Protein AF-0000000066029793 (afdb_homodimer)

pLDDT: mean 90.6, std 8.73, range [50.56, 98.69]

Secondary structure (DSSP, 8-state):
--EEEEEEEEE-SSEEEEEEE-TTS-EEEEEEEE---HHHH-HHHHHHHHHHHHHHHHHHHHHHHTTSTTPPEEEEEEEEEETT--SHHHHHHHHHHHHHHH-TT-EEEEEEHHHHHHHHHHTS---EEEEEESSSEEEEEE-TTS-EEEEE---GGG--TTSHHHHHHHHHHHHHHHHTTSS---THHHHHHHHTT-SSTTHHHHHHT-GGG--HHHHHTTHHHHHHHHHTT-HHHHHHHHHHHHHHHHHHHHHHHHHTGGGSS-EEEEEESTTTSSSSHHHHHHHHHHHHH-TTEEEEE-SS-HHHHHHHHHHHHH-/--EEEEEEEEE-SSEEEEEEE-TTS-EEEEEEEE---HHHH-HHHHHHHHHHHHHHHHHHHHHHHTTSTTPPEEEEEEEEEETT--SHHHHHHHHHHHHHHH-TT-EEEEEEHHHHHHHHHHTS---EEEEEESSSEEEEEE-TTS-EEEEE---GGG--TTSHHHHHHHHHHHHHHHHTTSS---THHHHHHHHTT-SSTTHHHHHHT-GGG--HHHHHTTHHHHHHHHHTT-HHHHHHHHHHHHHHHHHHHHHHHHHTGGGSS-EEEEEESTTTSSSSHHHHHHHHHHHHH-TTEEEEE-SS-HHHHHHHHHHHHH-

Structure (mmCIF, N/CA/C/O backbone):
data_AF-0000000066029793-model_v1
#
loop_
_entity.id
_entity.type
_entity.pdbx_description
1 polymer 'N-acetyl-D-glucosamine kinase'
#
loop_
_atom_site.group_PDB
_atom_site.id
_atom_site.type_symbol
_atom_site.label_atom_id
_atom_site.label_alt_id
_atom_site.label_comp_id
_atom_site.label_asym_id
_atom_site.label_entity_id
_atom_site.label_seq_id
_atom_site.pdbx_PDB_ins_code
_atom_site.Cartn_x
_atom_site.Cartn_y
_atom_site.Cartn_z
_atom_site.occupancy
_atom_site.B_iso_or_equiv
_atom_site.auth_seq_id
_atom_site.auth_comp_id
_atom_site.auth_asym_id
_atom_site.auth_atom_id
_atom_site.pdbx_PDB_model_num
ATOM 1 N N . MET A 1 1 ? 3.449 -41.219 -41.938 1 55.28 1 MET A N 1
ATOM 2 C CA . MET A 1 1 ? 3.15 -41.312 -40.531 1 55.28 1 MET A CA 1
ATOM 3 C C . MET A 1 1 ? 3.189 -39.969 -39.844 1 55.28 1 MET A C 1
ATOM 5 O O . MET A 1 1 ? 4.027 -39.125 -40.188 1 55.28 1 MET A O 1
ATOM 9 N N . SER A 1 2 ? 2.145 -39.438 -39.219 1 67.5 2 SER A N 1
ATOM 10 C CA . SER A 1 2 ? 2.014 -38.094 -38.656 1 67.5 2 SER A CA 1
ATOM 11 C C . SER A 1 2 ? 2.75 -37.969 -37.344 1 67.5 2 SER A C 1
ATOM 13 O O . SER A 1 2 ? 2.783 -38.938 -36.562 1 67.5 2 SER A O 1
ATOM 15 N N . LYS A 1 3 ? 3.627 -37.125 -37.344 1 85.12 3 LYS A N 1
ATOM 16 C CA . LYS A 1 3 ? 4.273 -36.812 -36.062 1 85.12 3 LYS A CA 1
ATOM 17 C C . LYS A 1 3 ? 3.361 -36 -35.156 1 85.12 3 LYS A C 1
ATOM 19 O O . LYS A 1 3 ? 2.953 -34.906 -35.531 1 85.12 3 LYS A O 1
ATOM 24 N N . GLU A 1 4 ? 2.998 -36.594 -34.094 1 92.12 4 GLU A N 1
ATOM 25 C CA . GLU A 1 4 ? 2.131 -35.938 -33.156 1 92.12 4 GLU A CA 1
ATOM 26 C C . GLU A 1 4 ? 2.943 -35.094 -32.156 1 92.12 4 GLU A C 1
ATOM 28 O O . GLU A 1 4 ? 3.945 -35.562 -31.625 1 92.12 4 GLU A O 1
ATOM 33 N N . ILE A 1 5 ? 2.531 -33.812 -32.031 1 95.06 5 ILE A N 1
ATOM 34 C CA . ILE A 1 5 ? 3.256 -32.938 -31.125 1 95.06 5 ILE A CA 1
ATOM 35 C C . ILE A 1 5 ? 2.291 -32.375 -30.094 1 95.06 5 ILE A C 1
ATOM 37 O O . ILE A 1 5 ? 1.076 -32.375 -30.297 1 95.06 5 ILE A O 1
ATOM 41 N N . PHE A 1 6 ? 2.811 -31.984 -29 1 96.25 6 PHE A N 1
ATOM 42 C CA . PHE A 1 6 ? 2.105 -31.312 -27.906 1 96.25 6 PHE A CA 1
ATOM 43 C C . PHE A 1 6 ? 2.701 -29.922 -27.641 1 96.25 6 PHE A C 1
ATOM 45 O O . PHE A 1 6 ? 3.924 -29.766 -27.625 1 96.25 6 PHE A O 1
ATOM 52 N N . ILE A 1 7 ? 1.815 -28.969 -27.484 1 96.81 7 ILE A N 1
ATOM 53 C CA . ILE A 1 7 ? 2.289 -27.594 -27.422 1 96.81 7 ILE A CA 1
ATOM 54 C C . ILE A 1 7 ? 1.966 -27 -26.047 1 96.81 7 ILE A C 1
ATOM 56 O O . ILE A 1 7 ? 0.854 -27.172 -25.547 1 96.81 7 ILE A O 1
ATOM 60 N N . GLY A 1 8 ? 2.984 -26.438 -25.422 1 96 8 GLY A N 1
ATOM 61 C CA . GLY A 1 8 ? 2.826 -25.672 -24.188 1 96 8 GLY A CA 1
ATOM 62 C C . GLY A 1 8 ? 3.152 -24.203 -24.359 1 96 8 GLY A C 1
ATOM 63 O O . GLY A 1 8 ? 4.129 -23.844 -25.016 1 96 8 GLY A O 1
ATOM 64 N N . ILE A 1 9 ? 2.289 -23.375 -23.828 1 94.88 9 ILE A N 1
ATOM 65 C CA . ILE A 1 9 ? 2.486 -21.938 -23.906 1 94.88 9 ILE A CA 1
ATOM 66 C C . ILE A 1 9 ? 2.521 -21.328 -22.516 1 94.88 9 ILE A C 1
ATOM 68 O O . ILE A 1 9 ? 1.651 -21.609 -21.688 1 94.88 9 ILE A O 1
ATOM 72 N N . ASP A 1 10 ? 3.555 -20.625 -22.172 1 91 10 ASP A N 1
ATOM 73 C CA . ASP A 1 10 ? 3.645 -19.766 -21 1 91 10 ASP A CA 1
ATOM 74 C C . ASP A 1 10 ? 3.488 -18.297 -21.375 1 91 10 ASP A C 1
ATOM 76 O O . ASP A 1 10 ? 4.445 -17.656 -21.812 1 91 10 ASP A O 1
ATOM 80 N N . GLY A 1 11 ? 2.271 -17.844 -21.188 1 87.81 11 GLY A N 1
ATOM 81 C CA . GLY A 1 11 ? 1.966 -16.469 -21.516 1 87.81 11 GLY A CA 1
ATOM 82 C C . GLY A 1 11 ? 2.135 -15.523 -20.344 1 87.81 11 GLY A C 1
ATOM 83 O O . GLY A 1 11 ? 1.249 -15.414 -19.484 1 87.81 11 GLY A O 1
ATOM 84 N N . GLY A 1 12 ? 3.182 -14.805 -20.297 1 76.44 12 GLY A N 1
ATOM 85 C CA . GLY A 1 12 ? 3.488 -13.898 -19.203 1 76.44 12 GLY A CA 1
ATOM 86 C C . GLY A 1 12 ? 3.154 -12.453 -19.516 1 76.44 12 GLY A C 1
ATOM 87 O O . GLY A 1 12 ? 2.561 -12.156 -20.562 1 76.44 12 GLY A O 1
ATOM 88 N N . GLY A 1 13 ? 3.387 -11.586 -18.609 1 71.06 13 GLY A N 1
ATOM 89 C CA . GLY A 1 13 ? 3.17 -10.156 -18.766 1 71.06 13 GLY A CA 1
ATOM 90 C C . GLY A 1 13 ? 4.211 -9.484 -19.656 1 71.06 13 GLY A C 1
ATOM 91 O O . GLY A 1 13 ? 3.973 -8.406 -20.188 1 71.06 13 GLY A O 1
ATOM 92 N N . THR A 1 14 ? 5.316 -10.078 -19.781 1 69.44 14 THR A N 1
ATOM 93 C CA . THR A 1 14 ? 6.395 -9.477 -20.547 1 69.44 14 THR A CA 1
ATOM 94 C C . THR A 1 14 ? 6.629 -10.258 -21.844 1 69.44 14 THR A C 1
ATOM 96 O O . THR A 1 14 ? 6.793 -9.664 -22.906 1 69.44 14 THR A O 1
ATOM 99 N N . LYS A 1 15 ? 6.656 -11.539 -21.781 1 81.44 15 LYS A N 1
ATOM 100 C CA . LYS A 1 15 ? 6.895 -12.391 -22.953 1 81.44 15 LYS A CA 1
ATOM 101 C C . LYS A 1 15 ? 6.043 -13.656 -22.891 1 81.44 15 LYS A C 1
ATOM 103 O O . LYS A 1 15 ? 5.457 -13.969 -21.844 1 81.44 15 LYS A O 1
ATOM 108 N N . THR A 1 16 ? 5.988 -14.289 -24.062 1 90.69 16 THR A N 1
ATOM 109 C CA . THR A 1 16 ? 5.277 -15.555 -24.219 1 90.69 16 THR A CA 1
ATOM 110 C C . THR A 1 16 ? 6.203 -16.625 -24.766 1 90.69 16 THR A C 1
ATOM 112 O O . THR A 1 16 ? 6.852 -16.438 -25.797 1 90.69 16 THR A O 1
ATOM 115 N N . SER A 1 17 ? 6.336 -17.656 -24.031 1 92.88 17 SER A N 1
ATOM 116 C CA . SER A 1 17 ? 7.152 -18.781 -24.484 1 92.88 17 SER A CA 1
ATOM 117 C C . SER A 1 17 ? 6.277 -19.938 -24.953 1 92.88 17 SER A C 1
ATOM 119 O O . SER A 1 17 ? 5.324 -20.328 -24.281 1 92.88 17 SER A O 1
ATOM 121 N N . THR A 1 18 ? 6.566 -20.438 -26.156 1 96.12 18 THR A N 1
ATOM 122 C CA . THR A 1 18 ? 5.859 -21.578 -26.734 1 96.12 18 THR A CA 1
ATOM 123 C C . THR A 1 18 ? 6.816 -22.734 -27 1 96.12 18 THR A C 1
ATOM 125 O O . THR A 1 18 ? 7.883 -22.531 -27.594 1 96.12 18 THR A O 1
ATOM 128 N N . VAL A 1 19 ? 6.406 -23.906 -26.578 1 96.44 19 VAL A N 1
ATOM 129 C CA . VAL A 1 19 ? 7.258 -25.078 -26.766 1 96.44 19 VAL A CA 1
ATOM 130 C C . VAL A 1 19 ? 6.438 -26.219 -27.359 1 96.44 19 VAL A C 1
ATOM 132 O O . VAL A 1 19 ? 5.273 -26.406 -27 1 96.44 19 VAL A O 1
ATOM 135 N N . ALA A 1 20 ? 7.023 -26.969 -28.281 1 96.75 20 ALA A N 1
ATOM 136 C CA . ALA A 1 20 ? 6.457 -28.203 -28.797 1 96.75 20 ALA A CA 1
ATOM 137 C C . ALA A 1 20 ? 7.285 -29.406 -28.359 1 96.75 20 ALA A C 1
ATOM 139 O O . ALA A 1 20 ? 8.516 -29.375 -28.406 1 96.75 20 ALA A O 1
ATOM 140 N N . VAL A 1 21 ? 6.578 -30.406 -27.891 1 95.56 21 VAL A N 1
ATOM 141 C CA . VAL A 1 21 ? 7.266 -31.641 -27.5 1 95.56 21 VAL A CA 1
ATOM 142 C C . VAL A 1 21 ? 6.672 -32.812 -28.234 1 95.56 21 VAL A C 1
ATOM 144 O O . VAL A 1 21 ? 5.551 -32.75 -28.75 1 95.56 21 VAL A O 1
ATOM 147 N N . ASP A 1 22 ? 7.445 -33.906 -28.297 1 94.56 22 ASP A N 1
ATOM 148 C CA . ASP A 1 22 ? 6.938 -35.125 -28.906 1 94.56 22 ASP A CA 1
ATOM 149 C C . ASP A 1 22 ? 6.273 -36.031 -27.875 1 94.56 22 ASP A C 1
ATOM 151 O O . ASP A 1 22 ? 6.035 -35.594 -26.734 1 94.56 22 ASP A O 1
ATOM 155 N N . SER A 1 23 ? 5.902 -37.219 -28.281 1 93.12 23 SER A N 1
ATOM 156 C CA . SER A 1 23 ? 5.156 -38.156 -27.438 1 93.12 23 SER A CA 1
ATOM 157 C C . SER A 1 23 ? 6.004 -38.656 -26.281 1 93.12 23 SER A C 1
ATOM 159 O O . SER A 1 23 ? 5.48 -39.25 -25.328 1 93.12 23 SER A O 1
ATOM 161 N N . ASN A 1 24 ? 7.328 -38.438 -26.344 1 92.44 24 ASN A N 1
ATOM 162 C CA . ASN A 1 24 ? 8.227 -38.812 -25.25 1 92.44 24 ASN A CA 1
ATOM 163 C C . ASN A 1 24 ? 8.547 -37.656 -24.344 1 92.44 24 ASN A C 1
ATOM 165 O O . ASN A 1 24 ? 9.312 -37.781 -23.391 1 92.44 24 ASN A O 1
ATOM 169 N N . GLY A 1 25 ? 8 -36.531 -24.656 1 91.81 25 GLY A N 1
ATOM 170 C CA . GLY A 1 25 ? 8.234 -35.344 -23.844 1 91.81 25 GLY A CA 1
ATOM 171 C C . GLY A 1 25 ? 9.5 -34.594 -24.234 1 91.81 25 GLY A C 1
ATOM 172 O O . GLY A 1 25 ? 9.945 -33.719 -23.5 1 91.81 25 GLY A O 1
ATOM 173 N N . GLN A 1 26 ? 10.086 -34.938 -25.328 1 92.69 26 GLN A N 1
ATOM 174 C CA . GLN A 1 26 ? 11.297 -34.25 -25.797 1 92.69 26 GLN A CA 1
ATOM 175 C C . GLN A 1 26 ? 10.953 -33 -26.562 1 92.69 26 GLN A C 1
ATOM 177 O O . GLN A 1 26 ? 10.078 -33 -27.438 1 92.69 26 GLN A O 1
ATOM 182 N N . GLU A 1 27 ? 11.688 -31.922 -26.219 1 94.88 27 GLU A N 1
ATOM 183 C CA . GLU A 1 27 ? 11.453 -30.656 -26.906 1 94.88 27 GLU A CA 1
ATOM 184 C C . GLU A 1 27 ? 11.836 -30.734 -28.375 1 94.88 27 GLU A C 1
ATOM 186 O O . GLU A 1 27 ? 12.914 -31.234 -28.719 1 94.88 27 GLU A O 1
ATOM 191 N N . LEU A 1 28 ? 11 -30.266 -29.219 1 95 28 LEU A N 1
ATOM 192 C CA . LEU A 1 28 ? 11.227 -30.266 -30.656 1 95 28 LEU A CA 1
ATOM 193 C C . LEU A 1 28 ? 11.477 -28.844 -31.172 1 95 28 LEU A C 1
ATOM 195 O O . LEU A 1 28 ? 12.242 -28.641 -32.125 1 95 28 LEU A O 1
ATOM 199 N N . ALA A 1 29 ? 10.797 -27.922 -30.562 1 95.69 29 ALA A N 1
ATOM 200 C CA . ALA A 1 29 ? 10.883 -26.531 -30.984 1 95.69 29 ALA A CA 1
ATOM 201 C C . ALA A 1 29 ? 10.422 -25.594 -29.891 1 95.69 29 ALA A C 1
ATOM 203 O O . ALA A 1 29 ? 9.648 -25.969 -29.016 1 95.69 29 ALA A O 1
ATOM 204 N N . ARG A 1 30 ? 10.93 -24.359 -29.922 1 96.12 30 ARG A N 1
ATOM 205 C CA . ARG A 1 30 ? 10.562 -23.297 -28.969 1 96.12 30 ARG A CA 1
ATOM 206 C C . ARG A 1 30 ? 10.523 -21.938 -29.656 1 96.12 30 ARG A C 1
ATOM 208 O O . ARG A 1 30 ? 11.203 -21.734 -30.656 1 96.12 30 ARG A O 1
ATOM 215 N N . HIS A 1 31 ? 9.711 -21.125 -29.125 1 95.88 31 HIS A N 1
ATOM 216 C CA . HIS A 1 31 ? 9.609 -19.766 -29.625 1 95.88 31 HIS A CA 1
ATOM 217 C C . HIS A 1 31 ? 9.258 -18.781 -28.516 1 95.88 31 HIS A C 1
ATOM 219 O O . HIS A 1 31 ? 8.578 -19.156 -27.547 1 95.88 31 HIS A O 1
ATOM 225 N N . THR A 1 32 ? 9.844 -17.594 -28.594 1 94.19 32 THR A N 1
ATOM 226 C CA . THR A 1 32 ? 9.477 -16.516 -27.688 1 94.19 32 THR A CA 1
ATOM 227 C C . THR A 1 32 ? 8.805 -15.375 -28.453 1 94.19 32 THR A C 1
ATOM 229 O O . THR A 1 32 ? 9.367 -14.852 -29.406 1 94.19 32 THR A O 1
ATOM 232 N N . SER A 1 33 ? 7.594 -15.109 -28.094 1 93.38 33 SER A N 1
ATOM 233 C CA . SER A 1 33 ? 6.844 -13.977 -28.641 1 93.38 33 SER A CA 1
ATOM 234 C C . SER A 1 33 ? 6.629 -12.906 -27.578 1 93.38 33 SER A C 1
ATOM 236 O O . SER A 1 33 ? 7.016 -13.086 -26.422 1 93.38 33 SER A O 1
ATOM 238 N N . PRO A 1 34 ? 6.082 -11.734 -27.984 1 87.69 34 PRO A N 1
ATOM 239 C CA . PRO A 1 34 ? 5.828 -10.664 -27.016 1 87.69 34 PRO A CA 1
ATOM 240 C C . PRO A 1 34 ? 4.734 -11.023 -26.016 1 87.69 34 PRO A C 1
ATOM 242 O O . PRO A 1 34 ? 4.203 -12.141 -26.047 1 87.69 34 PRO A O 1
ATOM 245 N N . CYS A 1 35 ? 4.383 -10.094 -25.156 1 85.56 35 CYS A N 1
ATOM 246 C CA . CYS A 1 35 ? 3.41 -10.242 -24.078 1 85.56 35 CYS A CA 1
ATOM 247 C C . CYS A 1 35 ? 2.074 -10.75 -24.625 1 85.56 35 CYS A C 1
ATOM 249 O O . CYS A 1 35 ? 1.62 -10.312 -25.672 1 85.56 35 CYS A O 1
ATOM 251 N N . SER A 1 36 ? 1.496 -11.75 -23.922 1 84.94 36 SER A N 1
ATOM 252 C CA . SER A 1 36 ? 0.201 -12.289 -24.328 1 84.94 36 SER A CA 1
ATOM 253 C C . SER A 1 36 ? -0.851 -12.07 -23.25 1 84.94 36 SER A C 1
ATOM 255 O O . SER A 1 36 ? -1.91 -12.703 -23.266 1 84.94 36 SER A O 1
ATOM 257 N N . ASN A 1 37 ? -0.504 -11.32 -22.25 1 81 37 ASN A N 1
ATOM 258 C CA . ASN A 1 37 ? -1.523 -10.891 -21.297 1 81 37 ASN A CA 1
ATOM 259 C C . ASN A 1 37 ? -2.426 -9.812 -21.891 1 81 37 ASN A C 1
ATOM 261 O O . ASN A 1 37 ? -2.016 -8.656 -22.031 1 81 37 ASN A O 1
ATOM 265 N N . TYR A 1 38 ? -3.623 -10.172 -22.172 1 81 38 TYR A N 1
ATOM 266 C CA . TYR A 1 38 ? -4.473 -9.273 -22.938 1 81 38 TYR A CA 1
ATOM 267 C C . TYR A 1 38 ? -4.938 -8.102 -22.094 1 81 38 TYR A C 1
ATOM 269 O O . TYR A 1 38 ? -5.395 -7.082 -22.625 1 81 38 TYR A O 1
ATOM 277 N N . HIS A 1 39 ? -4.809 -8.211 -20.766 1 73.38 39 HIS A N 1
ATOM 278 C CA . HIS A 1 39 ? -5.102 -7.078 -19.906 1 73.38 39 HIS A CA 1
ATOM 279 C C . HIS A 1 39 ? -4.047 -5.988 -20.062 1 73.38 39 HIS A C 1
ATOM 281 O O . HIS A 1 39 ? -4.324 -4.809 -19.812 1 73.38 39 HIS A O 1
ATOM 287 N N . SER A 1 40 ? -2.932 -6.398 -20.453 1 72.94 40 SER A N 1
ATOM 288 C CA . SER A 1 40 ? -1.804 -5.48 -20.562 1 72.94 40 SER A CA 1
ATOM 289 C C . SER A 1 40 ? -1.681 -4.922 -21.984 1 72.94 40 SER A C 1
ATOM 291 O O . SER A 1 40 ? -1.392 -3.738 -22.156 1 72.94 40 SER A O 1
ATOM 293 N N . VAL A 1 41 ? -1.901 -5.746 -23 1 79.19 41 VAL A N 1
ATOM 294 C CA . VAL A 1 41 ? -1.527 -5.332 -24.359 1 79.19 41 VAL A CA 1
ATOM 295 C C . VAL A 1 41 ? -2.76 -5.328 -25.25 1 79.19 41 VAL A C 1
ATOM 297 O O . VAL A 1 41 ? -2.688 -4.918 -26.422 1 79.19 41 VAL A O 1
ATOM 300 N N . GLY A 1 42 ? -3.877 -5.766 -24.812 1 85.38 42 GLY A N 1
ATOM 301 C CA . GLY A 1 42 ? -5.078 -5.891 -25.625 1 85.38 42 GLY A CA 1
ATOM 302 C C . GLY A 1 42 ? -5.242 -7.266 -26.234 1 85.38 42 GLY A C 1
ATOM 303 O O . GLY A 1 42 ? -4.277 -8.023 -26.344 1 85.38 42 GLY A O 1
ATOM 304 N N . GLU A 1 43 ? -6.43 -7.559 -26.688 1 90.06 43 GLU A N 1
ATOM 305 C CA . GLU A 1 43 ? -6.777 -8.891 -27.172 1 90.06 43 GLU A CA 1
ATOM 306 C C . GLU A 1 43 ? -6.039 -9.211 -28.469 1 90.06 43 GLU A C 1
ATOM 308 O O . GLU A 1 43 ? -5.5 -10.305 -28.625 1 90.06 43 GLU A O 1
ATOM 313 N N . ASP A 1 44 ? -5.973 -8.227 -29.328 1 92.25 44 ASP A N 1
ATOM 314 C CA . ASP A 1 44 ? -5.402 -8.469 -30.641 1 92.25 44 ASP A CA 1
ATOM 315 C C . ASP A 1 44 ? -3.92 -8.82 -30.547 1 92.25 44 ASP A C 1
ATOM 317 O O . ASP A 1 44 ? -3.467 -9.805 -31.141 1 92.25 44 ASP A O 1
ATOM 321 N N . LEU A 1 45 ? -3.254 -8.062 -29.781 1 91.75 45 LEU A N 1
ATOM 322 C CA . LEU A 1 45 ? -1.819 -8.281 -29.641 1 91.75 45 LEU A CA 1
ATOM 323 C C . LEU A 1 45 ? -1.54 -9.578 -28.875 1 91.75 45 LEU A C 1
ATOM 325 O O . LEU A 1 45 ? -0.601 -10.305 -29.203 1 91.75 45 LEU A O 1
ATOM 329 N N . ALA A 1 46 ? -2.305 -9.789 -27.922 1 92.44 46 ALA A N 1
ATOM 330 C CA . ALA A 1 46 ? -2.156 -11.031 -27.172 1 92.44 46 ALA A CA 1
ATOM 331 C C . ALA A 1 46 ? -2.41 -12.25 -28.047 1 92.44 46 ALA A C 1
ATOM 333 O O . ALA A 1 46 ? -1.632 -13.203 -28.031 1 92.44 46 ALA A O 1
ATOM 334 N N . LYS A 1 47 ? -3.438 -12.188 -28.812 1 93.75 47 LYS A N 1
ATOM 335 C CA . LYS A 1 47 ? -3.77 -13.266 -29.75 1 93.75 47 LYS A CA 1
ATOM 336 C C . LYS A 1 47 ? -2.652 -13.477 -30.766 1 93.75 47 LYS A C 1
ATOM 338 O O . LYS A 1 47 ? -2.281 -14.617 -31.047 1 93.75 47 LYS A O 1
ATOM 343 N N . ALA A 1 48 ? -2.191 -12.406 -31.25 1 94.44 48 ALA A N 1
ATOM 344 C CA . ALA A 1 48 ? -1.124 -12.477 -32.25 1 94.44 48 ALA A CA 1
ATOM 345 C C . ALA A 1 48 ? 0.115 -13.156 -31.656 1 94.44 48 ALA A C 1
ATOM 347 O O . ALA A 1 48 ? 0.776 -13.938 -32.344 1 94.44 48 ALA A O 1
ATOM 348 N N . ALA A 1 49 ? 0.395 -12.844 -30.484 1 94.38 49 ALA A N 1
ATOM 349 C CA . ALA A 1 49 ? 1.562 -13.43 -29.844 1 94.38 49 ALA A CA 1
ATOM 350 C C . ALA A 1 49 ? 1.413 -14.938 -29.688 1 94.38 49 ALA A C 1
ATOM 352 O O . ALA A 1 49 ? 2.357 -15.688 -29.953 1 94.38 49 ALA A O 1
ATOM 353 N N . ILE A 1 50 ? 0.265 -15.344 -29.312 1 94.69 50 ILE A N 1
ATOM 354 C CA . ILE A 1 50 ? -0.023 -16.766 -29.125 1 94.69 50 ILE A CA 1
ATOM 355 C C . ILE A 1 50 ? 0.034 -17.469 -30.484 1 94.69 50 ILE A C 1
ATOM 357 O O . ILE A 1 50 ? 0.673 -18.516 -30.609 1 94.69 50 ILE A O 1
ATOM 361 N N . ASN A 1 51 ? -0.568 -16.859 -31.469 1 95.44 51 ASN A N 1
ATOM 362 C CA . ASN A 1 51 ? -0.599 -17.438 -32.812 1 95.44 51 ASN A CA 1
ATOM 363 C C . ASN A 1 51 ? 0.805 -17.578 -33.406 1 95.44 51 ASN A C 1
ATOM 365 O O . ASN A 1 51 ? 1.129 -18.594 -34 1 95.44 51 ASN A O 1
ATOM 369 N N . GLU A 1 52 ? 1.493 -16.531 -33.156 1 95.94 52 GLU A N 1
ATOM 370 C CA . GLU A 1 52 ? 2.865 -16.531 -33.656 1 95.94 52 GLU A CA 1
ATOM 371 C C . GLU A 1 52 ? 3.654 -17.703 -33.094 1 95.94 52 GLU A C 1
ATOM 373 O O . GLU A 1 52 ? 4.348 -18.406 -33.812 1 95.94 52 GLU A O 1
ATOM 378 N N . GLY A 1 53 ? 3.547 -17.875 -31.844 1 96.5 53 GLY A N 1
ATOM 379 C CA . GLY A 1 53 ? 4.254 -18.969 -31.188 1 96.5 53 GLY A CA 1
ATOM 380 C C . GLY A 1 53 ? 3.836 -20.344 -31.688 1 96.5 53 GLY A C 1
ATOM 381 O O . GLY A 1 53 ? 4.684 -21.172 -32.031 1 96.5 53 GLY A O 1
ATOM 382 N N . ILE A 1 54 ? 2.561 -20.562 -31.828 1 96.06 54 ILE A N 1
ATOM 383 C CA . ILE A 1 54 ? 2.02 -21.844 -32.25 1 96.06 54 ILE A CA 1
ATOM 384 C C . ILE A 1 54 ? 2.453 -22.141 -33.688 1 96.06 54 ILE A C 1
ATOM 386 O O . ILE A 1 54 ? 2.961 -23.219 -33.969 1 96.06 54 ILE A O 1
ATOM 390 N N . LYS A 1 55 ? 2.293 -21.172 -34.531 1 95.81 55 LYS A N 1
ATOM 391 C CA . LYS A 1 55 ? 2.652 -21.344 -35.938 1 95.81 55 LYS A CA 1
ATOM 392 C C . LYS A 1 55 ? 4.141 -21.625 -36.094 1 95.81 55 LYS A C 1
ATOM 394 O O . LYS A 1 55 ? 4.535 -22.469 -36.906 1 95.81 55 LYS A O 1
ATOM 399 N N . TYR A 1 56 ? 4.855 -20.922 -35.312 1 96.38 56 TYR A N 1
ATOM 400 C CA . TYR A 1 56 ? 6.301 -21.078 -35.406 1 96.38 56 TYR A CA 1
ATOM 401 C C . TYR A 1 56 ? 6.723 -22.5 -35.031 1 96.38 56 TYR A C 1
ATOM 403 O O . TYR A 1 56 ? 7.48 -23.141 -35.781 1 96.38 56 TYR A O 1
ATOM 411 N N . VAL A 1 57 ? 6.262 -22.984 -33.938 1 96.25 57 VAL A N 1
ATOM 412 C CA . VAL A 1 57 ? 6.742 -24.266 -33.469 1 96.25 57 VAL A CA 1
ATOM 413 C C . VAL A 1 57 ? 6.25 -25.375 -34.375 1 96.25 57 VAL A C 1
ATOM 415 O O . VAL A 1 57 ? 6.949 -26.359 -34.625 1 96.25 57 VAL A O 1
ATOM 418 N N . ILE A 1 58 ? 5.086 -25.25 -34.938 1 93.81 58 ILE A N 1
ATOM 419 C CA . ILE A 1 58 ? 4.566 -26.234 -35.875 1 93.81 58 ILE A CA 1
ATOM 420 C C . ILE A 1 58 ? 5.434 -26.234 -37.125 1 93.81 58 ILE A C 1
ATOM 422 O O . ILE A 1 58 ? 5.832 -27.297 -37.625 1 93.81 58 ILE A O 1
ATOM 426 N N . ARG A 1 59 ? 5.691 -25.031 -37.625 1 93.5 59 ARG A N 1
ATOM 427 C CA . ARG A 1 59 ? 6.516 -24.891 -38.812 1 93.5 59 ARG A CA 1
ATOM 428 C C . ARG A 1 59 ? 7.902 -25.5 -38.594 1 93.5 59 ARG A C 1
ATOM 430 O O . ARG A 1 59 ? 8.422 -26.203 -39.438 1 93.5 59 ARG A O 1
ATOM 437 N N . LYS A 1 60 ? 8.469 -25.219 -37.5 1 94.06 60 LYS A N 1
ATOM 438 C CA . LYS A 1 60 ? 9.812 -25.703 -37.188 1 94.06 60 LYS A CA 1
ATOM 439 C C . LYS A 1 60 ? 9.852 -27.234 -37.156 1 94.06 60 LYS A C 1
ATOM 441 O O . LYS A 1 60 ? 10.812 -27.844 -37.625 1 94.06 60 LYS A O 1
ATOM 446 N N . VAL A 1 61 ? 8.891 -27.797 -36.531 1 93.31 61 VAL A N 1
ATOM 447 C CA . VAL A 1 61 ? 8.828 -29.25 -36.438 1 93.31 61 VAL A CA 1
ATOM 448 C C . VAL A 1 61 ? 8.641 -29.844 -37.844 1 93.31 61 VAL A C 1
ATOM 450 O O . VAL A 1 61 ? 9.25 -30.859 -38.188 1 93.31 61 VAL A O 1
ATOM 453 N N . LYS A 1 62 ? 7.805 -29.188 -38.656 1 89.94 62 LYS A N 1
ATOM 454 C CA . LYS A 1 62 ? 7.59 -29.641 -40.031 1 89.94 62 LYS A CA 1
ATOM 455 C C . LYS A 1 62 ? 8.891 -29.625 -40.812 1 89.94 62 LYS A C 1
ATOM 457 O O . LYS A 1 62 ? 9.148 -30.516 -41.625 1 89.94 62 LYS A O 1
ATOM 462 N N . GLU A 1 63 ? 9.656 -28.594 -40.625 1 88.62 63 GLU A N 1
ATOM 463 C CA . GLU A 1 63 ? 10.922 -28.422 -41.312 1 88.62 63 GLU A CA 1
ATOM 464 C C . GLU A 1 63 ? 11.898 -29.547 -40.938 1 88.62 63 GLU A C 1
ATOM 466 O O . GLU A 1 63 ? 12.734 -29.938 -41.781 1 88.62 63 GLU A O 1
ATOM 471 N N . THR A 1 64 ? 11.828 -29.938 -39.812 1 82.69 64 THR A N 1
ATOM 472 C CA . THR A 1 64 ? 12.773 -30.938 -39.344 1 82.69 64 THR A CA 1
ATOM 473 C C . THR A 1 64 ? 12.383 -32.344 -39.812 1 82.69 64 THR A C 1
ATOM 475 O O . THR A 1 64 ? 13.234 -33.219 -39.938 1 82.69 64 THR A O 1
ATOM 478 N N . ILE A 1 65 ? 11.102 -32.562 -40.062 1 76.81 65 ILE A N 1
ATOM 479 C CA . ILE A 1 65 ? 10.625 -33.875 -40.469 1 76.81 65 ILE A CA 1
ATOM 480 C C . ILE A 1 65 ? 10.656 -34 -41.969 1 76.81 65 ILE A C 1
ATOM 482 O O . ILE A 1 65 ? 10.508 -35.094 -42.531 1 76.81 65 ILE A O 1
ATOM 486 N N . THR A 1 66 ? 10.445 -32.875 -42.75 1 64.56 66 THR A N 1
ATOM 487 C CA . THR A 1 66 ? 10.305 -32.906 -44.188 1 64.56 66 THR A CA 1
ATOM 488 C C . THR A 1 66 ? 11.43 -33.719 -44.844 1 64.56 66 THR A C 1
ATOM 490 O O . THR A 1 66 ? 11.398 -33.969 -46.031 1 64.56 66 THR A O 1
ATOM 493 N N . ASP A 1 67 ? 12.656 -33.844 -44.25 1 53.81 67 ASP A N 1
ATOM 494 C CA . ASP A 1 67 ? 13.43 -34.719 -45.125 1 53.81 67 ASP A CA 1
ATOM 495 C C . ASP A 1 67 ? 12.633 -35.969 -45.5 1 53.81 67 ASP A C 1
ATOM 497 O O . ASP A 1 67 ? 13.031 -36.719 -46.406 1 53.81 67 ASP A O 1
ATOM 501 N N . ASP A 1 68 ? 11.789 -36.5 -44.625 1 50.59 68 ASP A N 1
ATOM 502 C CA . ASP A 1 68 ? 11.023 -37.688 -45 1 50.59 68 ASP A CA 1
ATOM 503 C C . ASP A 1 68 ? 9.641 -37.312 -45.531 1 50.59 68 ASP A C 1
ATOM 505 O O . ASP A 1 68 ? 8.961 -36.469 -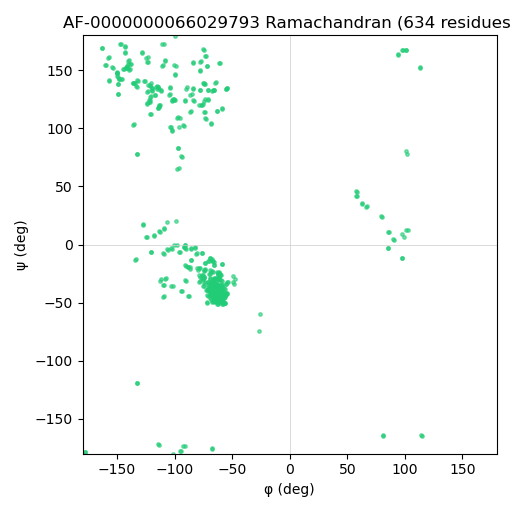44.969 1 50.59 68 ASP A O 1
ATOM 509 N N . ASP A 1 69 ? 9.305 -37.438 -46.875 1 51.19 69 ASP A N 1
ATOM 510 C CA . ASP A 1 69 ? 8.289 -36.969 -47.812 1 51.19 69 ASP A CA 1
ATOM 511 C C . ASP A 1 69 ? 6.977 -36.656 -47.094 1 51.19 69 ASP A C 1
ATOM 513 O O . ASP A 1 69 ? 6.312 -35.656 -47.406 1 51.19 69 ASP A O 1
ATOM 517 N N . ASN A 1 70 ? 6.113 -37.719 -46.625 1 53.06 70 ASN A N 1
ATOM 518 C CA . ASN A 1 70 ? 4.668 -37.812 -46.438 1 53.06 70 ASN A CA 1
ATOM 519 C C . ASN A 1 70 ? 4.273 -37.594 -45 1 53.06 70 ASN A C 1
ATOM 521 O O . ASN A 1 70 ? 3.205 -38.031 -44.562 1 53.06 70 ASN A O 1
ATOM 525 N N . LYS A 1 71 ? 5.164 -36.938 -44.156 1 64.5 71 LYS A N 1
ATOM 526 C CA . LYS A 1 71 ? 4.703 -36.906 -42.781 1 64.5 71 LYS A CA 1
ATOM 527 C C . LYS A 1 71 ? 4.066 -35.562 -42.438 1 64.5 71 LYS A C 1
ATOM 529 O O . LYS A 1 71 ? 4.582 -34.5 -42.812 1 64.5 71 LYS A O 1
ATOM 534 N N . GLU A 1 72 ? 2.832 -35.531 -41.969 1 81.12 72 GLU A N 1
ATOM 535 C CA . GLU A 1 72 ? 2.068 -34.406 -41.469 1 81.12 72 GLU A CA 1
ATOM 536 C C . GLU A 1 72 ? 2.258 -34.219 -39.969 1 81.12 72 GLU A C 1
ATOM 538 O O . GLU A 1 72 ? 2.521 -35.188 -39.25 1 81.12 72 GLU A O 1
ATOM 543 N N . VAL A 1 73 ? 2.477 -33.031 -39.531 1 89.06 73 VAL A N 1
ATOM 544 C CA . VAL A 1 73 ? 2.512 -32.719 -38.125 1 89.06 73 VAL A CA 1
ATOM 545 C C . VAL A 1 73 ? 1.093 -32.5 -37.594 1 89.06 73 VAL A C 1
ATOM 547 O O . VAL A 1 73 ? 0.313 -31.766 -38.188 1 89.06 73 VAL A O 1
ATOM 550 N N . THR A 1 74 ? 0.786 -33.25 -36.625 1 90.94 74 THR A N 1
ATOM 551 C CA . THR A 1 74 ? -0.513 -33.094 -35.969 1 90.94 74 THR A CA 1
ATOM 552 C C . THR A 1 74 ? -0.346 -32.625 -34.531 1 90.94 74 THR A C 1
ATOM 554 O O . THR A 1 74 ? 0.499 -33.156 -33.812 1 90.94 74 THR A O 1
ATOM 557 N N . VAL A 1 75 ? -1.134 -31.688 -34.156 1 93.81 75 VAL A N 1
ATOM 558 C CA . VAL A 1 75 ? -1.133 -31.234 -32.781 1 93.81 75 VAL A CA 1
ATOM 559 C C . VAL A 1 75 ? -2.086 -32.094 -31.938 1 93.81 75 VAL A C 1
ATOM 561 O O . VAL A 1 75 ? -3.297 -32.094 -32.188 1 93.81 75 VAL A O 1
ATOM 564 N N . GLY A 1 76 ? -1.562 -32.844 -31.016 1 93.62 76 GLY A N 1
ATOM 565 C CA . GLY A 1 76 ? -2.383 -33.688 -30.172 1 93.62 76 GLY A CA 1
ATOM 566 C C . GLY A 1 76 ? -3.191 -32.906 -29.156 1 93.62 76 GLY A C 1
ATOM 567 O O . GLY A 1 76 ? -4.387 -33.156 -28.969 1 93.62 76 GLY A O 1
ATOM 568 N N . SER A 1 77 ? -2.506 -32.031 -28.453 1 95.12 77 SER A N 1
ATOM 569 C CA . SER A 1 77 ? -3.145 -31.172 -27.484 1 95.12 77 SER A CA 1
ATOM 570 C C . SER A 1 77 ? -2.299 -29.922 -27.219 1 95.12 77 SER A C 1
ATOM 572 O O . SER A 1 77 ? -1.116 -29.891 -27.562 1 95.12 77 SER A O 1
ATOM 574 N N . ILE A 1 78 ? -2.924 -28.938 -26.703 1 95.5 78 ILE A N 1
ATOM 575 C CA . ILE A 1 78 ? -2.24 -27.703 -26.359 1 95.5 78 ILE A CA 1
ATOM 576 C C . ILE A 1 78 ? -2.631 -27.266 -24.953 1 95.5 78 ILE A C 1
ATOM 578 O O . ILE A 1 78 ? -3.787 -27.406 -24.547 1 95.5 78 ILE A O 1
ATOM 582 N N . CYS A 1 79 ? -1.637 -26.859 -24.203 1 94.19 79 CYS A N 1
ATOM 583 C CA . CYS A 1 79 ? -1.866 -26.312 -22.875 1 94.19 79 CYS A CA 1
ATOM 584 C C . CYS A 1 79 ? -1.329 -24.891 -22.781 1 94.19 79 CYS A C 1
ATOM 586 O O . CYS A 1 79 ? -0.177 -24.625 -23.125 1 94.19 79 CYS A O 1
ATOM 588 N N . LEU A 1 80 ? -2.195 -24 -22.328 1 93 80 LEU A N 1
ATOM 589 C CA . LEU A 1 80 ? -1.804 -22.609 -22.172 1 93 80 LEU A CA 1
ATOM 590 C C . LEU A 1 80 ? -1.817 -22.203 -20.703 1 93 80 LEU A C 1
ATOM 592 O O . LEU A 1 80 ? -2.832 -22.359 -20.016 1 93 80 LEU A O 1
ATOM 596 N N . GLY A 1 81 ? -0.65 -21.828 -20.156 1 89.62 81 GLY A N 1
ATOM 597 C CA . GLY A 1 81 ? -0.552 -21.141 -18.891 1 89.62 81 GLY A CA 1
ATOM 598 C C . GLY A 1 81 ? -0.41 -19.641 -19.031 1 89.62 81 GLY A C 1
ATOM 599 O O . GLY A 1 81 ? 0.652 -19.141 -19.422 1 89.62 81 GLY A O 1
ATOM 600 N N . MET A 1 82 ? -1.445 -18.953 -18.688 1 86.12 82 MET A N 1
ATOM 601 C CA . MET A 1 82 ? -1.462 -17.531 -19.031 1 86.12 82 MET A CA 1
ATOM 602 C C . MET A 1 82 ? -1.663 -16.672 -17.781 1 86.12 82 MET A C 1
ATOM 604 O O . MET A 1 82 ? -2.553 -16.938 -16.984 1 86.12 82 MET A O 1
ATOM 608 N N . SER A 1 83 ? -0.804 -15.68 -17.703 1 77.19 83 SER A N 1
ATOM 609 C CA . SER A 1 83 ? -1.05 -14.672 -16.672 1 77.19 83 SER A CA 1
ATOM 610 C C . SER A 1 83 ? -2.352 -13.922 -16.938 1 77.19 83 SER A C 1
ATOM 612 O O . SER A 1 83 ? -2.682 -13.617 -18.078 1 77.19 83 SER A O 1
ATOM 614 N N . GLY A 1 84 ? -3.062 -13.672 -15.914 1 72.19 84 GLY A N 1
ATOM 615 C CA . GLY A 1 84 ? -4.273 -12.875 -16.047 1 72.19 84 GLY A CA 1
ATOM 616 C C . GLY A 1 84 ? -5.488 -13.695 -16.438 1 72.19 84 GLY A C 1
ATOM 617 O O . GLY A 1 84 ? -6.578 -13.148 -16.625 1 72.19 84 GLY A O 1
ATOM 618 N N . VAL A 1 85 ? -5.305 -14.984 -16.672 1 77.38 85 VAL A N 1
ATOM 619 C CA . VAL A 1 85 ? -6.414 -15.867 -17.031 1 77.38 85 VAL A CA 1
ATOM 620 C C . VAL A 1 85 ? -6.906 -16.594 -15.781 1 77.38 85 VAL A C 1
ATOM 622 O O . VAL A 1 85 ? -6.43 -17.688 -15.461 1 77.38 85 VAL A O 1
ATOM 625 N N . ASP A 1 86 ? -7.754 -15.906 -15.047 1 69.69 86 ASP A N 1
ATOM 626 C CA . ASP A 1 86 ? -8.242 -16.438 -13.773 1 69.69 86 ASP A CA 1
ATOM 627 C C . ASP A 1 86 ? -9.734 -16.766 -13.852 1 69.69 86 ASP A C 1
ATOM 629 O O . ASP A 1 86 ? -10.203 -17.719 -13.227 1 69.69 86 ASP A O 1
ATOM 633 N N . ARG A 1 87 ? -10.469 -15.969 -14.695 1 72.19 87 ARG A N 1
ATOM 634 C CA . ARG A 1 87 ? -11.922 -16.094 -14.789 1 72.19 87 ARG A CA 1
ATOM 635 C C . ARG A 1 87 ? -12.32 -16.938 -16 1 72.19 87 ARG A C 1
ATOM 637 O O . ARG A 1 87 ? -11.562 -17.047 -16.969 1 72.19 87 ARG A O 1
ATOM 644 N N . GLU A 1 88 ? -13.438 -17.531 -15.883 1 76.44 88 GLU A N 1
ATOM 645 C CA . GLU A 1 88 ? -13.945 -18.359 -16.969 1 76.44 88 GLU A CA 1
ATOM 646 C C . GLU A 1 88 ? -14.047 -17.547 -18.266 1 76.44 88 GLU A C 1
ATOM 648 O O . GLU A 1 88 ? -13.766 -18.062 -19.359 1 76.44 88 GLU A O 1
ATOM 653 N N . LYS A 1 89 ? -14.422 -16.328 -18.062 1 79.44 89 LYS A N 1
ATOM 654 C CA . LYS A 1 89 ? -14.539 -15.477 -19.25 1 79.44 89 LYS A CA 1
ATOM 655 C C . LYS A 1 89 ? -13.195 -15.336 -19.953 1 79.44 89 LYS A C 1
ATOM 657 O O . LYS A 1 89 ? -13.141 -15.281 -21.188 1 79.44 89 LYS A O 1
ATOM 662 N N . ASP A 1 90 ? -12.133 -15.281 -19.234 1 83.5 90 ASP A N 1
ATOM 663 C CA . ASP A 1 90 ? -10.789 -15.195 -19.812 1 83.5 90 ASP A CA 1
ATOM 664 C C . ASP A 1 90 ? -10.422 -16.469 -20.562 1 83.5 90 ASP A C 1
ATOM 666 O O . ASP A 1 90 ? -9.867 -16.406 -21.656 1 83.5 90 ASP A O 1
ATOM 670 N N . LYS A 1 91 ? -10.82 -17.594 -20 1 86.5 91 LYS A N 1
ATOM 671 C CA . LYS A 1 91 ? -10.516 -18.875 -20.609 1 86.5 91 LYS A CA 1
ATOM 672 C C . LYS A 1 91 ? -11.25 -19.047 -21.938 1 86.5 91 LYS A C 1
ATOM 674 O O . LYS A 1 91 ? -10.672 -19.531 -22.906 1 86.5 91 LYS A O 1
ATOM 679 N N . LEU A 1 92 ? -12.484 -18.547 -21.938 1 87.31 92 LEU A N 1
ATOM 680 C CA . LEU A 1 92 ? -13.289 -18.672 -23.141 1 87.31 92 LEU A CA 1
ATOM 681 C C . LEU A 1 92 ? -12.695 -17.812 -24.266 1 87.31 92 LEU A C 1
ATOM 683 O O . LEU A 1 92 ? -12.695 -18.234 -25.422 1 87.31 92 LEU A O 1
ATOM 687 N N . LEU A 1 93 ? -12.227 -16.734 -23.891 1 90.12 93 LEU A N 1
ATOM 688 C CA . LEU A 1 93 ? -11.625 -15.836 -24.875 1 90.12 93 LEU A CA 1
ATOM 689 C C . LEU A 1 93 ? -10.367 -16.469 -25.469 1 90.12 93 LEU A C 1
ATOM 691 O O . LEU A 1 93 ? -10.227 -16.516 -26.688 1 90.12 93 LEU A O 1
ATOM 695 N N . VAL A 1 94 ? -9.516 -16.953 -24.656 1 90.38 94 VAL A N 1
ATOM 696 C CA . VAL A 1 94 ? -8.273 -17.547 -25.125 1 90.38 94 VAL A CA 1
ATOM 697 C C . VAL A 1 94 ? -8.578 -18.812 -25.938 1 90.38 94 VAL A C 1
ATOM 699 O O . VAL A 1 94 ? -7.918 -19.078 -26.953 1 90.38 94 VAL A O 1
ATOM 702 N N . LYS A 1 95 ? -9.547 -19.516 -25.469 1 90 95 LYS A N 1
ATOM 703 C CA . LYS A 1 95 ? -9.984 -20.703 -26.203 1 90 95 LYS A CA 1
ATOM 704 C C . LYS A 1 95 ? -10.391 -20.344 -27.625 1 90 95 LYS A C 1
ATOM 706 O O . LYS A 1 95 ? -10.078 -21.078 -28.562 1 90 95 LYS A O 1
ATOM 711 N N . SER A 1 96 ? -11.117 -19.266 -27.75 1 92.25 96 SER A N 1
ATOM 712 C CA . SER A 1 96 ? -11.562 -18.859 -29.062 1 92.25 96 SER A CA 1
ATOM 713 C C . SER A 1 96 ? -10.375 -18.562 -29.984 1 92.25 96 SER A C 1
ATOM 715 O O . SER A 1 96 ? -10.438 -18.844 -31.188 1 92.25 96 SER A O 1
ATOM 717 N N . TRP A 1 97 ? -9.305 -18.016 -29.438 1 92.62 97 TRP A N 1
ATOM 718 C CA . TRP A 1 97 ? -8.102 -17.734 -30.203 1 92.62 97 TRP A CA 1
ATOM 719 C C . TRP A 1 97 ? -7.48 -19.031 -30.75 1 92.62 97 TRP A C 1
ATOM 721 O O . TRP A 1 97 ? -7.133 -19.109 -31.922 1 92.62 97 TRP A O 1
ATOM 731 N N . VAL A 1 98 ? -7.375 -20 -29.875 1 91.81 98 VAL A N 1
ATOM 732 C CA . VAL A 1 98 ? -6.711 -21.25 -30.203 1 91.81 98 VAL A CA 1
ATOM 733 C C . VAL A 1 98 ? -7.566 -22.047 -31.188 1 91.81 98 VAL A C 1
ATOM 735 O O . VAL A 1 98 ? -7.043 -22.656 -32.125 1 91.81 98 VAL A O 1
ATOM 738 N N . THR A 1 99 ? -8.891 -22 -30.953 1 92.06 99 THR A N 1
ATOM 739 C CA . THR A 1 99 ? -9.82 -22.734 -31.812 1 92.06 99 THR A CA 1
ATOM 740 C C . THR A 1 99 ? -9.797 -22.172 -33.25 1 92.06 99 THR A C 1
ATOM 742 O O . THR A 1 99 ? -9.914 -22.922 -34.219 1 92.06 99 THR A O 1
ATOM 745 N N . GLU A 1 100 ? -9.742 -20.922 -33.281 1 92.19 100 GLU A N 1
ATOM 746 C CA . GLU A 1 100 ? -9.648 -20.266 -34.594 1 92.19 100 GLU A CA 1
ATOM 747 C C . GLU A 1 100 ? -8.414 -20.719 -35.344 1 92.19 100 GLU A C 1
ATOM 749 O O . GLU A 1 100 ? -8.445 -20.859 -36.562 1 92.19 100 GLU A O 1
ATOM 754 N N . LEU A 1 101 ? -7.395 -20.953 -34.656 1 89.12 101 LEU A N 1
ATOM 755 C CA . LEU A 1 101 ? -6.113 -21.266 -35.281 1 89.12 101 LEU A CA 1
ATOM 756 C C . LEU A 1 101 ? -5.988 -22.766 -35.562 1 89.12 101 LEU A C 1
ATOM 758 O O . LEU A 1 101 ? -5.508 -23.188 -36.625 1 89.12 101 LEU A O 1
ATOM 762 N N . LEU A 1 102 ? -6.383 -23.625 -34.594 1 90.88 102 LEU A N 1
ATOM 763 C CA . LEU A 1 102 ? -6.078 -25.047 -34.656 1 90.88 102 LEU A CA 1
ATOM 764 C C . LEU A 1 102 ? -7.336 -25.859 -34.906 1 90.88 102 LEU A C 1
ATOM 766 O O . LEU A 1 102 ? -7.262 -27.062 -35.156 1 90.88 102 LEU A O 1
ATOM 770 N N . GLY A 1 103 ? -8.445 -25.188 -34.875 1 90.38 103 GLY A N 1
ATOM 771 C CA . GLY A 1 103 ? -9.688 -25.891 -35.156 1 90.38 103 GLY A CA 1
ATOM 772 C C . GLY A 1 103 ? -10.461 -26.234 -33.875 1 90.38 103 GLY A C 1
ATOM 773 O O . GLY A 1 103 ? -9.914 -26.219 -32.781 1 90.38 103 GLY A O 1
ATOM 774 N N . GLU A 1 104 ? -11.719 -26.641 -34 1 88.38 104 GLU A N 1
ATOM 775 C CA . GLU A 1 104 ? -12.641 -26.875 -32.875 1 88.38 104 GLU A CA 1
ATOM 776 C C . GLU A 1 104 ? -12.352 -28.219 -32.219 1 88.38 104 GLU A C 1
ATOM 778 O O . GLU A 1 104 ? -12.703 -28.422 -31.047 1 88.38 104 GLU A O 1
ATOM 783 N N . SER A 1 105 ? -11.711 -29.062 -32.906 1 88.5 105 SER A N 1
ATOM 784 C CA . SER A 1 105 ? -11.547 -30.422 -32.406 1 88.5 105 SER A CA 1
ATOM 785 C C . SER A 1 105 ? -10.281 -30.562 -31.562 1 88.5 105 SER A C 1
ATOM 787 O O . SER A 1 105 ? -10.055 -31.609 -30.953 1 88.5 105 SER A O 1
ATOM 789 N N . ILE A 1 106 ? -9.508 -29.547 -31.469 1 89.25 106 ILE A N 1
ATOM 790 C CA . ILE A 1 106 ? -8.242 -29.641 -30.75 1 89.25 106 ILE A CA 1
ATOM 791 C C . ILE A 1 106 ? -8.5 -29.75 -29.25 1 89.25 106 ILE A C 1
ATOM 793 O O . ILE A 1 106 ? -9.398 -29.094 -28.719 1 89.25 106 ILE A O 1
ATOM 797 N N . ASN A 1 107 ? -7.789 -30.734 -28.656 1 91.5 107 ASN A N 1
ATOM 798 C CA . ASN A 1 107 ? -7.805 -30.812 -27.203 1 91.5 107 ASN A CA 1
ATOM 799 C C . ASN A 1 107 ? -6.965 -29.703 -26.578 1 91.5 107 ASN A C 1
ATOM 801 O O . ASN A 1 107 ? -5.816 -29.5 -26.969 1 91.5 107 ASN A O 1
ATOM 805 N N . TYR A 1 108 ? -7.523 -28.969 -25.75 1 90.88 108 TYR A N 1
ATOM 806 C CA . TYR A 1 108 ? -6.762 -27.875 -25.172 1 90.88 108 TYR A CA 1
ATOM 807 C C . TYR A 1 108 ? -7.098 -27.703 -23.688 1 90.88 108 TYR A C 1
ATOM 809 O O . TYR A 1 108 ? -8.148 -28.172 -23.234 1 90.88 108 TYR A O 1
ATOM 817 N N . SER A 1 109 ? -6.191 -27.172 -22.938 1 90.38 109 SER A N 1
ATOM 818 C CA . SER A 1 109 ? -6.387 -26.75 -21.547 1 90.38 109 SER A CA 1
ATOM 819 C C . SER A 1 109 ? -5.793 -25.359 -21.312 1 90.38 109 SER A C 1
ATOM 821 O O . SER A 1 109 ? -4.758 -25.016 -21.891 1 90.38 109 SER A O 1
ATOM 823 N N . ILE A 1 110 ? -6.523 -24.594 -20.578 1 89.75 110 ILE A N 1
ATOM 824 C CA . ILE A 1 110 ? -6.094 -23.25 -20.234 1 89.75 110 ILE A CA 1
ATOM 825 C C . ILE A 1 110 ? -6.027 -23.094 -18.719 1 89.75 110 ILE A C 1
ATOM 827 O O . ILE A 1 110 ? -7.004 -23.375 -18.016 1 89.75 110 ILE A O 1
ATOM 831 N N . HIS A 1 111 ? -4.848 -22.734 -18.328 1 85.25 111 HIS A N 1
ATOM 832 C CA . HIS A 1 111 ? -4.609 -22.578 -16.891 1 85.25 111 HIS A CA 1
ATOM 833 C C . HIS A 1 111 ? -3.984 -21.219 -16.594 1 85.25 111 HIS A C 1
ATOM 835 O O . HIS A 1 111 ? -3.557 -20.516 -17.5 1 85.25 111 HIS A O 1
ATOM 841 N N . ASN A 1 112 ? -4.008 -20.859 -15.336 1 81.25 112 ASN A N 1
ATOM 842 C CA . ASN A 1 112 ? -3.209 -19.719 -14.906 1 81.25 112 ASN A CA 1
ATOM 843 C C . ASN A 1 112 ? -1.722 -20.062 -14.867 1 81.25 112 ASN A C 1
ATOM 845 O O . ASN A 1 112 ? -1.348 -21.234 -14.867 1 81.25 112 ASN A O 1
ATOM 849 N N . ASP A 1 113 ? -0.949 -19.047 -14.844 1 78.56 113 ASP A N 1
ATOM 850 C CA . ASP A 1 113 ? 0.5 -19.203 -14.898 1 78.56 113 ASP A CA 1
ATOM 851 C C . ASP A 1 113 ? 1.008 -20.016 -13.711 1 78.56 113 ASP A C 1
ATOM 853 O O . ASP A 1 113 ? 1.996 -20.75 -13.828 1 78.56 113 ASP A O 1
ATOM 857 N N . ALA A 1 114 ? 0.276 -20.016 -12.633 1 80.62 114 ALA A N 1
ATOM 858 C CA . ALA A 1 114 ? 0.711 -20.75 -11.445 1 80.62 114 ALA A CA 1
ATOM 859 C C . ALA A 1 114 ? 0.606 -22.25 -11.648 1 80.62 114 ALA A C 1
ATOM 861 O O . ALA A 1 114 ? 1.471 -23 -11.203 1 80.62 114 ALA A O 1
ATOM 862 N N . ILE A 1 115 ? -0.315 -22.688 -12.398 1 82.12 115 ILE A N 1
ATOM 863 C CA . ILE A 1 115 ? -0.542 -24.109 -12.625 1 82.12 115 ILE A CA 1
ATOM 864 C C . ILE A 1 115 ? 0.567 -24.672 -13.516 1 82.12 115 ILE A C 1
ATOM 866 O O . ILE A 1 115 ? 1.106 -25.75 -13.234 1 82.12 115 ILE A O 1
ATOM 870 N N . VAL A 1 116 ? 0.935 -23.875 -14.477 1 83.19 116 VAL A N 1
ATOM 871 C CA . VAL A 1 116 ? 1.968 -24.359 -15.391 1 83.19 116 VAL A CA 1
ATOM 872 C C . VAL A 1 116 ? 3.326 -24.328 -14.688 1 83.19 116 VAL A C 1
ATOM 874 O O . VAL A 1 116 ? 4.184 -25.172 -14.945 1 83.19 116 VAL A O 1
ATOM 877 N N . ALA A 1 117 ? 3.438 -23.453 -13.773 1 81.5 117 ALA A N 1
ATOM 878 C CA . ALA A 1 117 ? 4.652 -23.438 -12.961 1 81.5 117 ALA A CA 1
ATOM 879 C C . ALA A 1 117 ? 4.77 -24.703 -12.117 1 81.5 117 ALA A C 1
ATOM 881 O O . ALA A 1 117 ? 5.84 -25.297 -12.031 1 81.5 117 ALA A O 1
ATOM 882 N N . LEU A 1 118 ? 3.74 -25.109 -11.516 1 86.88 118 LEU A N 1
ATOM 883 C CA . LEU A 1 118 ? 3.736 -26.344 -10.758 1 86.88 118 LEU A CA 1
ATOM 884 C C . LEU A 1 118 ? 4.121 -27.531 -11.641 1 86.88 118 LEU A C 1
ATOM 886 O O . LEU A 1 118 ? 4.973 -28.344 -11.266 1 86.88 118 LEU A O 1
ATOM 890 N N . SER A 1 119 ? 3.539 -27.516 -12.773 1 85.25 119 SER A N 1
ATOM 891 C CA . SER A 1 119 ? 3.801 -28.594 -13.711 1 85.25 119 SER A CA 1
ATOM 892 C C . SER A 1 119 ? 5.266 -28.625 -14.133 1 85.25 119 SER A C 1
ATOM 894 O O . SER A 1 119 ? 5.836 -29.688 -14.344 1 85.25 119 SER A O 1
ATOM 896 N N . SER A 1 120 ? 5.832 -27.422 -14.273 1 82.19 120 SER A N 1
ATOM 897 C CA . SER A 1 120 ? 7.234 -27.312 -14.664 1 82.19 120 SER A CA 1
ATOM 898 C C . SER A 1 120 ? 8.148 -27.953 -13.633 1 82.19 120 SER A C 1
ATOM 900 O O . SER A 1 120 ? 9.211 -28.484 -13.969 1 82.19 120 SER A O 1
ATOM 902 N N . GLY A 1 121 ? 7.754 -27.953 -12.438 1 79.56 121 GLY A N 1
ATOM 903 C CA . GLY A 1 121 ? 8.547 -28.547 -11.375 1 79.56 121 GLY A CA 1
ATOM 904 C C . GLY A 1 121 ? 8.258 -30.031 -11.172 1 79.56 121 GLY A C 1
ATOM 905 O O . GLY A 1 121 ? 9.078 -30.75 -10.609 1 79.56 121 GLY A O 1
ATOM 906 N N . THR A 1 122 ? 7.086 -30.484 -11.68 1 83.69 122 THR A N 1
ATOM 907 C CA . THR A 1 122 ? 6.645 -31.859 -11.422 1 83.69 122 THR A CA 1
ATOM 908 C C . THR A 1 122 ? 6.641 -32.656 -12.711 1 83.69 122 THR A C 1
ATOM 910 O O . THR A 1 122 ? 6.043 -33.75 -12.766 1 83.69 122 THR A O 1
ATOM 913 N N . GLN A 1 123 ? 7.203 -32.125 -13.703 1 80.75 123 GLN A N 1
ATOM 914 C CA . GLN A 1 123 ? 7.344 -32.781 -14.992 1 80.75 123 GLN A CA 1
ATOM 915 C C . GLN A 1 123 ? 5.98 -33.188 -15.555 1 80.75 123 GLN A C 1
ATOM 917 O O . GLN A 1 123 ? 5.773 -34.344 -15.945 1 80.75 123 GLN A O 1
ATOM 922 N N . GLY A 1 124 ? 5.031 -32.281 -15.391 1 82.56 124 GLY A N 1
ATOM 923 C CA . GLY A 1 124 ? 3.746 -32.469 -16.047 1 82.56 124 GLY A CA 1
ATOM 924 C C . GLY A 1 124 ? 2.688 -33.031 -15.133 1 82.56 124 GLY A C 1
ATOM 925 O O . GLY A 1 124 ? 1.646 -33.5 -15.602 1 82.56 124 GLY A O 1
ATOM 926 N N . LYS A 1 125 ? 2.932 -33.156 -13.953 1 83.94 125 LYS A N 1
ATOM 927 C CA . LYS A 1 125 ? 1.95 -33.656 -13 1 83.94 125 LYS A CA 1
ATOM 928 C C . LYS A 1 125 ? 1.366 -32.531 -12.164 1 83.94 125 LYS A C 1
ATOM 930 O O . LYS A 1 125 ? 2.09 -31.625 -11.742 1 83.94 125 LYS A O 1
ATOM 935 N N . LEU A 1 126 ? 0.064 -32.656 -12.062 1 88.31 126 LEU A N 1
ATOM 936 C CA . LEU A 1 126 ? -0.605 -31.672 -11.219 1 88.31 126 LEU A CA 1
ATOM 937 C C . LEU A 1 126 ? -0.776 -32.219 -9.797 1 88.31 126 LEU A C 1
ATOM 939 O O . LEU A 1 126 ? -1.85 -32.688 -9.445 1 88.31 126 LEU A O 1
ATOM 943 N N . PHE A 1 127 ? 0.295 -32.219 -9.062 1 91.62 127 PHE A N 1
ATOM 944 C CA . PHE A 1 127 ? 0.355 -32.656 -7.668 1 91.62 127 PHE A CA 1
ATOM 945 C C . PHE A 1 127 ? 1.428 -31.875 -6.91 1 91.62 127 PHE A C 1
ATOM 947 O O . PHE A 1 127 ? 2.559 -31.75 -7.379 1 91.62 127 PHE A O 1
ATOM 954 N N . GLY A 1 128 ? 0.917 -31.391 -5.812 1 95.25 128 GLY A N 1
ATOM 955 C CA . GLY A 1 128 ? 1.856 -30.641 -4.996 1 95.25 128 GLY A CA 1
ATOM 956 C C . GLY A 1 128 ? 1.508 -29.172 -4.887 1 95.25 128 GLY A C 1
ATOM 957 O O . GLY A 1 128 ? 0.344 -28.797 -5.035 1 95.25 128 GLY A O 1
ATOM 958 N N . VAL A 1 129 ? 2.504 -28.375 -4.422 1 96 129 VAL A N 1
ATOM 959 C CA . VAL A 1 129 ? 2.295 -26.938 -4.188 1 96 129 VAL A CA 1
ATOM 960 C C . VAL A 1 129 ? 3.344 -26.141 -4.953 1 96 129 VAL A C 1
ATOM 962 O O . VAL A 1 129 ? 4.484 -26.578 -5.109 1 96 129 VAL A O 1
ATOM 965 N N . VAL A 1 130 ? 2.93 -25.047 -5.5 1 93.62 130 VAL A N 1
ATOM 966 C CA . VAL A 1 130 ? 3.869 -24.094 -6.082 1 93.62 130 VAL A CA 1
ATOM 967 C C . VAL A 1 130 ? 3.729 -22.734 -5.391 1 93.62 130 VAL A C 1
ATOM 969 O O . VAL A 1 130 ? 2.623 -22.328 -5.02 1 93.62 130 VAL A O 1
ATOM 972 N N . ILE A 1 131 ? 4.824 -22.078 -5.09 1 94.25 131 ILE A N 1
ATOM 973 C CA . ILE A 1 131 ? 4.859 -20.672 -4.688 1 94.25 131 ILE A CA 1
ATOM 974 C C . ILE A 1 131 ? 5.566 -19.844 -5.762 1 94.25 131 ILE A C 1
ATOM 976 O O . ILE A 1 131 ? 6.711 -20.125 -6.121 1 94.25 131 ILE A O 1
ATOM 980 N N . ILE A 1 132 ? 4.867 -18.922 -6.289 1 88.44 132 ILE A N 1
ATOM 981 C CA . ILE A 1 132 ? 5.441 -17.969 -7.223 1 88.44 132 ILE A CA 1
ATOM 982 C C . ILE A 1 132 ? 5.695 -16.641 -6.512 1 88.44 132 ILE A C 1
ATOM 984 O O . ILE A 1 132 ? 4.781 -16.062 -5.906 1 88.44 132 ILE A O 1
ATOM 988 N N . CYS A 1 133 ? 6.906 -16.172 -6.559 1 91.38 133 CYS A N 1
ATOM 989 C CA . CYS A 1 133 ? 7.254 -14.922 -5.898 1 91.38 133 CYS A CA 1
ATOM 990 C C . CYS A 1 133 ? 8.117 -14.055 -6.805 1 91.38 133 CYS A C 1
ATOM 992 O O . CYS A 1 133 ? 9.305 -14.312 -6.977 1 91.38 133 CYS A O 1
ATOM 994 N N . GLY A 1 134 ? 7.598 -13.07 -7.391 1 87.88 134 GLY A N 1
ATOM 995 C CA . GLY A 1 134 ? 8.234 -12.023 -8.164 1 87.88 134 GLY A CA 1
ATOM 996 C C . GLY A 1 134 ? 7.75 -10.633 -7.793 1 87.88 134 GLY A C 1
ATOM 997 O O . GLY A 1 134 ? 7.781 -10.25 -6.625 1 87.88 134 GLY A O 1
ATOM 998 N N . THR A 1 135 ? 7.148 -9.953 -8.883 1 85.88 135 THR A N 1
ATOM 999 C CA . THR A 1 135 ? 6.508 -8.68 -8.547 1 85.88 135 THR A CA 1
ATOM 1000 C C . THR A 1 135 ? 5.387 -8.891 -7.539 1 85.88 135 THR A C 1
ATOM 1002 O O . THR A 1 135 ? 5.262 -8.141 -6.57 1 85.88 135 THR A O 1
ATOM 1005 N N . GLY A 1 136 ? 4.605 -9.891 -7.75 1 89.69 136 GLY A N 1
ATOM 1006 C CA . GLY A 1 136 ? 3.6 -10.367 -6.812 1 89.69 136 GLY A CA 1
ATOM 1007 C C . GLY A 1 136 ? 3.9 -11.758 -6.27 1 89.69 136 GLY A C 1
ATOM 1008 O O . GLY A 1 136 ? 5.027 -12.242 -6.391 1 89.69 136 GLY A O 1
ATOM 1009 N N . CYS A 1 137 ? 2.924 -12.305 -5.535 1 92.31 137 CYS A N 1
ATOM 1010 C CA . CYS A 1 137 ? 3.135 -13.672 -5.055 1 92.31 137 CYS A CA 1
ATOM 1011 C C . CYS A 1 137 ? 1.809 -14.406 -4.91 1 92.31 137 CYS A C 1
ATOM 1013 O O . CYS A 1 137 ? 0.774 -13.789 -4.648 1 92.31 137 CYS A O 1
ATOM 1015 N N . ILE A 1 138 ? 1.893 -15.727 -5.152 1 91.88 138 ILE A N 1
ATOM 1016 C CA . ILE A 1 138 ? 0.721 -16.594 -5.094 1 91.88 138 ILE A CA 1
ATOM 1017 C C . ILE A 1 138 ? 1.159 -18.031 -4.84 1 91.88 138 ILE A C 1
ATOM 1019 O O . ILE A 1 138 ? 2.232 -18.453 -5.281 1 91.88 138 ILE A O 1
ATOM 1023 N N . SER A 1 139 ? 0.43 -18.734 -4.059 1 95.19 139 SER A N 1
ATOM 1024 C CA . SER A 1 139 ? 0.62 -20.172 -3.893 1 95.19 139 SER A CA 1
ATOM 1025 C C . SER A 1 139 ? -0.586 -20.938 -4.406 1 95.19 139 SER A C 1
ATOM 1027 O O . SER A 1 139 ? -1.729 -20.516 -4.219 1 95.19 139 SER A O 1
ATOM 1029 N N . LEU A 1 140 ? -0.296 -21.969 -5.109 1 93.12 140 LEU A N 1
ATOM 1030 C CA . LEU A 1 140 ? -1.31 -22.859 -5.668 1 93.12 140 LEU A CA 1
ATOM 1031 C C . LEU A 1 140 ? -0.896 -24.312 -5.52 1 93.12 140 LEU A C 1
ATOM 1033 O O . LEU A 1 140 ? 0.295 -24.625 -5.43 1 93.12 140 LEU A O 1
ATOM 1037 N N . GLY A 1 141 ? -1.927 -25.203 -5.516 1 94.25 141 GLY A N 1
ATOM 1038 C CA . GLY A 1 141 ? -1.584 -26.625 -5.414 1 94.25 141 GLY A CA 1
ATOM 1039 C C . GLY A 1 141 ? -2.717 -27.531 -5.824 1 94.25 141 GLY A C 1
ATOM 1040 O O . GLY A 1 141 ? -3.814 -27.078 -6.148 1 94.25 141 GLY A O 1
ATOM 1041 N N . PHE A 1 142 ? -2.324 -28.797 -5.949 1 93.44 142 PHE A N 1
ATOM 1042 C CA . PHE A 1 142 ? -3.25 -29.875 -6.242 1 93.44 142 PHE A CA 1
ATOM 1043 C C . PHE A 1 142 ? -2.959 -31.094 -5.363 1 93.44 142 PHE A C 1
ATOM 1045 O O . PHE A 1 142 ? -1.797 -31.422 -5.121 1 93.44 142 PHE A O 1
ATOM 1052 N N . ASN A 1 143 ? -4.059 -31.703 -4.902 1 95.5 143 ASN A N 1
ATOM 1053 C CA . ASN A 1 143 ? -3.857 -33 -4.258 1 95.5 143 ASN A CA 1
ATOM 1054 C C . ASN A 1 143 ? -4.066 -34.156 -5.23 1 95.5 143 ASN A C 1
ATOM 1056 O O . ASN A 1 143 ? -4.258 -33.938 -6.43 1 95.5 143 ASN A O 1
ATOM 1060 N N . ARG A 1 144 ? -3.961 -35.312 -4.762 1 92.31 144 ARG A N 1
ATOM 1061 C CA . ARG A 1 144 ? -4.012 -36.5 -5.613 1 92.31 144 ARG A CA 1
ATOM 1062 C C . ARG A 1 144 ? -5.406 -36.688 -6.203 1 92.31 144 ARG A C 1
ATOM 1064 O O . ARG A 1 144 ? -5.559 -37.312 -7.262 1 92.31 144 ARG A O 1
ATOM 1071 N N . GLU A 1 145 ? -6.406 -36.156 -5.582 1 93.12 145 GLU A N 1
ATOM 1072 C CA . GLU A 1 145 ? -7.785 -36.312 -6.043 1 93.12 145 GLU A CA 1
ATOM 1073 C C . GLU A 1 145 ? -8.117 -35.25 -7.094 1 93.12 145 GLU A C 1
ATOM 1075 O O . GLU A 1 145 ? -9.219 -35.25 -7.645 1 93.12 145 GLU A O 1
ATOM 1080 N N . GLY A 1 146 ? -7.168 -34.375 -7.344 1 89.12 146 GLY A N 1
ATOM 1081 C CA . GLY A 1 146 ? -7.379 -33.375 -8.367 1 89.12 146 GLY A CA 1
ATOM 1082 C C . GLY A 1 146 ? -8 -32.094 -7.82 1 89.12 146 GLY A C 1
ATOM 1083 O O . GLY A 1 146 ? -8.336 -31.188 -8.586 1 89.12 146 GLY A O 1
ATOM 1084 N N . VAL A 1 147 ? -8.172 -32.062 -6.516 1 92.81 147 VAL A N 1
ATOM 1085 C CA . VAL A 1 147 ? -8.695 -30.859 -5.883 1 92.81 147 VAL A CA 1
ATOM 1086 C C . VAL A 1 147 ? -7.613 -29.781 -5.844 1 92.81 147 VAL A C 1
ATOM 1088 O O . VAL A 1 147 ? -6.449 -30.078 -5.551 1 92.81 147 VAL A O 1
ATOM 1091 N N . SER A 1 148 ? -8.008 -28.578 -6.133 1 91.94 148 SER A N 1
ATOM 1092 C CA . SER A 1 148 ? -7.039 -27.484 -6.152 1 91.94 148 SER A CA 1
ATOM 1093 C C . SER A 1 148 ? -7.273 -26.531 -4.992 1 91.94 148 SER A C 1
ATOM 1095 O O . SER A 1 148 ? -8.367 -26.484 -4.418 1 91.94 148 SER A O 1
ATOM 1097 N N . GLY A 1 149 ? -6.227 -25.844 -4.59 1 93.25 149 GLY A N 1
ATOM 1098 C CA . GLY A 1 149 ? -6.262 -24.766 -3.609 1 93.25 149 GLY A CA 1
ATOM 1099 C C . GLY A 1 149 ? -5.336 -23.625 -3.953 1 93.25 149 GLY A C 1
ATOM 1100 O O . GLY A 1 149 ? -4.332 -23.812 -4.641 1 93.25 149 GLY A O 1
ATOM 1101 N N . ARG A 1 150 ? -5.746 -22.5 -3.479 1 92.06 150 ARG A N 1
ATOM 1102 C CA . ARG A 1 150 ? -4.957 -21.312 -3.775 1 92.06 150 ARG A CA 1
ATOM 1103 C C . ARG A 1 150 ? -4.914 -20.375 -2.574 1 92.06 150 ARG A C 1
ATOM 1105 O O . ARG A 1 150 ? -5.816 -20.375 -1.735 1 92.06 150 ARG A O 1
ATOM 1112 N N . SER A 1 151 ? -3.885 -19.609 -2.461 1 95.5 151 SER A N 1
ATOM 1113 C CA . SER A 1 151 ? -3.699 -18.562 -1.469 1 95.5 151 SER A CA 1
ATOM 1114 C C . SER A 1 151 ? -2.844 -17.422 -2.02 1 95.5 151 SER A C 1
ATOM 1116 O O . SER A 1 151 ? -1.855 -17.672 -2.717 1 95.5 151 SER A O 1
ATOM 1118 N N . GLY A 1 152 ? -3.264 -16.203 -1.708 1 94.31 152 GLY A N 1
ATOM 1119 C CA . GLY A 1 152 ? -2.549 -15.047 -2.23 1 94.31 152 GLY A CA 1
ATOM 1120 C C . GLY A 1 152 ? -2.938 -14.703 -3.656 1 94.31 152 GLY A C 1
ATOM 1121 O O . GLY A 1 152 ? -4.031 -15.047 -4.109 1 94.31 152 GLY A O 1
ATOM 1122 N N . GLY A 1 153 ? -2.139 -13.867 -4.34 1 90.44 153 GLY A N 1
ATOM 1123 C CA . GLY A 1 153 ? -2.391 -13.445 -5.711 1 90.44 153 GLY A CA 1
ATOM 1124 C C . GLY A 1 153 ? -3.414 -12.328 -5.812 1 90.44 153 GLY A C 1
ATOM 1125 O O . GLY A 1 153 ? -4.109 -12.203 -6.824 1 90.44 153 GLY A O 1
ATOM 1126 N N . TRP A 1 154 ? -3.549 -11.609 -4.762 1 92.06 154 TRP A N 1
ATOM 1127 C CA . TRP A 1 154 ? -4.582 -10.578 -4.738 1 92.06 154 TRP A CA 1
ATOM 1128 C C . TRP A 1 154 ? -4.062 -9.281 -5.336 1 92.06 154 TRP A C 1
ATOM 1130 O O . TRP A 1 154 ? -4.852 -8.414 -5.727 1 92.06 154 TRP A O 1
ATOM 1140 N N . GLY A 1 155 ? -2.76 -9.141 -5.371 1 90.75 155 GLY A N 1
ATOM 1141 C CA . GLY A 1 155 ? -2.145 -7.922 -5.875 1 90.75 155 GLY A CA 1
ATOM 1142 C C . GLY A 1 155 ? -1.728 -6.969 -4.77 1 90.75 155 GLY A C 1
ATOM 1143 O O . GLY A 1 155 ? -2.15 -7.117 -3.621 1 90.75 155 GLY A O 1
ATOM 1144 N N . PRO A 1 156 ? -0.934 -5.973 -5.121 1 92 156 PRO A N 1
ATOM 1145 C CA . PRO A 1 156 ? -0.337 -5.066 -4.137 1 92 156 PRO A CA 1
ATOM 1146 C C . PRO A 1 156 ? -1.381 -4.254 -3.373 1 92 156 PRO A C 1
ATOM 1148 O O . PRO A 1 156 ? -1.22 -4.008 -2.176 1 92 156 PRO A O 1
ATOM 1151 N N . LEU A 1 157 ? -2.5 -3.873 -3.992 1 92.88 157 LEU A N 1
ATOM 1152 C CA . LEU A 1 157 ? -3.506 -3.035 -3.348 1 92.88 157 LEU A CA 1
ATOM 1153 C C . LEU A 1 157 ? -4.332 -3.846 -2.355 1 92.88 157 LEU A C 1
ATOM 1155 O O . LEU A 1 157 ? -5.09 -3.281 -1.563 1 92.88 157 LEU A O 1
ATOM 1159 N N . LEU A 1 158 ? -4.098 -5.203 -2.361 1 94.5 158 LEU A N 1
ATOM 1160 C CA . LEU A 1 158 ? -4.883 -6.078 -1.498 1 94.5 158 LEU A CA 1
ATOM 1161 C C . LEU A 1 158 ? -3.977 -6.922 -0.608 1 94.5 158 LEU A C 1
ATOM 1163 O O . LEU A 1 158 ? -4.449 -7.816 0.097 1 94.5 158 LEU A O 1
ATOM 1167 N N . GLY A 1 159 ? -2.725 -6.645 -0.656 1 90.5 159 GLY A N 1
ATOM 1168 C CA . GLY A 1 159 ? -1.812 -7.246 0.302 1 90.5 159 GLY A CA 1
ATOM 1169 C C . GLY A 1 159 ? -1.022 -8.406 -0.274 1 90.5 159 GLY A C 1
ATOM 1170 O O . GLY A 1 159 ? -1.253 -9.562 0.09 1 90.5 159 GLY A O 1
ATOM 1171 N N . ASP A 1 160 ? 0.012 -8.18 -1.046 1 92.38 160 ASP A N 1
ATOM 1172 C CA . ASP A 1 160 ? 0.956 -9.18 -1.534 1 92.38 160 ASP A CA 1
ATOM 1173 C C . ASP A 1 160 ? 2.195 -9.242 -0.646 1 92.38 160 ASP A C 1
ATOM 1175 O O . ASP A 1 160 ? 3.318 -9.078 -1.125 1 92.38 160 ASP A O 1
ATOM 1179 N N . TYR A 1 161 ? 1.908 -9.695 0.604 1 92.81 161 TYR A N 1
ATOM 1180 C CA . TYR A 1 161 ? 3.027 -9.75 1.537 1 92.81 161 TYR A CA 1
ATOM 1181 C C . TYR A 1 161 ? 4.039 -10.812 1.115 1 92.81 161 TYR A C 1
ATOM 1183 O O . TYR A 1 161 ? 3.658 -11.906 0.685 1 92.81 161 TYR A O 1
ATOM 1191 N N . GLY A 1 162 ? 5.23 -10.43 1.116 1 94.75 162 GLY A N 1
ATOM 1192 C CA . GLY A 1 162 ? 6.309 -11.328 0.738 1 94.75 162 GLY A CA 1
ATOM 1193 C C . GLY A 1 162 ? 6.746 -11.156 -0.704 1 94.75 162 GLY A C 1
ATOM 1194 O O . GLY A 1 162 ? 7.77 -11.711 -1.114 1 94.75 162 GLY A O 1
ATOM 1195 N N . SER A 1 163 ? 5.988 -10.438 -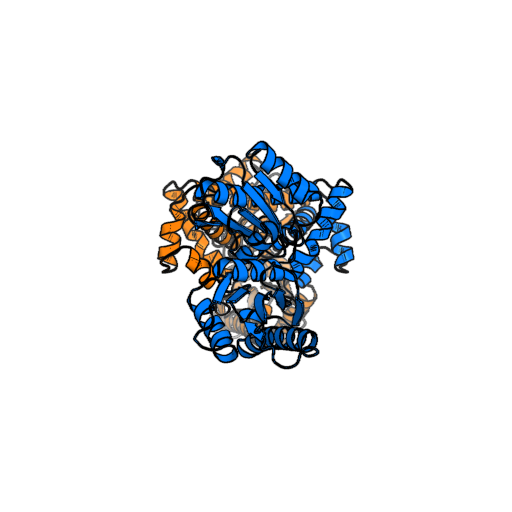1.483 1 95.31 163 SER A N 1
ATOM 1196 C CA . SER A 1 163 ? 6.297 -10.219 -2.893 1 95.31 163 SER A CA 1
ATOM 1197 C C . SER A 1 163 ? 7.441 -9.227 -3.061 1 95.31 163 SER A C 1
ATOM 1199 O O . SER A 1 163 ? 7.852 -8.57 -2.098 1 95.31 163 SER A O 1
ATOM 1201 N N . GLY A 1 164 ? 7.918 -9.203 -4.293 1 94.94 164 GLY A N 1
ATOM 1202 C CA . GLY A 1 164 ? 8.906 -8.18 -4.613 1 94.94 164 GLY A CA 1
ATOM 1203 C C . GLY A 1 164 ? 8.398 -6.77 -4.391 1 94.94 164 GLY A C 1
ATOM 1204 O O . GLY A 1 164 ? 9.141 -5.906 -3.914 1 94.94 164 GLY A O 1
ATOM 1205 N N . TYR A 1 165 ? 7.172 -6.547 -4.754 1 95.06 165 TYR A N 1
ATOM 1206 C CA . TYR A 1 165 ? 6.574 -5.242 -4.492 1 95.06 165 TYR A CA 1
ATOM 1207 C C . TYR A 1 165 ? 6.637 -4.898 -3.01 1 95.06 165 TYR A C 1
ATOM 1209 O O . TYR A 1 165 ? 7.043 -3.795 -2.641 1 95.06 165 TYR A O 1
ATOM 1217 N N . GLN A 1 166 ? 6.191 -5.84 -2.162 1 97.44 166 GLN A N 1
ATOM 1218 C CA . GLN A 1 166 ? 6.129 -5.586 -0.726 1 97.44 166 GLN A CA 1
ATOM 1219 C C . GLN A 1 166 ? 7.516 -5.309 -0.152 1 97.44 166 GLN A C 1
ATOM 1221 O O . GLN A 1 166 ? 7.676 -4.434 0.699 1 97.44 166 GLN A O 1
ATOM 1226 N N . ILE A 1 167 ? 8.453 -6.07 -0.585 1 97.75 167 ILE A N 1
ATOM 1227 C CA . ILE A 1 167 ? 9.82 -5.863 -0.115 1 97.75 167 ILE A CA 1
ATOM 1228 C C . ILE A 1 167 ? 10.289 -4.457 -0.474 1 97.75 167 ILE A C 1
ATOM 1230 O O . ILE A 1 167 ? 10.828 -3.74 0.371 1 97.75 167 ILE A O 1
ATOM 1234 N N . GLY A 1 168 ? 10.102 -4.086 -1.742 1 97.69 168 GLY A N 1
ATOM 1235 C CA . GLY A 1 168 ? 10.43 -2.732 -2.158 1 97.69 168 GLY A CA 1
ATOM 1236 C C . GLY A 1 168 ? 9.711 -1.667 -1.357 1 97.69 168 GLY A C 1
ATOM 1237 O O . GLY A 1 168 ? 10.312 -0.675 -0.945 1 97.69 168 GLY A O 1
ATOM 1238 N N . TYR A 1 169 ? 8.43 -1.88 -1.14 1 97.5 169 TYR A N 1
ATOM 1239 C CA . TYR A 1 169 ? 7.605 -0.979 -0.341 1 97.5 169 TYR A CA 1
ATOM 1240 C C . TYR A 1 169 ? 8.164 -0.831 1.067 1 97.5 169 TYR A C 1
ATOM 1242 O O . TYR A 1 169 ? 8.258 0.281 1.593 1 97.5 169 TYR A O 1
ATOM 1250 N N . ASP A 1 170 ? 8.539 -1.961 1.678 1 98.12 170 ASP A N 1
ATOM 1251 C CA . ASP A 1 170 ? 9.062 -1.952 3.039 1 98.12 170 ASP A CA 1
ATOM 1252 C C . ASP A 1 170 ? 10.398 -1.214 3.109 1 98.12 170 ASP A C 1
ATOM 1254 O O . ASP A 1 170 ? 10.688 -0.548 4.105 1 98.12 170 ASP A O 1
ATOM 1258 N N . ILE A 1 171 ? 11.203 -1.352 2.072 1 98.5 171 ILE A N 1
ATOM 1259 C CA . ILE A 1 171 ? 12.453 -0.605 2.012 1 98.5 171 ILE A CA 1
ATOM 1260 C C . ILE A 1 171 ? 12.172 0.892 2.113 1 98.5 171 ILE A C 1
ATOM 1262 O O . ILE A 1 171 ? 12.75 1.585 2.953 1 98.5 171 ILE A O 1
ATOM 1266 N N . LEU A 1 172 ? 11.266 1.363 1.308 1 98.25 172 LEU A N 1
ATOM 1267 C CA . LEU A 1 172 ? 10.922 2.779 1.286 1 98.25 172 LEU A CA 1
ATOM 1268 C C . LEU A 1 172 ? 10.398 3.232 2.645 1 98.25 172 LEU A C 1
ATOM 1270 O O . LEU A 1 172 ? 10.805 4.277 3.156 1 98.25 172 LEU A O 1
ATOM 1274 N N . ARG A 1 173 ? 9.57 2.432 3.18 1 97.38 173 ARG A N 1
ATOM 1275 C CA . ARG A 1 173 ? 8.945 2.754 4.461 1 97.38 173 ARG A CA 1
ATOM 1276 C C . ARG A 1 173 ? 9.992 2.871 5.562 1 97.38 173 ARG A C 1
ATOM 1278 O O . ARG A 1 173 ? 9.969 3.816 6.355 1 97.38 173 ARG A O 1
ATOM 1285 N N . HIS A 1 174 ? 10.859 1.921 5.629 1 98.25 174 HIS A N 1
ATOM 1286 C CA . HIS A 1 174 ? 11.859 1.933 6.695 1 98.25 174 HIS A CA 1
ATOM 1287 C C . HIS A 1 174 ? 12.836 3.088 6.523 1 98.25 174 HIS A C 1
ATOM 1289 O O . HIS A 1 174 ? 13.32 3.652 7.508 1 98.25 174 HIS A O 1
ATOM 1295 N N . VAL A 1 175 ? 13.18 3.424 5.297 1 98.38 175 VAL A N 1
ATOM 1296 C CA . VAL A 1 175 ? 14.031 4.578 5.023 1 98.38 175 VAL A CA 1
ATOM 1297 C C . VAL A 1 175 ? 13.359 5.848 5.539 1 98.38 175 VAL A C 1
ATOM 1299 O O . VAL A 1 175 ? 14 6.672 6.195 1 98.38 175 VAL A O 1
ATOM 1302 N N . LEU A 1 176 ? 12.07 5.945 5.32 1 97.81 176 LEU A N 1
ATOM 1303 C CA . LEU A 1 176 ? 11.359 7.156 5.719 1 97.81 176 LEU A CA 1
ATOM 1304 C C . LEU A 1 176 ? 11.086 7.156 7.219 1 97.81 176 LEU A C 1
ATOM 1306 O O . LEU A 1 176 ? 11.055 8.219 7.848 1 97.81 176 LEU A O 1
ATOM 1310 N N . LYS A 1 177 ? 10.891 5.961 7.781 1 97.56 177 LYS A N 1
ATOM 1311 C CA . LYS A 1 177 ? 10.805 5.871 9.234 1 97.56 177 LYS A CA 1
ATOM 1312 C C . LYS A 1 177 ? 12.086 6.379 9.891 1 97.56 177 LYS A C 1
ATOM 1314 O O . LYS A 1 177 ? 12.039 7.039 10.93 1 97.56 177 LYS A O 1
ATOM 1319 N N . ALA A 1 178 ? 13.188 6.004 9.297 1 97.56 178 ALA A N 1
ATOM 1320 C CA . ALA A 1 178 ? 14.469 6.504 9.797 1 97.56 178 ALA A CA 1
ATOM 1321 C C . ALA A 1 178 ? 14.547 8.023 9.672 1 97.56 178 ALA A C 1
ATOM 1323 O O . ALA A 1 178 ? 14.977 8.703 10.609 1 97.56 178 ALA A O 1
ATOM 1324 N N . LYS A 1 179 ? 14.141 8.547 8.547 1 96.44 179 LYS A N 1
ATOM 1325 C CA . LYS A 1 179 ? 14.125 9.984 8.312 1 96.44 179 LYS A CA 1
ATOM 1326 C C . LYS A 1 179 ? 13.281 10.703 9.359 1 96.44 179 LYS A C 1
ATOM 1328 O O . LYS A 1 179 ? 13.672 11.758 9.867 1 96.44 179 LYS A O 1
ATOM 1333 N N . ASP A 1 180 ? 12.109 10.117 9.68 1 96.38 180 ASP A N 1
ATOM 1334 C CA . ASP A 1 180 ? 11.156 10.695 10.625 1 96.38 180 ASP A CA 1
ATOM 1335 C C . ASP A 1 180 ? 11.57 10.414 12.062 1 96.38 180 ASP A C 1
ATOM 1337 O O . ASP A 1 180 ? 10.914 10.867 13 1 96.38 180 ASP A O 1
ATOM 1341 N N . GLN A 1 181 ? 12.594 9.594 12.25 1 95.56 181 GLN A N 1
ATOM 1342 C CA . GLN A 1 181 ? 13.078 9.203 13.57 1 95.56 181 GLN A CA 1
ATOM 1343 C C . GLN A 1 181 ? 12.016 8.438 14.344 1 95.56 181 GLN A C 1
ATOM 1345 O O . GLN A 1 181 ? 11.805 8.688 15.539 1 95.56 181 GLN A O 1
ATOM 1350 N N . VAL A 1 182 ? 11.25 7.66 13.625 1 95.56 182 VAL A N 1
ATOM 1351 C CA . VAL A 1 182 ? 10.273 6.777 14.25 1 95.56 182 VAL A CA 1
ATOM 1352 C C . VAL A 1 182 ? 10.758 5.332 14.18 1 95.56 182 VAL A C 1
ATOM 1354 O O . VAL A 1 182 ? 10.078 4.418 14.648 1 95.56 182 VAL A O 1
ATOM 1357 N N . GLY A 1 183 ? 11.844 5.086 13.562 1 93.94 183 GLY A N 1
ATOM 1358 C CA . GLY A 1 183 ? 12.523 3.805 13.453 1 93.94 183 GLY A CA 1
ATOM 1359 C C . GLY A 1 183 ? 14.031 3.936 13.375 1 93.94 183 GLY A C 1
ATOM 1360 O O . GLY A 1 183 ? 14.562 5.047 13.305 1 93.94 183 GLY A O 1
ATOM 1361 N N . PRO A 1 184 ? 14.719 2.863 13.422 1 96.19 184 PRO A N 1
ATOM 1362 C CA . PRO A 1 184 ? 16.188 2.9 13.438 1 96.19 184 PRO A CA 1
ATOM 1363 C C . PRO A 1 184 ? 16.766 3.307 12.086 1 96.19 184 PRO A C 1
ATOM 1365 O O . PRO A 1 184 ? 16.125 3.123 11.047 1 96.19 184 PRO A O 1
ATOM 1368 N N . LYS A 1 185 ? 17.969 3.885 12.172 1 97.19 185 LYS A N 1
ATOM 1369 C CA . LYS A 1 185 ? 18.734 4.121 10.945 1 97.19 185 LYS A CA 1
ATOM 1370 C C . LYS A 1 185 ? 19.031 2.811 10.227 1 97.19 185 LYS A C 1
ATOM 1372 O O . LYS A 1 185 ? 19.031 1.743 10.844 1 97.19 185 LYS A O 1
ATOM 1377 N N . THR A 1 186 ? 19.266 2.865 8.953 1 98.19 186 THR A N 1
ATOM 1378 C CA . THR A 1 186 ? 19.547 1.698 8.125 1 98.19 186 THR A CA 1
ATOM 1379 C C . THR A 1 186 ? 20.453 2.07 6.957 1 98.19 186 THR A C 1
ATOM 1381 O O . THR A 1 186 ? 20.375 3.188 6.438 1 98.19 186 THR A O 1
ATOM 1384 N N . SER A 1 187 ? 21.266 1.147 6.57 1 98.31 187 SER A N 1
ATOM 1385 C CA . SER A 1 187 ? 22.125 1.355 5.414 1 98.31 187 SER A CA 1
ATOM 1386 C C . SER A 1 187 ? 21.312 1.475 4.129 1 98.31 187 SER A C 1
ATOM 1388 O O . SER A 1 187 ? 21.812 1.97 3.117 1 98.31 187 SER A O 1
ATOM 1390 N N . LEU A 1 188 ? 20.094 1.097 4.164 1 98.69 188 LEU A N 1
ATOM 1391 C CA . LEU A 1 188 ? 19.219 1.147 3.006 1 98.69 188 LEU A CA 1
ATOM 1392 C C . LEU A 1 188 ? 19.016 2.584 2.531 1 98.69 188 LEU A C 1
ATOM 1394 O O . LEU A 1 188 ? 18.781 2.824 1.346 1 98.69 188 LEU A O 1
ATOM 1398 N N . THR A 1 189 ? 19.109 3.549 3.475 1 98.5 189 THR A N 1
ATOM 1399 C CA . THR A 1 189 ? 18.875 4.945 3.115 1 98.5 189 THR A CA 1
ATOM 1400 C C . THR A 1 189 ? 19.844 5.395 2.031 1 98.5 189 THR A C 1
ATOM 1402 O O . THR A 1 189 ? 19.422 5.844 0.962 1 98.5 189 THR A O 1
ATOM 1405 N N . GLN A 1 190 ? 21.062 5.172 2.234 1 98.06 190 GLN A N 1
ATOM 1406 C CA . GLN A 1 190 ? 22.094 5.637 1.313 1 98.06 190 GLN A CA 1
ATOM 1407 C C . GLN A 1 190 ? 22.031 4.887 -0.015 1 98.06 190 GLN A C 1
ATOM 1409 O O . GLN A 1 190 ? 22.062 5.504 -1.083 1 98.06 190 GLN A O 1
ATOM 1414 N N . VAL A 1 191 ? 21.906 3.574 0.028 1 98.38 191 VAL A N 1
ATOM 1415 C CA . VAL A 1 191 ? 21.969 2.779 -1.193 1 98.38 191 VAL A CA 1
ATOM 1416 C C . VAL A 1 191 ? 20.719 3.02 -2.029 1 98.38 191 VAL A C 1
ATOM 1418 O O . VAL A 1 191 ? 20.766 2.996 -3.26 1 98.38 191 VAL A O 1
ATOM 1421 N N . LEU A 1 192 ? 19.578 3.215 -1.379 1 98.56 192 LEU A N 1
ATOM 1422 C CA . LEU A 1 192 ? 18.344 3.521 -2.09 1 98.56 192 LEU A CA 1
ATOM 1423 C C . LEU A 1 192 ? 18.469 4.844 -2.84 1 98.56 192 LEU A C 1
ATOM 1425 O O . LEU A 1 192 ? 18.125 4.926 -4.02 1 98.56 192 LEU A O 1
ATOM 1429 N N . LEU A 1 193 ? 18.922 5.898 -2.1 1 98.25 193 LEU A N 1
ATOM 1430 C CA . LEU A 1 193 ? 19.062 7.215 -2.715 1 98.25 193 LEU A CA 1
ATOM 1431 C C . LEU A 1 193 ? 20.031 7.168 -3.881 1 98.25 193 LEU A C 1
ATOM 1433 O O . LEU A 1 193 ? 19.797 7.781 -4.926 1 98.25 193 LEU A O 1
ATOM 1437 N N . GLU A 1 194 ? 21.109 6.441 -3.736 1 98.06 194 GLU A N 1
ATOM 1438 C CA . GLU A 1 194 ? 22.078 6.277 -4.809 1 98.06 194 GLU A CA 1
ATOM 1439 C C . GLU A 1 194 ? 21.469 5.57 -6.012 1 98.06 194 GLU A C 1
ATOM 1441 O O . GLU A 1 194 ? 21.625 6.02 -7.148 1 98.06 194 GLU A O 1
ATOM 1446 N N . LYS A 1 195 ? 20.797 4.477 -5.766 1 97.38 195 LYS A N 1
ATOM 1447 C CA . LYS A 1 195 ? 20.172 3.699 -6.84 1 97.38 195 LYS A CA 1
ATOM 1448 C C . LYS A 1 195 ? 19.203 4.551 -7.648 1 97.38 195 LYS A C 1
ATOM 1450 O O . LYS A 1 195 ? 19.156 4.441 -8.875 1 97.38 195 LYS A O 1
ATOM 1455 N N . LEU A 1 196 ? 18.484 5.363 -6.93 1 97.25 196 LEU A N 1
ATOM 1456 C CA . LEU A 1 196 ? 17.438 6.148 -7.578 1 97.25 196 LEU A CA 1
ATOM 1457 C C . LEU A 1 196 ? 17.969 7.508 -8.023 1 97.25 196 LEU A C 1
ATOM 1459 O O . LEU A 1 196 ? 17.219 8.328 -8.555 1 97.25 196 LEU A O 1
ATOM 1463 N N . GLN A 1 197 ? 19.234 7.785 -7.734 1 97.38 197 GLN A N 1
ATOM 1464 C CA . GLN A 1 197 ? 19.875 9.047 -8.078 1 97.38 197 GLN A CA 1
ATOM 1465 C C . GLN A 1 197 ? 19.141 10.234 -7.465 1 97.38 197 GLN A C 1
ATOM 1467 O O . GLN A 1 197 ? 18.812 11.203 -8.164 1 97.38 197 GLN A O 1
ATOM 1472 N N . LEU A 1 198 ? 18.812 10.055 -6.215 1 96.81 198 LEU A N 1
ATOM 1473 C CA . LEU A 1 198 ? 18.172 11.109 -5.434 1 96.81 198 LEU A CA 1
ATOM 1474 C C . LEU A 1 198 ? 19.141 11.688 -4.402 1 96.81 198 LEU A C 1
ATOM 1476 O O . LEU A 1 198 ? 20.109 11.031 -4.02 1 96.81 198 LEU A O 1
ATOM 1480 N N . THR A 1 199 ? 18.875 12.891 -3.953 1 94.88 199 THR A N 1
ATOM 1481 C CA . THR A 1 199 ? 19.797 13.578 -3.051 1 94.88 199 THR A CA 1
ATOM 1482 C C . THR A 1 199 ? 19.297 13.5 -1.61 1 94.88 199 THR A C 1
ATOM 1484 O O . THR A 1 199 ? 20.094 13.453 -0.674 1 94.88 199 THR A O 1
ATOM 1487 N N . LYS A 1 200 ? 18 13.562 -1.433 1 95 200 LYS A N 1
ATOM 1488 C CA . LYS A 1 200 ? 17.422 13.531 -0.093 1 95 200 LYS A CA 1
ATOM 1489 C C . LYS A 1 200 ? 16.156 12.68 -0.061 1 95 200 LYS A C 1
ATOM 1491 O O . LYS A 1 200 ? 15.555 12.422 -1.103 1 95 200 LYS A O 1
ATOM 1496 N N . GLU A 1 201 ? 15.758 12.195 1.089 1 95.75 201 GLU A N 1
ATOM 1497 C CA . GLU A 1 201 ? 14.617 11.297 1.279 1 95.75 201 GLU A CA 1
ATOM 1498 C C . GLU A 1 201 ? 13.32 11.93 0.791 1 95.75 201 GLU A C 1
ATOM 1500 O O . GLU A 1 201 ? 12.445 11.242 0.271 1 95.75 201 GLU A O 1
ATOM 1505 N N . GLU A 1 202 ? 13.203 13.258 0.888 1 90.5 202 GLU A N 1
ATOM 1506 C CA . GLU A 1 202 ? 12 13.969 0.474 1 90.5 202 GLU A CA 1
ATOM 1507 C C . GLU A 1 202 ? 11.734 1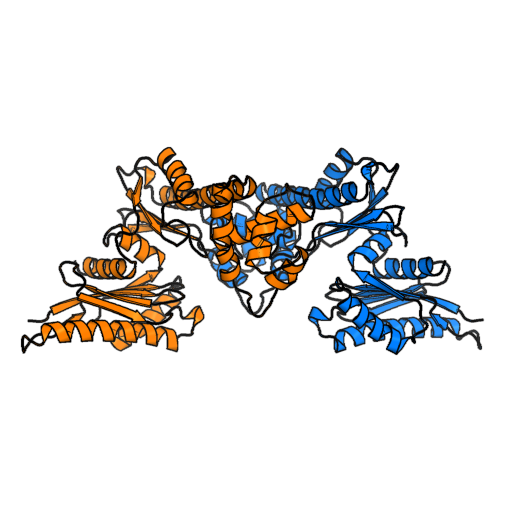3.781 -1.017 1 90.5 202 GLU A C 1
ATOM 1509 O O . GLU A 1 202 ? 10.586 13.836 -1.459 1 90.5 202 GLU A O 1
ATOM 1514 N N . ASP A 1 203 ? 12.766 13.508 -1.734 1 93 203 ASP A N 1
ATOM 1515 C CA . ASP A 1 203 ? 12.664 13.328 -3.178 1 93 203 ASP A CA 1
ATOM 1516 C C . ASP A 1 203 ? 11.922 12.031 -3.518 1 93 203 ASP A C 1
ATOM 1518 O O . ASP A 1 203 ? 11.484 11.844 -4.652 1 93 203 ASP A O 1
ATOM 1522 N N . LEU A 1 204 ? 11.742 11.148 -2.566 1 95.12 204 LEU A N 1
ATOM 1523 C CA . LEU A 1 204 ? 11.055 9.883 -2.781 1 95.12 204 LEU A CA 1
ATOM 1524 C C . LEU A 1 204 ? 9.586 10.109 -3.125 1 95.12 204 LEU A C 1
ATOM 1526 O O . LEU A 1 204 ? 8.969 9.281 -3.799 1 95.12 204 LEU A O 1
ATOM 1530 N N . ILE A 1 205 ? 8.992 11.234 -2.625 1 89.81 205 ILE A N 1
ATOM 1531 C CA . ILE A 1 205 ? 7.598 11.539 -2.914 1 89.81 205 ILE A CA 1
ATOM 1532 C C . ILE A 1 205 ? 7.406 11.695 -4.422 1 89.81 205 ILE A C 1
ATOM 1534 O O . ILE A 1 205 ? 6.52 11.07 -5.012 1 89.81 205 ILE A O 1
ATOM 1538 N N . SER A 1 206 ? 8.32 12.492 -5 1 87.56 206 SER A N 1
ATOM 1539 C CA . SER A 1 206 ? 8.219 12.719 -6.438 1 87.56 206 SER A CA 1
ATOM 1540 C C . SER A 1 206 ? 8.438 11.422 -7.211 1 87.56 206 SER A C 1
ATOM 1542 O O . SER A 1 206 ? 7.801 11.195 -8.242 1 87.56 206 SER A O 1
ATOM 1544 N N . TRP A 1 207 ? 9.336 10.633 -6.711 1 93.31 207 TRP A N 1
ATOM 1545 C CA . TRP A 1 207 ? 9.609 9.352 -7.363 1 93.31 207 TRP A CA 1
ATOM 1546 C C . TRP A 1 207 ? 8.406 8.43 -7.277 1 93.31 207 TRP A C 1
ATOM 1548 O O . TRP A 1 207 ? 7.969 7.867 -8.289 1 93.31 207 TRP A O 1
ATOM 1558 N N . ALA A 1 208 ? 7.848 8.281 -6.094 1 93.88 208 ALA A N 1
ATOM 1559 C CA . ALA A 1 208 ? 6.793 7.309 -5.84 1 93.88 208 ALA A CA 1
ATOM 1560 C C . ALA A 1 208 ? 5.504 7.688 -6.566 1 93.88 208 ALA A C 1
ATOM 1562 O O . ALA A 1 208 ? 4.777 6.816 -7.043 1 93.88 208 ALA A O 1
ATOM 1563 N N . TYR A 1 209 ? 5.266 8.93 -6.68 1 88.06 209 TYR A N 1
ATOM 1564 C CA . TYR A 1 209 ? 3.959 9.359 -7.16 1 88.06 209 TYR A CA 1
ATOM 1565 C C . TYR A 1 209 ? 4.059 9.938 -8.57 1 88.06 209 TYR A C 1
ATOM 1567 O O . TYR A 1 209 ? 3.143 10.617 -9.031 1 88.06 209 TYR A O 1
ATOM 1575 N N . ASP A 1 210 ? 5.176 9.711 -9.219 1 86.69 210 ASP A N 1
ATOM 1576 C CA . ASP A 1 210 ? 5.32 10.125 -10.617 1 86.69 210 ASP A CA 1
ATOM 1577 C C . ASP A 1 210 ? 4.328 9.391 -11.508 1 86.69 210 ASP A C 1
ATOM 1579 O O . ASP A 1 210 ? 4.418 8.172 -11.68 1 86.69 210 ASP A O 1
ATOM 1583 N N . PRO A 1 211 ? 3.389 10.062 -12.109 1 77.69 211 PRO A N 1
ATOM 1584 C CA . PRO A 1 211 ? 2.359 9.414 -12.922 1 77.69 211 PRO A CA 1
ATOM 1585 C C . PRO A 1 211 ? 2.936 8.688 -14.133 1 77.69 211 PRO A C 1
ATOM 1587 O O . PRO A 1 211 ? 2.312 7.758 -14.656 1 77.69 211 PRO A O 1
ATOM 1590 N N . LYS A 1 212 ? 4.133 9.117 -14.633 1 79.31 212 LYS A N 1
ATOM 1591 C CA . LYS A 1 212 ? 4.738 8.562 -15.844 1 79.31 212 LYS A CA 1
ATOM 1592 C C . LYS A 1 212 ? 5.312 7.172 -15.578 1 79.31 212 LYS A C 1
ATOM 1594 O O . LYS A 1 212 ? 5.488 6.379 -16.5 1 79.31 212 LYS A O 1
ATOM 1599 N N . THR A 1 213 ? 5.586 6.879 -14.336 1 77.69 213 THR A N 1
ATOM 1600 C CA . THR A 1 213 ? 6.281 5.633 -14.031 1 77.69 213 THR A CA 1
ATOM 1601 C C . THR A 1 213 ? 5.516 4.832 -12.977 1 77.69 213 THR A C 1
ATOM 1603 O O . THR A 1 213 ? 6.094 3.979 -12.305 1 77.69 213 THR A O 1
ATOM 1606 N N . GLN A 1 214 ? 4.293 5.227 -12.852 1 71.25 214 GLN A N 1
ATOM 1607 C CA . GLN A 1 214 ? 3.523 4.559 -11.812 1 71.25 214 GLN A CA 1
ATOM 1608 C C . GLN A 1 214 ? 3.266 3.098 -12.164 1 71.25 214 GLN A C 1
ATOM 1610 O O . GLN A 1 214 ? 2.576 2.805 -13.148 1 71.25 214 GLN A O 1
ATOM 1615 N N . SER A 1 215 ? 3.975 2.225 -11.531 1 81.94 215 SER A N 1
ATOM 1616 C CA . SER A 1 215 ? 3.84 0.783 -11.719 1 81.94 215 SER A CA 1
ATOM 1617 C C . SER A 1 215 ? 4.293 0.019 -10.477 1 81.94 215 SER A C 1
ATOM 1619 O O . SER A 1 215 ? 5.141 0.501 -9.719 1 81.94 215 SER A O 1
ATOM 1621 N N . TRP A 1 216 ? 3.725 -1.178 -10.289 1 86.62 216 TRP A N 1
ATOM 1622 C CA . TRP A 1 216 ? 4.145 -2.051 -9.203 1 86.62 216 TRP A CA 1
ATOM 1623 C C . TRP A 1 216 ? 5.566 -2.557 -9.422 1 86.62 216 TRP A C 1
ATOM 1625 O O . TRP A 1 216 ? 6.293 -2.826 -8.469 1 86.62 216 TRP A O 1
ATOM 1635 N N . GLN A 1 217 ? 5.953 -2.541 -10.656 1 85.56 217 GLN A N 1
ATOM 1636 C CA . GLN A 1 217 ? 7.258 -3.059 -11.047 1 85.56 217 GLN A CA 1
ATOM 1637 C C . GLN A 1 217 ? 8.383 -2.176 -10.516 1 85.56 217 GLN A C 1
ATOM 1639 O O . GLN A 1 217 ? 9.445 -2.674 -10.125 1 85.56 217 GLN A O 1
ATOM 1644 N N . LYS A 1 218 ? 8.172 -0.889 -10.508 1 92.5 218 LYS A N 1
ATOM 1645 C CA . LYS A 1 218 ? 9.242 -0.006 -10.062 1 92.5 218 LYS A CA 1
ATOM 1646 C C . LYS A 1 218 ? 9.539 -0.218 -8.578 1 92.5 218 LYS A C 1
ATOM 1648 O O . LYS A 1 218 ? 10.695 -0.116 -8.148 1 92.5 218 LYS A O 1
ATOM 1653 N N . PHE A 1 219 ? 8.516 -0.54 -7.789 1 95.12 219 PHE A N 1
ATOM 1654 C CA . PHE A 1 219 ? 8.734 -0.865 -6.383 1 95.12 219 PHE A CA 1
ATOM 1655 C C . PHE A 1 219 ? 9.461 -2.199 -6.238 1 95.12 219 PHE A C 1
ATOM 1657 O O . PHE A 1 219 ? 10.406 -2.318 -5.461 1 95.12 219 PHE A O 1
ATOM 1664 N N . ALA A 1 220 ? 9 -3.168 -7.043 1 93.5 220 ALA A N 1
ATOM 1665 C CA . ALA A 1 220 ? 9.594 -4.504 -6.992 1 93.5 220 ALA A CA 1
ATOM 1666 C C . ALA A 1 220 ? 11.07 -4.461 -7.367 1 93.5 220 ALA A C 1
ATOM 1668 O O . ALA A 1 220 ? 11.875 -5.242 -6.848 1 93.5 220 ALA A O 1
ATOM 1669 N N . GLN A 1 221 ? 11.445 -3.559 -8.18 1 93.44 221 GLN A N 1
ATOM 1670 C CA . GLN A 1 221 ? 12.82 -3.43 -8.656 1 93.44 221 GLN A CA 1
ATOM 1671 C C . GLN A 1 221 ? 13.75 -2.969 -7.539 1 93.44 221 GLN A C 1
ATOM 1673 O O . GLN A 1 221 ? 14.969 -3.055 -7.668 1 93.44 221 GLN A O 1
ATOM 1678 N N . LEU A 1 222 ? 13.211 -2.539 -6.445 1 97.06 222 LEU A N 1
ATOM 1679 C CA . LEU A 1 222 ? 14.016 -2.121 -5.309 1 97.06 222 LEU A CA 1
ATOM 1680 C C . LEU A 1 222 ? 14.383 -3.314 -4.43 1 97.06 222 LEU A C 1
ATOM 1682 O O . LEU A 1 222 ? 15.266 -3.217 -3.574 1 97.06 222 LEU A O 1
ATOM 1686 N N . SER A 1 223 ? 13.734 -4.453 -4.629 1 96.12 223 SER A N 1
ATOM 1687 C CA . SER A 1 223 ? 13.812 -5.605 -3.736 1 96.12 223 SER A CA 1
ATOM 1688 C C . SER A 1 223 ? 15.25 -6.102 -3.605 1 96.12 223 SER A C 1
ATOM 1690 O O . SER A 1 223 ? 15.688 -6.477 -2.516 1 96.12 223 SER A O 1
ATOM 1692 N N . PRO A 1 224 ? 16.062 -6.062 -4.68 1 95.88 224 PRO A N 1
ATOM 1693 C CA . PRO A 1 224 ? 17.422 -6.566 -4.562 1 95.88 224 PRO A CA 1
ATOM 1694 C C . PRO A 1 224 ? 18.234 -5.828 -3.504 1 95.88 224 PRO A C 1
ATOM 1696 O O . PRO A 1 224 ? 19.156 -6.402 -2.904 1 95.88 224 PRO A O 1
ATOM 1699 N N . LEU A 1 225 ? 17.906 -4.586 -3.213 1 97.94 225 LEU A N 1
ATOM 1700 C CA . LEU A 1 225 ? 18.625 -3.801 -2.221 1 97.94 225 LEU A CA 1
ATOM 1701 C C . LEU A 1 225 ? 18.547 -4.457 -0.846 1 97.94 225 LEU A C 1
ATOM 1703 O O . LEU A 1 225 ? 19.516 -4.426 -0.084 1 97.94 225 LEU A O 1
ATOM 1707 N N . ALA A 1 226 ? 17.375 -5.031 -0.496 1 97.81 226 ALA A N 1
ATOM 1708 C CA . ALA A 1 226 ? 17.219 -5.688 0.798 1 97.81 226 ALA A CA 1
ATOM 1709 C C . ALA A 1 226 ? 18.125 -6.914 0.903 1 97.81 226 ALA A C 1
ATOM 1711 O O . ALA A 1 226 ? 18.703 -7.176 1.959 1 97.81 226 ALA A O 1
ATOM 1712 N N . PHE A 1 227 ? 18.25 -7.645 -0.183 1 96.69 227 PHE A N 1
ATOM 1713 C CA . PHE A 1 227 ? 19.094 -8.836 -0.199 1 96.69 227 PHE A CA 1
ATOM 1714 C C . PHE A 1 227 ? 20.562 -8.461 -0.029 1 96.69 227 PHE A C 1
ATOM 1716 O O . PHE A 1 227 ? 21.266 -9.062 0.781 1 96.69 227 PHE A O 1
ATOM 1723 N N . GLU A 1 228 ? 20.953 -7.445 -0.771 1 97.12 228 GLU A N 1
ATOM 1724 C CA . GLU A 1 228 ? 22.344 -6.996 -0.732 1 97.12 228 GLU A CA 1
ATOM 1725 C C . GLU A 1 228 ? 22.703 -6.477 0.654 1 97.12 228 GLU A C 1
ATOM 1727 O O . GLU A 1 228 ? 23.75 -6.852 1.207 1 97.12 228 GLU A O 1
ATOM 1732 N N . GLN A 1 229 ? 21.875 -5.676 1.22 1 98.19 229 GLN A N 1
ATOM 1733 C CA . GLN A 1 229 ? 22.188 -5.055 2.502 1 98.19 229 GLN A CA 1
ATOM 1734 C C . GLN A 1 229 ? 22.078 -6.059 3.645 1 98.19 229 GLN A C 1
ATOM 1736 O O . GLN A 1 229 ? 22.812 -5.977 4.629 1 98.19 229 GLN A O 1
ATOM 1741 N N . ALA A 1 230 ? 21.172 -6.996 3.516 1 97.62 230 ALA A N 1
ATOM 1742 C CA . ALA A 1 230 ? 21.078 -8.062 4.508 1 97.62 230 ALA A CA 1
ATOM 1743 C C . ALA A 1 230 ? 22.391 -8.859 4.559 1 97.62 230 ALA A C 1
ATOM 1745 O O . ALA A 1 230 ? 22.875 -9.203 5.641 1 97.62 230 ALA A O 1
ATOM 1746 N N . GLN A 1 231 ? 22.906 -9.125 3.398 1 96.56 231 GLN A N 1
ATOM 1747 C CA . GLN A 1 231 ? 24.172 -9.852 3.318 1 96.56 231 GLN A CA 1
ATOM 1748 C C . GLN A 1 231 ? 25.297 -9.07 4.004 1 96.56 231 GLN A C 1
ATOM 1750 O O . GLN A 1 231 ? 26.219 -9.664 4.559 1 96.56 231 GLN A O 1
ATOM 1755 N N . LEU A 1 232 ? 25.172 -7.77 4.023 1 97.69 232 LEU A N 1
ATOM 1756 C CA . LEU A 1 232 ? 26.188 -6.906 4.621 1 97.69 232 LEU A CA 1
ATOM 1757 C C . LEU A 1 232 ? 25.875 -6.645 6.094 1 97.69 232 LEU A C 1
ATOM 1759 O O . LEU A 1 232 ? 26.562 -5.871 6.75 1 97.69 232 LEU A O 1
ATOM 1763 N N . GLY A 1 233 ? 24.75 -7.215 6.617 1 97.38 233 GLY A N 1
ATOM 1764 C CA . GLY A 1 233 ? 24.5 -7.199 8.047 1 97.38 233 GLY A CA 1
ATOM 1765 C C . GLY A 1 233 ? 23.5 -6.141 8.469 1 97.38 233 GLY A C 1
ATOM 1766 O O . GLY A 1 233 ? 23.344 -5.871 9.664 1 97.38 233 GLY A O 1
ATOM 1767 N N . ASP A 1 234 ? 22.828 -5.582 7.547 1 98.31 234 ASP A N 1
ATOM 1768 C CA . ASP A 1 234 ? 21.828 -4.582 7.906 1 98.31 234 ASP A CA 1
ATOM 1769 C C . ASP A 1 234 ? 20.625 -5.227 8.586 1 98.31 234 ASP A C 1
ATOM 1771 O O . ASP A 1 234 ? 19.938 -6.059 7.984 1 98.31 234 ASP A O 1
ATOM 1775 N N . GLU A 1 235 ? 20.297 -4.801 9.719 1 98.38 235 GLU A N 1
ATOM 1776 C CA . GLU A 1 235 ? 19.266 -5.43 10.539 1 98.38 235 GLU A CA 1
ATOM 1777 C C . GLU A 1 235 ? 17.875 -5.203 9.953 1 98.38 235 GLU A C 1
ATOM 1779 O O . GLU A 1 235 ? 17.016 -6.086 10.016 1 98.38 235 GLU A O 1
ATOM 1784 N N . ILE A 1 236 ? 17.688 -4.012 9.422 1 98.5 236 ILE A N 1
ATOM 1785 C CA . ILE A 1 236 ? 16.375 -3.697 8.859 1 98.5 236 ILE A CA 1
ATOM 1786 C C . ILE A 1 236 ? 16.141 -4.551 7.613 1 98.5 236 ILE A C 1
ATOM 1788 O O . ILE A 1 236 ? 15.031 -5.066 7.41 1 98.5 236 ILE A O 1
ATOM 1792 N N . SER A 1 237 ? 17.156 -4.684 6.777 1 98.5 237 SER A N 1
ATOM 1793 C CA . SER A 1 237 ? 17.047 -5.547 5.605 1 98.5 237 SER A CA 1
ATOM 1794 C C . SER A 1 237 ? 16.734 -6.984 6.008 1 98.5 237 SER A C 1
ATOM 1796 O O . SER A 1 237 ? 15.883 -7.637 5.391 1 98.5 237 SER A O 1
ATOM 1798 N N . ASN A 1 238 ? 17.375 -7.457 7.004 1 98.38 238 ASN A N 1
ATOM 1799 C CA . ASN A 1 238 ? 17.094 -8.797 7.508 1 98.38 238 ASN A CA 1
ATOM 1800 C C . ASN A 1 238 ? 15.656 -8.93 7.977 1 98.38 238 ASN A C 1
ATOM 1802 O O . ASN A 1 238 ? 15 -9.938 7.707 1 98.38 238 ASN A O 1
ATOM 1806 N N . LEU A 1 239 ? 15.234 -7.965 8.711 1 98.44 239 LEU A N 1
ATOM 1807 C CA . LEU A 1 239 ? 13.867 -7.961 9.203 1 98.44 239 LEU A CA 1
ATOM 1808 C C . LEU A 1 239 ? 12.875 -8.016 8.039 1 98.44 239 LEU A C 1
ATOM 1810 O O . LEU A 1 239 ? 11.898 -8.773 8.094 1 98.44 239 LEU A O 1
ATOM 1814 N N . ILE A 1 240 ? 13.125 -7.238 7.02 1 98.44 240 ILE A N 1
ATOM 1815 C CA . ILE A 1 240 ? 12.258 -7.188 5.848 1 98.44 240 ILE A CA 1
ATOM 1816 C C . ILE A 1 240 ? 12.172 -8.57 5.207 1 98.44 240 ILE A C 1
ATOM 1818 O O . ILE A 1 240 ? 11.086 -9.047 4.871 1 98.44 240 ILE A O 1
ATOM 1822 N N . LEU A 1 241 ? 13.289 -9.25 5.094 1 98.31 241 LEU A N 1
ATOM 1823 C CA . LEU A 1 241 ? 13.344 -10.539 4.418 1 98.31 241 LEU A CA 1
ATOM 1824 C C . LEU A 1 241 ? 12.734 -11.633 5.289 1 98.31 241 LEU A C 1
ATOM 1826 O O . LEU A 1 241 ? 12.102 -12.562 4.781 1 98.31 241 LEU A O 1
ATOM 1830 N N . VAL A 1 242 ? 12.898 -11.57 6.574 1 98.56 242 VAL A N 1
ATOM 1831 C CA . VAL A 1 242 ? 12.273 -12.516 7.496 1 98.56 242 VAL A CA 1
ATOM 1832 C C . VAL A 1 242 ? 10.75 -12.375 7.418 1 98.56 242 VAL A C 1
ATOM 1834 O O . VAL A 1 242 ? 10.031 -13.375 7.363 1 98.56 242 VAL A O 1
ATOM 1837 N N . ASP A 1 243 ? 10.32 -11.133 7.418 1 98.25 243 ASP A N 1
ATOM 1838 C CA . ASP A 1 243 ? 8.883 -10.883 7.305 1 98.25 243 ASP A CA 1
ATOM 1839 C C . ASP A 1 243 ? 8.336 -11.43 5.988 1 98.25 243 ASP A C 1
ATOM 1841 O O . ASP A 1 243 ? 7.238 -11.984 5.949 1 98.25 243 ASP A O 1
ATOM 1845 N N . ALA A 1 244 ? 9.102 -11.242 4.93 1 98.06 244 ALA A N 1
ATOM 1846 C CA . ALA A 1 244 ? 8.703 -11.766 3.621 1 98.06 244 ALA A CA 1
ATOM 1847 C C . ALA A 1 244 ? 8.609 -13.289 3.645 1 98.06 244 ALA A C 1
ATOM 1849 O O . ALA A 1 244 ? 7.633 -13.859 3.158 1 98.06 244 ALA A O 1
ATOM 1850 N N . ALA A 1 245 ? 9.578 -13.914 4.246 1 98.19 245 ALA A N 1
ATOM 1851 C CA . ALA A 1 245 ? 9.586 -15.367 4.344 1 98.19 245 ALA A CA 1
ATOM 1852 C C . ALA A 1 245 ? 8.383 -15.875 5.137 1 98.19 245 ALA A C 1
ATOM 1854 O O . ALA A 1 245 ? 7.762 -16.875 4.766 1 98.19 245 ALA A O 1
ATOM 1855 N N . ASN A 1 246 ? 8.109 -15.195 6.227 1 98.38 246 ASN A N 1
ATOM 1856 C CA . ASN A 1 246 ? 6.957 -15.57 7.039 1 98.38 246 ASN A CA 1
ATOM 1857 C C . ASN A 1 246 ? 5.656 -15.484 6.242 1 98.38 246 ASN A C 1
ATOM 1859 O O . ASN A 1 246 ? 4.805 -16.359 6.344 1 98.38 246 ASN A O 1
ATOM 1863 N N . ALA A 1 247 ? 5.531 -14.438 5.508 1 98.06 247 ALA A N 1
ATOM 1864 C CA . ALA A 1 247 ? 4.32 -14.242 4.715 1 98.06 247 ALA A CA 1
ATOM 1865 C C . ALA A 1 247 ? 4.184 -15.312 3.643 1 98.06 247 ALA A C 1
ATOM 1867 O O . ALA A 1 247 ? 3.092 -15.852 3.434 1 98.06 247 ALA A O 1
ATOM 1868 N N . LEU A 1 248 ? 5.25 -15.602 2.953 1 98.12 248 LEU A N 1
ATOM 1869 C CA . LEU A 1 248 ? 5.227 -16.641 1.933 1 98.12 248 LEU A CA 1
ATOM 1870 C C . LEU A 1 248 ? 4.91 -18 2.551 1 98.12 248 LEU A C 1
ATOM 1872 O O . LEU A 1 248 ? 4.164 -18.797 1.972 1 98.12 248 LEU A O 1
ATOM 1876 N N . TYR A 1 249 ? 5.516 -18.281 3.707 1 98.44 249 TYR A N 1
ATOM 1877 C CA . TYR A 1 249 ? 5.223 -19.516 4.426 1 98.44 249 TYR A CA 1
ATOM 1878 C C . TYR A 1 249 ? 3.73 -19.641 4.711 1 98.44 249 TYR A C 1
ATOM 1880 O O . TYR A 1 249 ? 3.154 -20.719 4.574 1 98.44 249 TYR A O 1
ATOM 1888 N N . ASP A 1 250 ? 3.18 -18.562 5.125 1 98.25 250 ASP A N 1
ATOM 1889 C CA . ASP A 1 250 ? 1.757 -18.578 5.449 1 98.25 250 ASP A CA 1
ATOM 1890 C C . ASP A 1 250 ? 0.92 -18.969 4.234 1 98.25 250 ASP A C 1
ATOM 1892 O O . ASP A 1 250 ? -0.055 -19.719 4.359 1 98.25 250 ASP A O 1
ATOM 1896 N N . LEU A 1 251 ? 1.232 -18.453 3.074 1 97.81 251 LEU A N 1
ATOM 1897 C CA . LEU A 1 251 ? 0.517 -18.797 1.85 1 97.81 251 LEU A CA 1
ATOM 1898 C C . LEU A 1 251 ? 0.652 -20.281 1.532 1 97.81 251 LEU A C 1
ATOM 1900 O O . LEU A 1 251 ? -0.34 -20.953 1.236 1 97.81 251 LEU A O 1
ATOM 1904 N N . ILE A 1 252 ? 1.857 -20.766 1.616 1 98 252 ILE A N 1
ATOM 1905 C CA . ILE A 1 252 ? 2.143 -22.172 1.33 1 98 252 ILE A CA 1
ATOM 1906 C C . ILE A 1 252 ? 1.414 -23.062 2.334 1 98 252 ILE A C 1
ATOM 1908 O O . ILE A 1 252 ? 0.757 -24.031 1.951 1 98 252 ILE A O 1
ATOM 1912 N N . ASN A 1 253 ? 1.571 -22.688 3.594 1 98.38 253 ASN A N 1
ATOM 1913 C CA . ASN A 1 253 ? 0.941 -23.422 4.68 1 98.38 253 ASN A CA 1
ATOM 1914 C C . ASN A 1 253 ? -0.565 -23.547 4.473 1 98.38 253 ASN A C 1
ATOM 1916 O O . ASN A 1 253 ? -1.143 -24.609 4.719 1 98.38 253 ASN A O 1
ATOM 1920 N N . SER A 1 254 ? -1.155 -22.516 4.07 1 98.06 254 SER A N 1
ATOM 1921 C CA . SER A 1 254 ? -2.592 -22.484 3.809 1 98.06 254 SER A CA 1
ATOM 1922 C C . SER A 1 254 ? -2.971 -23.516 2.742 1 98.06 254 SER A C 1
ATOM 1924 O O . SER A 1 254 ? -3.918 -24.281 2.922 1 98.06 254 SER A O 1
ATOM 1926 N N . VAL A 1 255 ? -2.258 -23.562 1.675 1 97.69 255 VAL A N 1
ATOM 1927 C CA . VAL A 1 255 ? -2.551 -24.453 0.563 1 97.69 255 VAL A CA 1
ATOM 1928 C C . VAL A 1 255 ? -2.326 -25.906 0.995 1 97.69 255 VAL A C 1
ATOM 1930 O O . VAL A 1 255 ? -3.135 -26.781 0.686 1 97.69 255 VAL A O 1
ATOM 1933 N N . ILE A 1 256 ? -1.241 -26.156 1.701 1 98.06 256 ILE A N 1
ATOM 1934 C CA . ILE A 1 256 ? -0.933 -27.484 2.191 1 98.06 256 ILE A CA 1
ATOM 1935 C C . ILE A 1 256 ? -2.088 -28 3.045 1 98.06 256 ILE A C 1
ATOM 1937 O O . ILE A 1 256 ? -2.551 -29.141 2.859 1 98.06 256 ILE A O 1
ATOM 1941 N N . LYS A 1 257 ? -2.568 -27.156 3.893 1 97.31 257 LYS A N 1
ATOM 1942 C CA . LYS A 1 257 ? -3.629 -27.562 4.812 1 97.31 257 LYS A CA 1
ATOM 1943 C C . LYS A 1 257 ? -4.949 -27.75 4.078 1 97.31 257 LYS A C 1
ATOM 1945 O O . LYS A 1 257 ? -5.66 -28.734 4.32 1 97.31 257 LYS A O 1
ATOM 1950 N N . LYS A 1 258 ? -5.281 -26.859 3.205 1 96.81 258 LYS A N 1
ATOM 1951 C CA . LYS A 1 258 ? -6.508 -26.969 2.416 1 96.81 258 LYS A CA 1
ATOM 1952 C C . LYS A 1 258 ? -6.566 -28.297 1.67 1 96.81 258 LYS A C 1
ATOM 1954 O O . LYS A 1 258 ? -7.641 -28.891 1.522 1 96.81 258 LYS A O 1
ATOM 1959 N N . LEU A 1 259 ? -5.406 -28.797 1.237 1 97.25 259 LEU A N 1
ATOM 1960 C CA . LEU A 1 259 ? -5.355 -29.938 0.322 1 97.25 259 LEU A CA 1
ATOM 1961 C C . LEU A 1 259 ? -4.988 -31.219 1.063 1 97.25 259 LEU A C 1
ATOM 1963 O O . LEU A 1 259 ? -4.934 -32.281 0.464 1 97.25 259 LEU A O 1
ATOM 1967 N N . GLY A 1 260 ? -4.719 -31.094 2.375 1 97 260 GLY A N 1
ATOM 1968 C CA . GLY A 1 260 ? -4.355 -32.25 3.189 1 97 260 GLY A CA 1
ATOM 1969 C C . GLY A 1 260 ? -3.023 -32.844 2.801 1 97 260 GLY A C 1
ATOM 1970 O O . GLY A 1 260 ? -2.842 -34.062 2.889 1 97 260 GLY A O 1
ATOM 1971 N N . LEU A 1 261 ? -2.141 -32.062 2.365 1 97 261 LEU A N 1
ATOM 1972 C CA . LEU A 1 261 ? -0.868 -32.594 1.876 1 97 261 LEU A CA 1
ATOM 1973 C C . LEU A 1 261 ? 0.069 -32.906 3.035 1 97 261 LEU A C 1
ATOM 1975 O O . LEU A 1 261 ? 1.049 -33.656 2.861 1 97 261 LEU A O 1
ATOM 1979 N N . ASP A 1 262 ? -0.216 -32.281 4.164 1 94.38 262 ASP A N 1
ATOM 1980 C CA . ASP A 1 262 ? 0.573 -32.562 5.359 1 94.38 262 ASP A CA 1
ATOM 1981 C C . ASP A 1 262 ? 0.493 -34.062 5.727 1 94.38 262 ASP A C 1
ATOM 1983 O O . ASP A 1 262 ? 1.359 -34.562 6.438 1 94.38 262 ASP A O 1
ATOM 1987 N N . LYS A 1 263 ? -0.477 -34.75 5.18 1 92.62 263 LYS A N 1
ATOM 1988 C CA . LYS A 1 263 ? -0.702 -36.156 5.5 1 92.62 263 LYS A CA 1
ATOM 1989 C C . LYS A 1 263 ? -0.039 -37.062 4.469 1 92.62 263 LYS A C 1
ATOM 1991 O O . LYS A 1 263 ? -0.007 -38.281 4.637 1 92.62 263 LYS A O 1
ATOM 1996 N N . GLU A 1 264 ? 0.474 -36.5 3.463 1 91.94 264 GLU A N 1
ATOM 1997 C CA . GLU A 1 264 ? 1.137 -37.281 2.414 1 91.94 264 GLU A CA 1
ATOM 1998 C C . GLU A 1 264 ? 2.533 -37.719 2.846 1 91.94 264 GLU A C 1
ATOM 2000 O O . GLU A 1 264 ? 3.146 -37.094 3.711 1 91.94 264 GLU A O 1
ATOM 2005 N N . GLU A 1 265 ? 2.955 -38.844 2.326 1 92.5 265 GLU A N 1
ATOM 2006 C CA . GLU A 1 265 ? 4.328 -39.25 2.582 1 92.5 265 GLU A CA 1
ATOM 2007 C C . GLU A 1 265 ? 5.328 -38.219 2.062 1 92.5 265 GLU A C 1
ATOM 2009 O O . GLU A 1 265 ? 6.277 -37.875 2.762 1 92.5 265 GLU A O 1
ATOM 2014 N N . LYS A 1 266 ? 5.086 -37.812 0.841 1 95.69 266 LYS A N 1
ATOM 2015 C CA . LYS A 1 266 ? 5.898 -36.781 0.188 1 95.69 266 LYS A CA 1
ATOM 2016 C C . LYS A 1 266 ? 5.07 -35.969 -0.814 1 95.69 266 LYS A C 1
ATOM 2018 O O . LYS A 1 266 ? 4.168 -36.531 -1.455 1 95.69 266 LYS A O 1
ATOM 2023 N N . PHE A 1 267 ? 5.379 -34.719 -0.892 1 95.75 267 PHE A N 1
ATOM 2024 C CA . PHE A 1 267 ? 4.762 -33.906 -1.932 1 95.75 267 PHE A CA 1
ATOM 2025 C C . PHE A 1 267 ? 5.727 -32.844 -2.432 1 95.75 267 PHE A C 1
ATOM 2027 O O . PHE A 1 267 ? 6.527 -32.312 -1.659 1 95.75 267 PHE A O 1
ATOM 2034 N N . PRO A 1 268 ? 5.691 -32.594 -3.684 1 94.75 268 PRO A N 1
ATOM 2035 C CA . PRO A 1 268 ? 6.582 -31.562 -4.234 1 94.75 268 PRO A CA 1
ATOM 2036 C C . PRO A 1 268 ? 6.145 -30.141 -3.881 1 94.75 268 PRO A C 1
ATOM 2038 O O . PRO A 1 268 ? 4.945 -29.844 -3.85 1 94.75 268 PRO A O 1
ATOM 2041 N N . LEU A 1 269 ? 7.094 -29.297 -3.541 1 95.44 269 LEU A N 1
ATOM 2042 C CA . LEU A 1 269 ? 6.941 -27.859 -3.375 1 95.44 269 LEU A CA 1
ATOM 2043 C C . LEU A 1 269 ? 7.871 -27.109 -4.32 1 95.44 269 LEU A C 1
ATOM 2045 O O . LEU A 1 269 ? 9.086 -27.094 -4.121 1 95.44 269 LEU A O 1
ATOM 2049 N N . VAL A 1 270 ? 7.25 -26.438 -5.281 1 92.31 270 VAL A N 1
ATOM 2050 C CA . VAL A 1 270 ? 8.023 -25.828 -6.352 1 92.31 270 VAL A CA 1
ATOM 2051 C C . VAL A 1 270 ? 8.188 -24.328 -6.086 1 92.31 270 VAL A C 1
ATOM 2053 O O . VAL A 1 270 ? 7.207 -23.625 -5.848 1 92.31 270 VAL A O 1
ATOM 2056 N N . TYR A 1 271 ? 9.445 -23.891 -6.062 1 91.44 271 TYR A N 1
ATOM 2057 C CA . TYR A 1 271 ? 9.766 -22.469 -5.977 1 91.44 271 TYR A CA 1
ATOM 2058 C C . TYR A 1 271 ? 9.906 -21.844 -7.363 1 91.44 271 TYR A C 1
ATOM 2060 O O . TYR A 1 271 ? 10.648 -22.375 -8.211 1 91.44 271 TYR A O 1
ATOM 2068 N N . THR A 1 272 ? 9.133 -20.844 -7.574 1 84.56 272 THR A N 1
ATOM 2069 C CA . THR A 1 272 ? 9.273 -20.125 -8.836 1 84.56 272 THR A CA 1
ATOM 2070 C C . THR A 1 272 ? 9.164 -18.625 -8.617 1 84.56 272 THR A C 1
ATOM 2072 O O . THR A 1 272 ? 8.484 -18.172 -7.699 1 84.56 272 THR A O 1
ATOM 2075 N N . GLY A 1 273 ? 9.898 -17.859 -9.562 1 84.69 273 GLY A N 1
ATOM 2076 C CA . GLY A 1 273 ? 9.883 -16.406 -9.469 1 84.69 273 GLY A CA 1
ATOM 2077 C C . GLY A 1 273 ? 11.234 -15.812 -9.109 1 84.69 273 GLY A C 1
ATOM 2078 O O . GLY A 1 273 ? 12 -16.422 -8.352 1 84.69 273 GLY A O 1
ATOM 2079 N N . GLY A 1 274 ? 11.477 -14.688 -9.492 1 80.69 274 GLY A N 1
ATOM 2080 C CA . GLY A 1 274 ? 12.781 -14.047 -9.414 1 80.69 274 GLY A CA 1
ATOM 2081 C C . GLY A 1 274 ? 13.281 -13.875 -7.992 1 80.69 274 GLY A C 1
ATOM 2082 O O . GLY A 1 274 ? 14.484 -13.836 -7.754 1 80.69 274 GLY A O 1
ATOM 2083 N N . ASN A 1 275 ? 12.438 -13.836 -7.039 1 87.44 275 ASN A N 1
ATOM 2084 C CA . ASN A 1 275 ? 12.836 -13.547 -5.668 1 87.44 275 ASN A CA 1
ATOM 2085 C C . ASN A 1 275 ? 13.18 -14.828 -4.902 1 87.44 275 ASN A C 1
ATOM 2087 O O . ASN A 1 275 ? 13.812 -14.773 -3.846 1 87.44 275 ASN A O 1
ATOM 2091 N N . ILE A 1 276 ? 12.703 -16.016 -5.449 1 87.62 276 ILE A N 1
ATOM 2092 C CA . ILE A 1 276 ? 12.844 -17.188 -4.594 1 87.62 276 ILE A CA 1
ATOM 2093 C C . ILE A 1 276 ? 13.406 -18.359 -5.402 1 87.62 276 ILE A C 1
ATOM 2095 O O . ILE A 1 276 ? 13.82 -19.375 -4.836 1 87.62 276 ILE A O 1
ATOM 2099 N N . GLU A 1 277 ? 13.414 -18.219 -6.688 1 78.06 277 GLU A N 1
ATOM 2100 C CA . GLU A 1 277 ? 13.805 -19.344 -7.527 1 78.06 277 GLU A CA 1
ATOM 2101 C C . GLU A 1 277 ? 15.297 -19.641 -7.383 1 78.06 277 GLU A C 1
ATOM 2103 O O . GLU A 1 277 ? 15.719 -20.781 -7.555 1 78.06 277 GLU A O 1
ATOM 2108 N N . ARG A 1 278 ? 16.078 -18.609 -7.09 1 77.81 278 ARG A N 1
ATOM 2109 C CA . ARG A 1 278 ? 17.5 -18.828 -6.875 1 77.81 278 ARG A CA 1
ATOM 2110 C C . ARG A 1 278 ? 17.828 -18.891 -5.387 1 77.81 278 ARG A C 1
ATOM 2112 O O . ARG A 1 278 ? 17.156 -18.25 -4.57 1 77.81 278 ARG A O 1
ATOM 2119 N N . LYS A 1 279 ? 18.797 -19.719 -5.168 1 83 279 LYS A N 1
ATOM 2120 C CA . LYS A 1 279 ? 19.25 -19.797 -3.781 1 83 279 LYS A CA 1
ATOM 2121 C C . LYS A 1 279 ? 19.641 -18.406 -3.26 1 83 279 LYS A C 1
ATOM 2123 O O . LYS A 1 279 ? 20.266 -17.625 -3.975 1 83 279 LYS A O 1
ATOM 2128 N N . GLY A 1 280 ? 19.172 -18.156 -2.107 1 90.19 280 GLY A N 1
ATOM 2129 C CA . GLY A 1 280 ? 19.422 -16.875 -1.455 1 90.19 280 GLY A CA 1
ATOM 2130 C C . GLY A 1 280 ? 18.812 -16.797 -0.065 1 90.19 280 GLY A C 1
ATOM 2131 O O . GLY A 1 280 ? 18.266 -17.781 0.442 1 90.19 280 GLY A O 1
ATOM 2132 N N . ILE A 1 281 ? 18.984 -15.672 0.546 1 94.75 281 ILE A N 1
ATOM 2133 C CA . ILE A 1 281 ? 18.594 -15.477 1.938 1 94.75 281 ILE A CA 1
ATOM 2134 C C . ILE A 1 281 ? 17.094 -15.781 2.102 1 94.75 281 ILE A C 1
ATOM 2136 O O . ILE A 1 281 ? 16.703 -16.531 2.998 1 94.75 281 ILE A O 1
ATOM 2140 N N . LEU A 1 282 ? 16.266 -15.281 1.21 1 96.31 282 LEU A N 1
ATOM 2141 C CA . LEU A 1 282 ? 14.828 -15.445 1.329 1 96.31 282 LEU A CA 1
ATOM 2142 C C . LEU A 1 282 ? 14.43 -16.906 1.144 1 96.31 282 LEU A C 1
ATOM 2144 O O . LEU A 1 282 ? 13.641 -17.438 1.929 1 96.31 282 LEU A O 1
ATOM 2148 N N . SER A 1 283 ? 14.93 -17.531 0.063 1 95.19 283 SER A N 1
ATOM 2149 C CA . SER A 1 283 ? 14.609 -18.938 -0.178 1 95.19 283 SER A CA 1
ATOM 2150 C C . SER A 1 283 ? 15.094 -19.828 0.967 1 95.19 283 SER A C 1
ATOM 2152 O O . SER A 1 283 ? 14.43 -20.781 1.34 1 95.19 283 SER A O 1
ATOM 2154 N N . ASP A 1 284 ? 16.266 -19.469 1.505 1 96.38 284 ASP A N 1
ATOM 2155 C CA . ASP A 1 284 ? 16.797 -20.234 2.629 1 96.38 284 ASP A CA 1
ATOM 2156 C C . ASP A 1 284 ? 15.914 -20.094 3.861 1 96.38 284 ASP A C 1
ATOM 2158 O O . ASP A 1 284 ? 15.625 -21.094 4.535 1 96.38 284 ASP A O 1
ATOM 2162 N N . LEU A 1 285 ? 15.555 -18.875 4.168 1 97.31 285 LEU A N 1
ATOM 2163 C CA . LEU A 1 285 ? 14.664 -18.625 5.301 1 97.31 285 LEU A CA 1
ATOM 2164 C C . LEU A 1 285 ? 13.352 -19.375 5.129 1 97.31 285 LEU A C 1
ATOM 2166 O O . LEU A 1 285 ? 12.859 -20 6.066 1 97.31 285 LEU A O 1
ATOM 2170 N N . LEU A 1 286 ? 12.82 -19.297 3.955 1 97.56 286 LEU A N 1
ATOM 2171 C CA . LEU A 1 286 ? 11.555 -19.953 3.654 1 97.56 286 LEU A CA 1
ATOM 2172 C C . LEU A 1 286 ? 11.68 -21.469 3.766 1 97.56 286 LEU A C 1
ATOM 2174 O O . LEU A 1 286 ? 10.828 -22.125 4.375 1 97.56 286 LEU A O 1
ATOM 2178 N N . SER A 1 287 ? 12.719 -22.031 3.172 1 96.81 287 SER A N 1
ATOM 2179 C CA . SER A 1 287 ? 12.945 -23.469 3.193 1 96.81 287 SER A CA 1
ATOM 2180 C C . SER A 1 287 ? 13.094 -23.984 4.621 1 96.81 287 SER A C 1
ATOM 2182 O O . SER A 1 287 ? 12.586 -25.047 4.953 1 96.81 287 SER A O 1
ATOM 2184 N N . LYS A 1 288 ? 13.805 -23.234 5.371 1 97.5 288 LYS A N 1
ATOM 2185 C CA . LYS A 1 288 ? 13.969 -23.609 6.77 1 97.5 288 LYS A CA 1
ATOM 2186 C C . LYS A 1 288 ? 12.625 -23.719 7.477 1 97.5 288 LYS A C 1
ATOM 2188 O O . LYS A 1 288 ? 12.359 -24.703 8.18 1 97.5 288 LYS A O 1
ATOM 2193 N N . LYS A 1 289 ? 11.781 -22.781 7.301 1 97.62 289 LYS A N 1
ATOM 2194 C CA . LYS A 1 289 ? 10.461 -22.781 7.926 1 97.62 289 LYS A CA 1
ATOM 2195 C C . LYS A 1 289 ? 9.609 -23.938 7.418 1 97.62 289 LYS A C 1
ATOM 2197 O O . LYS A 1 289 ? 8.891 -24.578 8.195 1 97.62 289 LYS A O 1
ATOM 2202 N N . ILE A 1 290 ? 9.688 -24.141 6.141 1 97.81 290 ILE A N 1
ATOM 2203 C CA . ILE A 1 290 ? 8.914 -25.219 5.531 1 97.81 290 ILE A CA 1
ATOM 2204 C C . ILE A 1 290 ? 9.352 -26.562 6.098 1 97.81 290 ILE A C 1
ATOM 2206 O O . ILE A 1 290 ? 8.516 -27.359 6.523 1 97.81 290 ILE A O 1
ATOM 2210 N N . MET A 1 291 ? 10.609 -26.797 6.125 1 97.12 291 MET A N 1
ATOM 2211 C CA . MET A 1 291 ? 11.148 -28.094 6.531 1 97.12 291 MET A CA 1
ATOM 2212 C C . MET A 1 291 ? 10.883 -28.344 8.008 1 97.12 291 MET A C 1
ATOM 2214 O O . MET A 1 291 ? 10.695 -29.5 8.422 1 97.12 291 MET A O 1
ATOM 2218 N N . GLU A 1 292 ? 10.859 -27.344 8.781 1 97.69 292 GLU A N 1
ATOM 2219 C CA . GLU A 1 292 ? 10.562 -27.469 10.203 1 97.69 292 GLU A CA 1
ATOM 2220 C C . GLU A 1 292 ? 9.133 -27.922 10.438 1 97.69 292 GLU A C 1
ATOM 2222 O O . GLU A 1 292 ? 8.844 -28.641 11.398 1 97.69 292 GLU A O 1
ATOM 2227 N N . ASN A 1 293 ? 8.266 -27.594 9.57 1 97.44 293 ASN A N 1
ATOM 2228 C CA . ASN A 1 293 ? 6.848 -27.859 9.789 1 97.44 293 ASN A CA 1
ATOM 2229 C C . ASN A 1 293 ? 6.352 -28.984 8.875 1 97.44 293 ASN A C 1
ATOM 2231 O O . ASN A 1 293 ? 5.406 -29.703 9.219 1 97.44 293 ASN A O 1
ATOM 2235 N N . TYR A 1 294 ? 6.996 -29.078 7.723 1 97.94 294 TYR A N 1
ATOM 2236 C CA . TYR A 1 294 ? 6.613 -30.078 6.734 1 97.94 294 TYR A CA 1
ATOM 2237 C C . TYR A 1 294 ? 7.84 -30.812 6.199 1 97.94 294 TYR A C 1
ATOM 2239 O O . TYR A 1 294 ? 8.195 -30.656 5.031 1 97.94 294 TYR A O 1
ATOM 2247 N N . PRO A 1 295 ? 8.336 -31.703 6.949 1 96.56 295 PRO A N 1
ATOM 2248 C CA . PRO A 1 295 ? 9.516 -32.438 6.504 1 96.56 295 PRO A CA 1
ATOM 2249 C C . PRO A 1 295 ? 9.242 -33.312 5.277 1 96.56 295 PRO A C 1
ATOM 2251 O O . PRO A 1 295 ? 10.172 -33.719 4.59 1 96.56 295 PRO A O 1
ATOM 2254 N N . ASN A 1 296 ? 7.98 -33.594 4.977 1 96.44 296 ASN A N 1
ATOM 2255 C CA . ASN A 1 296 ? 7.59 -34.406 3.834 1 96.44 296 ASN A CA 1
ATOM 2256 C C . ASN A 1 296 ? 7.562 -33.594 2.545 1 96.44 296 ASN A C 1
ATOM 2258 O O . ASN A 1 296 ? 7.363 -34.125 1.461 1 96.44 296 ASN A O 1
ATOM 2262 N N . ALA A 1 297 ? 7.828 -32.281 2.664 1 96.81 297 ALA A N 1
ATOM 2263 C CA . ALA A 1 297 ? 7.883 -31.469 1.465 1 96.81 297 ALA A CA 1
ATOM 2264 C C . ALA A 1 297 ? 9.195 -31.656 0.716 1 96.81 297 ALA A C 1
ATOM 2266 O O . ALA A 1 297 ? 10.266 -31.734 1.332 1 96.81 297 ALA A O 1
ATOM 2267 N N . GLU A 1 298 ? 9.109 -31.844 -0.54 1 95.06 298 GLU A N 1
ATOM 2268 C CA . GLU A 1 298 ? 10.281 -31.875 -1.414 1 95.06 298 GLU A CA 1
ATOM 2269 C C . GLU A 1 298 ? 10.422 -30.562 -2.197 1 95.06 298 GLU A C 1
ATOM 2271 O O . GLU A 1 298 ? 9.773 -30.391 -3.234 1 95.06 298 GLU A O 1
ATOM 2276 N N . ILE A 1 299 ? 11.305 -29.75 -1.729 1 93.12 299 ILE A N 1
ATOM 2277 C CA . ILE A 1 299 ? 11.469 -28.422 -2.344 1 93.12 299 ILE A CA 1
ATOM 2278 C C . ILE A 1 299 ? 12.219 -28.562 -3.666 1 93.12 299 ILE A C 1
ATOM 2280 O O . ILE A 1 299 ? 13.344 -29.078 -3.699 1 93.12 299 ILE A O 1
ATOM 2284 N N . LEU A 1 300 ? 11.547 -28.141 -4.676 1 87.56 300 LEU A N 1
ATOM 2285 C CA . LEU A 1 300 ? 12.094 -28.281 -6.023 1 87.56 300 LEU A CA 1
ATOM 2286 C C . LEU A 1 300 ? 12.211 -26.922 -6.699 1 87.56 300 LEU A C 1
ATOM 2288 O O . LEU A 1 300 ? 11.383 -26.031 -6.469 1 87.56 300 LEU A O 1
ATOM 2292 N N . ASN A 1 301 ? 13.352 -26.766 -7.348 1 78.06 301 ASN A N 1
ATOM 2293 C CA . ASN A 1 301 ? 13.391 -25.672 -8.312 1 78.06 301 ASN A CA 1
ATOM 2294 C C . ASN A 1 301 ? 12.805 -26.094 -9.656 1 78.06 301 ASN A C 1
ATOM 2296 O O . ASN A 1 301 ? 12.68 -27.281 -9.938 1 78.06 301 ASN A O 1
ATOM 2300 N N . THR A 1 302 ? 12.359 -25.125 -10.383 1 71.12 302 THR A N 1
ATOM 2301 C CA . THR A 1 302 ? 11.82 -25.469 -11.695 1 71.12 302 THR A CA 1
ATOM 2302 C C . THR A 1 302 ? 12.867 -26.172 -12.547 1 71.12 302 THR A C 1
ATOM 2304 O O . THR A 1 302 ? 14.031 -25.781 -12.562 1 71.12 302 THR A O 1
ATOM 2307 N N . THR A 1 303 ? 12.508 -27.391 -12.828 1 66.75 303 THR A N 1
ATOM 2308 C CA . THR A 1 303 ? 13.406 -28.234 -13.625 1 66.75 303 THR A CA 1
ATOM 2309 C C . THR A 1 303 ? 13.367 -27.828 -15.094 1 66.75 303 THR A C 1
ATOM 2311 O O . THR A 1 303 ? 14.281 -28.141 -15.859 1 66.75 303 THR A O 1
ATOM 2314 N N . CYS A 1 304 ? 12.25 -27.266 -15.43 1 70.94 304 CYS A N 1
ATOM 2315 C CA . CYS A 1 304 ? 12.086 -26.719 -16.781 1 70.94 304 CYS A CA 1
ATOM 2316 C C . CYS A 1 304 ? 11.273 -25.438 -16.75 1 70.94 304 CYS A C 1
ATOM 2318 O O . CYS A 1 304 ? 10.82 -25 -15.688 1 70.94 304 CYS A O 1
ATOM 2320 N N . ASP A 1 305 ? 11.234 -24.781 -17.859 1 81.19 305 ASP A N 1
ATOM 2321 C CA . ASP A 1 305 ? 10.484 -23.531 -17.875 1 81.19 305 ASP A CA 1
ATOM 2322 C C . ASP A 1 305 ? 8.984 -23.797 -17.969 1 81.19 305 ASP A C 1
ATOM 2324 O O . ASP A 1 305 ? 8.562 -24.891 -18.328 1 81.19 305 ASP A O 1
ATOM 2328 N N . PRO A 1 306 ? 8.234 -22.891 -17.562 1 85.69 306 PRO A N 1
ATOM 2329 C CA . PRO A 1 306 ? 6.777 -23.062 -17.5 1 85.69 306 PRO A CA 1
ATOM 2330 C C . PRO A 1 306 ? 6.176 -23.5 -18.828 1 85.69 306 PRO A C 1
ATOM 2332 O O . PRO A 1 306 ? 5.191 -24.25 -18.859 1 85.69 306 PRO A O 1
ATOM 2335 N N . SER A 1 307 ? 6.785 -23.047 -19.938 1 91.19 307 SER A N 1
ATOM 2336 C CA . SER A 1 307 ? 6.27 -23.484 -21.234 1 91.19 307 SER A CA 1
ATOM 2337 C C . SER A 1 307 ? 6.441 -24.984 -21.422 1 91.19 307 SER A C 1
ATOM 2339 O O . SER A 1 307 ? 5.551 -25.656 -21.938 1 91.19 307 SER A O 1
ATOM 2341 N N . MET A 1 308 ? 7.543 -25.469 -21 1 90.75 308 MET A N 1
ATOM 2342 C CA . MET A 1 308 ? 7.77 -26.922 -21.031 1 90.75 308 MET A CA 1
ATOM 2343 C C . MET A 1 308 ? 6.797 -27.641 -20.109 1 90.75 308 MET A C 1
ATOM 2345 O O . MET A 1 308 ? 6.25 -28.688 -20.469 1 90.75 308 MET A O 1
ATOM 2349 N N . GLY A 1 309 ? 6.605 -27.094 -18.938 1 88.94 309 GLY A N 1
ATOM 2350 C CA . GLY A 1 309 ? 5.602 -27.641 -18.031 1 88.94 309 GLY A CA 1
ATOM 2351 C C . GLY A 1 309 ? 4.223 -27.734 -18.656 1 88.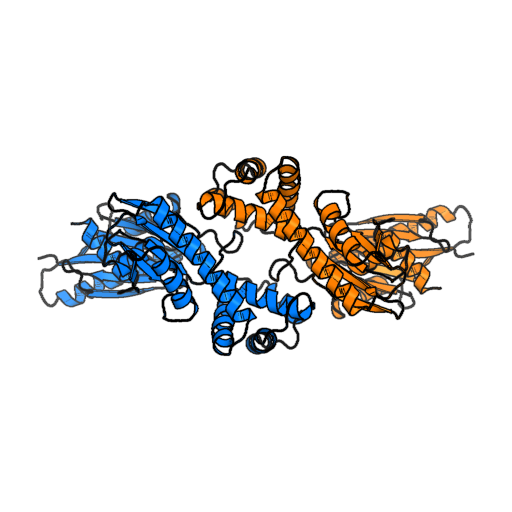94 309 GLY A C 1
ATOM 2352 O O . GLY A 1 309 ? 3.523 -28.734 -18.5 1 88.94 309 GLY A O 1
ATOM 2353 N N . ALA A 1 310 ? 3.906 -26.734 -19.344 1 92.06 310 ALA A N 1
ATOM 2354 C CA . ALA A 1 310 ? 2.625 -26.703 -20.031 1 92.06 310 ALA A CA 1
ATOM 2355 C C . ALA A 1 310 ? 2.564 -27.766 -21.125 1 92.06 310 ALA A C 1
ATOM 2357 O O . ALA A 1 310 ? 1.543 -28.438 -21.281 1 92.06 310 ALA A O 1
ATOM 2358 N N . ALA A 1 311 ? 3.635 -27.906 -21.859 1 93.94 311 ALA A N 1
ATOM 2359 C CA . ALA A 1 311 ? 3.695 -28.906 -22.906 1 93.94 311 ALA A CA 1
ATOM 2360 C C . ALA A 1 311 ? 3.535 -30.312 -22.344 1 93.94 311 ALA A C 1
ATOM 2362 O O . ALA A 1 311 ? 2.85 -31.156 -22.922 1 93.94 311 ALA A O 1
ATOM 2363 N N . LEU A 1 312 ? 4.125 -30.469 -21.266 1 92.19 312 LEU A N 1
ATOM 2364 C CA . LEU A 1 312 ? 4.039 -31.781 -20.625 1 92.19 312 LEU A CA 1
ATOM 2365 C C . LEU A 1 312 ? 2.631 -32.031 -20.109 1 92.19 312 LEU A C 1
ATOM 2367 O O . LEU A 1 312 ? 2.148 -33.156 -20.125 1 92.19 312 LEU A O 1
ATOM 2371 N N . LEU A 1 313 ? 2.018 -31.062 -19.641 1 91.31 313 LEU A N 1
ATOM 2372 C CA . LEU A 1 313 ? 0.619 -31.188 -19.234 1 91.31 313 LEU A CA 1
ATOM 2373 C C . LEU A 1 313 ? -0.249 -31.578 -20.438 1 91.31 313 LEU A C 1
ATOM 2375 O O . LEU A 1 313 ? -1.143 -32.406 -20.312 1 91.31 313 LEU A O 1
ATOM 2379 N N . ALA A 1 314 ? 0.014 -30.891 -21.516 1 93.06 314 ALA A N 1
ATOM 2380 C CA . ALA A 1 314 ? -0.696 -31.219 -22.75 1 93.06 314 ALA A CA 1
ATOM 2381 C C . ALA A 1 314 ? -0.493 -32.688 -23.125 1 93.06 314 ALA A C 1
ATOM 2383 O O . ALA A 1 314 ? -1.446 -33.375 -23.5 1 93.06 314 ALA A O 1
ATOM 2384 N N . LEU A 1 315 ? 0.695 -33.094 -23.016 1 92.62 315 LEU A N 1
ATOM 2385 C CA . LEU A 1 315 ? 1.042 -34.5 -23.328 1 92.62 315 LEU A CA 1
ATOM 2386 C C . LEU A 1 315 ? 0.3 -35.438 -22.391 1 92.62 315 LEU A C 1
ATOM 2388 O O . LEU A 1 315 ? -0.257 -36.469 -22.859 1 92.62 315 LEU A O 1
ATOM 2392 N N . ASN A 1 316 ? 0.202 -35.125 -21.156 1 88.44 316 ASN A N 1
ATOM 2393 C CA . ASN A 1 316 ? -0.395 -36 -20.156 1 88.44 316 ASN A CA 1
ATOM 2394 C C . ASN A 1 316 ? -1.918 -36 -20.25 1 88.44 316 ASN A C 1
ATOM 2396 O O . ASN A 1 316 ? -2.572 -36.938 -19.766 1 88.44 316 ASN A O 1
ATOM 2400 N N . SER A 1 317 ? -2.422 -34.938 -20.703 1 82.81 317 SER A N 1
ATOM 2401 C CA . SER A 1 317 ? -3.873 -34.875 -20.828 1 82.81 317 SER A CA 1
ATOM 2402 C C . SER A 1 317 ? -4.379 -35.844 -21.906 1 82.81 317 SER A C 1
ATOM 2404 O O . SER A 1 317 ? -5.566 -36.156 -21.938 1 82.81 317 SER A O 1
ATOM 2406 N N . LYS A 1 318 ? -3.562 -36.031 -22.859 1 73.62 318 LYS A N 1
ATOM 2407 C CA . LYS A 1 318 ? -3.914 -36.969 -23.922 1 73.62 318 LYS A CA 1
ATOM 2408 C C . LYS A 1 318 ? -3.781 -38.406 -23.453 1 73.62 318 LYS A C 1
ATOM 2410 O O . LYS A 1 318 ? -4.477 -39.312 -23.953 1 73.62 318 LYS A O 1
ATOM 2415 N N . LYS A 1 319 ? -2.898 -38.719 -22.5 1 65.62 319 LYS A N 1
ATOM 2416 C CA . LYS A 1 319 ? -2.709 -40.094 -22 1 65.62 319 LYS A CA 1
ATOM 2417 C C . LYS A 1 319 ? -3.873 -40.531 -21.125 1 65.62 319 LYS A C 1
ATOM 2419 O O . LYS A 1 319 ? -4.301 -41.656 -21.172 1 65.62 319 LYS A O 1
ATOM 2424 N N . MET B 1 1 ? -12.18 56.25 8.57 1 55.91 1 MET B N 1
ATOM 2425 C CA . MET B 1 1 ? -11.297 55.344 9.305 1 55.91 1 MET B CA 1
ATOM 2426 C C . MET B 1 1 ? -11.336 53.938 8.695 1 55.91 1 MET B C 1
ATOM 2428 O O . MET B 1 1 ? -12.383 53.5 8.242 1 55.91 1 MET B O 1
ATOM 2432 N N . SER B 1 2 ? -10.273 53.312 8.219 1 68.56 2 SER B N 1
ATOM 2433 C CA . SER B 1 2 ? -10.203 52.062 7.5 1 68.56 2 SER B CA 1
ATOM 2434 C C . SER B 1 2 ? -10.305 50.875 8.461 1 68.56 2 SER B C 1
ATOM 2436 O O . SER B 1 2 ? -9.797 50.938 9.578 1 68.56 2 SER B O 1
ATOM 2438 N N . LYS B 1 3 ? -11.25 50.156 8.227 1 85.31 3 LYS B N 1
ATOM 2439 C CA . LYS B 1 3 ? -11.328 48.906 8.984 1 85.31 3 LYS B CA 1
ATOM 2440 C C . LYS B 1 3 ? -10.312 47.875 8.477 1 85.31 3 LYS B C 1
ATOM 2442 O O . LYS B 1 3 ? -10.336 47.5 7.301 1 85.31 3 LYS B O 1
ATOM 2447 N N . GLU B 1 4 ? -9.414 47.594 9.328 1 92.19 4 GLU B N 1
ATOM 2448 C CA . GLU B 1 4 ? -8.383 46.625 8.977 1 92.19 4 GLU B CA 1
ATOM 2449 C C . GLU B 1 4 ? -8.852 45.188 9.242 1 92.19 4 GLU B C 1
ATOM 2451 O O . GLU B 1 4 ? -9.406 44.906 10.305 1 92.19 4 GLU B O 1
ATOM 2456 N N . ILE B 1 5 ? -8.695 44.344 8.227 1 95.19 5 ILE B N 1
ATOM 2457 C CA . ILE B 1 5 ? -9.109 42.969 8.391 1 95.19 5 ILE B CA 1
ATOM 2458 C C . ILE B 1 5 ? -7.938 42.031 8.109 1 95.19 5 ILE B C 1
ATOM 2460 O O . ILE B 1 5 ? -6.957 42.438 7.48 1 95.19 5 ILE B O 1
ATOM 2464 N N . PHE B 1 6 ? -7.996 40.875 8.633 1 96.38 6 PHE B N 1
ATOM 2465 C CA . PHE B 1 6 ? -7.047 39.781 8.422 1 96.38 6 PHE B CA 1
ATOM 2466 C C . PHE B 1 6 ? -7.738 38.562 7.824 1 96.38 6 PHE B C 1
ATOM 2468 O O . PHE B 1 6 ? -8.836 38.188 8.25 1 96.38 6 PHE B O 1
ATOM 2475 N N . ILE B 1 7 ? -7.094 38 6.836 1 96.94 7 ILE B N 1
ATOM 2476 C CA . ILE B 1 7 ? -7.766 36.969 6.078 1 96.94 7 ILE B CA 1
ATOM 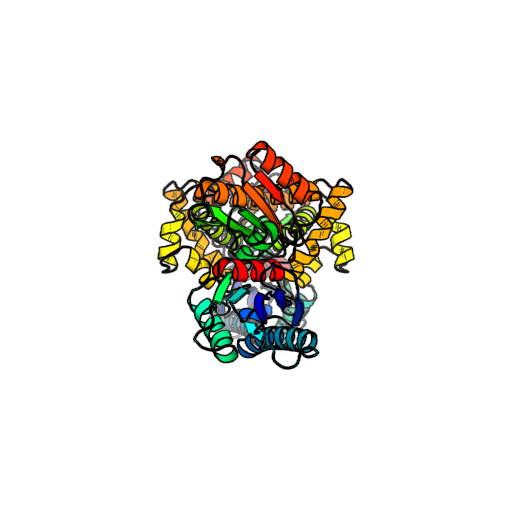2477 C C . ILE B 1 7 ? -7.012 35.625 6.246 1 96.94 7 ILE B C 1
ATOM 2479 O O . ILE B 1 7 ? -5.781 35.594 6.156 1 96.94 7 ILE B O 1
ATOM 2483 N N . GLY B 1 8 ? -7.75 34.594 6.602 1 96.12 8 GLY B N 1
ATOM 2484 C CA . GLY B 1 8 ? -7.238 33.25 6.637 1 96.12 8 GLY B CA 1
ATOM 2485 C C . GLY B 1 8 ? -7.898 32.312 5.621 1 96.12 8 GLY B C 1
ATOM 2486 O O . GLY B 1 8 ? -9.117 32.375 5.434 1 96.12 8 GLY B O 1
ATOM 2487 N N . ILE B 1 9 ? -7.074 31.578 4.934 1 95.12 9 ILE B N 1
ATOM 2488 C CA . ILE B 1 9 ? -7.586 30.641 3.926 1 95.12 9 ILE B CA 1
ATOM 2489 C C . ILE B 1 9 ? -7.133 29.219 4.258 1 95.12 9 ILE B C 1
ATOM 2491 O O . ILE B 1 9 ? -5.953 28.984 4.531 1 95.12 9 ILE B O 1
ATOM 2495 N N . ASP B 1 10 ? -8.039 28.312 4.379 1 91.38 10 ASP B N 1
ATOM 2496 C CA . ASP B 1 10 ? -7.785 26.875 4.422 1 91.38 10 ASP B CA 1
ATOM 2497 C C . ASP B 1 10 ? -8.117 26.219 3.086 1 91.38 10 ASP B C 1
ATOM 2499 O O . ASP B 1 10 ? -9.281 25.922 2.805 1 91.38 10 ASP B O 1
ATOM 2503 N N . GLY B 1 11 ? -7.051 26.031 2.334 1 88.06 11 GLY B N 1
ATOM 2504 C CA . GLY B 1 11 ? -7.215 25.438 1.021 1 88.06 11 GLY B CA 1
ATOM 2505 C C . GLY B 1 11 ? -7.051 23.922 1.032 1 88.06 11 GLY B C 1
ATOM 2506 O O . GLY B 1 11 ? -5.93 23.422 1.026 1 88.06 11 GLY B O 1
ATOM 2507 N N . GLY B 1 12 ? -8.086 23.219 0.971 1 76.88 12 GLY B N 1
ATOM 2508 C CA . GLY B 1 12 ? -8.078 21.766 1.032 1 76.88 12 GLY B CA 1
ATOM 2509 C C . GLY B 1 12 ? -8.227 21.109 -0.327 1 76.88 12 GLY B C 1
ATOM 2510 O O . GLY B 1 12 ? -8.219 21.781 -1.355 1 76.88 12 GLY B O 1
ATOM 2511 N N . GLY B 1 13 ? -8.234 19.828 -0.373 1 71.81 13 GLY B N 1
ATOM 2512 C CA . GLY B 1 13 ? -8.422 19.047 -1.583 1 71.81 13 GLY B CA 1
ATOM 2513 C C . GLY B 1 13 ? -9.859 19.031 -2.072 1 71.81 13 GLY B C 1
ATOM 2514 O O . GLY B 1 13 ? -10.117 18.766 -3.248 1 71.81 13 GLY B O 1
ATOM 2515 N N . THR B 1 14 ? -10.75 19.281 -1.218 1 70.12 14 THR B N 1
ATOM 2516 C CA . THR B 1 14 ? -12.164 19.234 -1.588 1 70.12 14 THR B CA 1
ATOM 2517 C C . THR B 1 14 ? -12.766 20.625 -1.615 1 70.12 14 THR B C 1
ATOM 2519 O O . THR B 1 14 ? -13.5 20.969 -2.541 1 70.12 14 THR B O 1
ATOM 2522 N N . LYS B 1 15 ? -12.5 21.438 -0.651 1 81.88 15 LYS B N 1
ATOM 2523 C CA . LYS B 1 15 ? -13.031 22.781 -0.558 1 81.88 15 LYS B CA 1
ATOM 2524 C C . LYS B 1 15 ? -11.992 23.75 0.019 1 81.88 15 LYS B C 1
ATOM 2526 O O . LYS B 1 15 ? -10.969 23.312 0.548 1 81.88 15 LYS B O 1
ATOM 2531 N N . THR B 1 16 ? -12.32 25.016 -0.167 1 90.81 16 THR B N 1
ATOM 2532 C CA . THR B 1 16 ? -11.5 26.109 0.359 1 90.81 16 THR B CA 1
ATOM 2533 C C . THR B 1 16 ? -12.336 27.031 1.247 1 90.81 16 THR B C 1
ATOM 2535 O O . THR B 1 16 ? -13.391 27.516 0.834 1 90.81 16 THR B O 1
ATOM 2538 N N . SER B 1 17 ? -11.914 27.156 2.432 1 93.06 17 SER B N 1
ATOM 2539 C CA . SER B 1 17 ? -12.586 28.047 3.367 1 93.06 17 SER B CA 1
ATOM 2540 C C . SER B 1 17 ? -11.781 29.328 3.574 1 93.06 17 SER B C 1
ATOM 2542 O O . SER B 1 17 ? -10.57 29.281 3.807 1 93.06 17 SER B O 1
ATOM 2544 N N . THR B 1 18 ? -12.445 30.469 3.428 1 96.31 18 THR B N 1
ATOM 2545 C CA . THR B 1 18 ? -11.844 31.781 3.631 1 96.31 18 THR B CA 1
ATOM 2546 C C . THR B 1 18 ? -12.562 32.531 4.738 1 96.31 18 THR B C 1
ATOM 2548 O O . THR B 1 18 ? -13.797 32.625 4.746 1 96.31 18 THR B O 1
ATOM 2551 N N . VAL B 1 19 ? -11.781 33.094 5.629 1 96.56 19 VAL B N 1
ATOM 2552 C CA . VAL B 1 19 ? -12.367 33.844 6.746 1 96.56 19 VAL B CA 1
ATOM 2553 C C . VAL B 1 19 ? -11.664 35.188 6.902 1 96.56 19 VAL B C 1
ATOM 2555 O O . VAL B 1 19 ? -10.445 35.281 6.727 1 96.56 19 VAL B O 1
ATOM 2558 N N . ALA B 1 20 ? -12.422 36.219 7.211 1 96.88 20 ALA B N 1
ATOM 2559 C CA . ALA B 1 20 ? -11.898 37.531 7.586 1 96.88 20 ALA B CA 1
ATOM 2560 C C . ALA B 1 20 ? -12.18 37.844 9.055 1 96.88 20 ALA B C 1
ATOM 2562 O O . ALA B 1 20 ? -13.281 37.594 9.547 1 96.88 20 ALA B O 1
ATOM 2563 N N . VAL B 1 21 ? -11.156 38.281 9.727 1 95.69 21 VAL B N 1
ATOM 2564 C CA . VAL B 1 21 ? -11.328 38.656 11.125 1 95.69 21 VAL B CA 1
ATOM 2565 C C . VAL B 1 21 ? -10.891 40.125 11.328 1 95.69 21 VAL B C 1
ATOM 2567 O O . VAL B 1 21 ? -10.141 40.656 10.516 1 95.69 21 VAL B O 1
ATOM 2570 N N . ASP B 1 22 ? -11.359 40.688 12.43 1 94.62 22 ASP B N 1
ATOM 2571 C CA . ASP B 1 22 ? -10.922 42.062 12.773 1 94.62 22 ASP B CA 1
ATOM 2572 C C . ASP B 1 22 ? -9.703 42 13.695 1 94.62 22 ASP B C 1
ATOM 2574 O O . ASP B 1 22 ? -9.094 40.969 13.875 1 94.62 22 ASP B O 1
ATOM 2578 N N . SER B 1 23 ? -9.32 43.188 14.172 1 93.19 23 SER B N 1
ATOM 2579 C CA . SER B 1 23 ? -8.109 43.344 14.969 1 93.19 23 SER B CA 1
ATOM 2580 C C . SER B 1 23 ? -8.25 42.656 16.328 1 93.19 23 SER B C 1
ATOM 2582 O O . SER B 1 23 ? -7.254 42.438 17.031 1 93.19 23 SER B O 1
ATOM 2584 N N . ASN B 1 24 ? -9.469 42.25 16.703 1 92.5 24 ASN B N 1
ATOM 2585 C CA . ASN B 1 24 ? -9.711 41.562 17.953 1 92.5 24 ASN B CA 1
ATOM 2586 C C . ASN B 1 24 ? -9.844 40.031 17.734 1 92.5 24 ASN B C 1
ATOM 2588 O O . ASN B 1 24 ? -10.078 39.281 18.672 1 92.5 24 ASN B O 1
ATOM 2592 N N . GLY B 1 25 ? -9.734 39.656 16.516 1 91.88 25 GLY B N 1
ATOM 2593 C CA . GLY B 1 25 ? -9.836 38.25 16.203 1 91.88 25 GLY B CA 1
ATOM 2594 C C . GLY B 1 25 ? -11.266 37.781 15.992 1 91.88 25 GLY B C 1
ATOM 2595 O O . GLY B 1 25 ? -11.531 36.562 15.922 1 91.88 25 GLY B O 1
ATOM 2596 N N . GLN B 1 26 ? -12.18 38.688 15.891 1 92.81 26 GLN B N 1
ATOM 2597 C CA . GLN B 1 26 ? -13.578 38.344 15.68 1 92.81 26 GLN B CA 1
ATOM 2598 C C . GLN B 1 26 ? -13.875 38.125 14.203 1 92.81 26 GLN B C 1
ATOM 2600 O O . GLN B 1 26 ? -13.477 38.938 13.359 1 92.81 26 GLN B O 1
ATOM 2605 N N . GLU B 1 27 ? -14.586 37.031 13.922 1 95 27 GLU B N 1
ATOM 2606 C CA . GLU B 1 27 ? -14.938 36.719 12.539 1 95 27 GLU B CA 1
ATOM 2607 C C . GLU B 1 27 ? -15.898 37.781 11.977 1 95 27 GLU B C 1
ATOM 2609 O O . GLU B 1 27 ? -16.875 38.125 12.625 1 95 27 GLU B O 1
ATOM 2614 N N . LEU B 1 28 ? -15.625 38.25 10.812 1 95.12 28 LEU B N 1
ATOM 2615 C CA . LEU B 1 28 ? -16.453 39.25 10.141 1 95.12 28 LEU B CA 1
ATOM 2616 C C . LEU B 1 28 ? -17.188 38.656 8.953 1 95.12 28 LEU B C 1
ATOM 2618 O O . LEU B 1 28 ? -18.297 39.062 8.633 1 95.12 28 LEU B O 1
ATOM 2622 N N . ALA B 1 29 ? -16.516 37.75 8.32 1 95.75 29 ALA B N 1
ATOM 2623 C CA . ALA B 1 29 ? -17.062 37.125 7.117 1 95.75 29 ALA B CA 1
ATOM 2624 C C . ALA B 1 29 ? -16.375 35.781 6.824 1 95.75 29 ALA B C 1
ATOM 2626 O O . ALA B 1 29 ? -15.242 35.562 7.242 1 95.75 29 ALA B O 1
ATOM 2627 N N . ARG B 1 30 ? -17.094 34.906 6.121 1 96.25 30 ARG B N 1
ATOM 2628 C CA . ARG B 1 30 ? -16.578 33.594 5.711 1 96.25 30 ARG B CA 1
ATOM 2629 C C . ARG B 1 30 ? -17.125 33.188 4.34 1 96.25 30 ARG B C 1
ATOM 2631 O O . ARG B 1 30 ? -18.188 33.656 3.939 1 96.25 30 ARG B O 1
ATOM 2638 N N . HIS B 1 31 ? -16.344 32.438 3.693 1 95.94 31 HIS B N 1
ATOM 2639 C CA . HIS B 1 31 ? -16.766 31.938 2.389 1 95.94 31 HIS B CA 1
ATOM 2640 C C . HIS B 1 31 ? -16.172 30.562 2.119 1 95.94 31 HIS B C 1
ATOM 2642 O O . HIS B 1 31 ? -15.086 30.234 2.604 1 95.94 31 HIS B O 1
ATOM 2648 N N . THR B 1 32 ? -16.969 29.703 1.472 1 94.25 32 THR B N 1
ATOM 2649 C CA . THR B 1 32 ? -16.469 28.406 1.017 1 94.25 32 THR B CA 1
ATOM 2650 C C . THR B 1 32 ? -16.453 28.344 -0.508 1 94.25 32 THR B C 1
ATOM 2652 O O . THR B 1 32 ? -17.469 28.578 -1.158 1 94.25 32 THR B O 1
ATOM 2655 N N . SER B 1 33 ? -15.297 28.172 -1.046 1 93.5 33 SER B N 1
ATOM 2656 C CA . SER B 1 33 ? -15.102 27.969 -2.479 1 93.5 33 SER B CA 1
ATOM 2657 C C . SER B 1 33 ? -14.68 26.547 -2.783 1 93.5 33 SER B C 1
ATOM 2659 O O . SER B 1 33 ? -14.477 25.734 -1.868 1 93.5 33 SER B O 1
ATOM 2661 N N . PRO B 1 34 ? -14.609 26.172 -4.082 1 87.88 34 PRO B N 1
ATOM 2662 C CA . PRO B 1 34 ? -14.188 24.812 -4.449 1 87.88 34 PRO B CA 1
ATOM 2663 C C . PRO B 1 34 ? -12.727 24.547 -4.125 1 87.88 34 PRO B C 1
ATOM 2665 O O . PRO B 1 34 ? -12.039 25.406 -3.564 1 87.88 34 PRO B O 1
ATOM 2668 N N . CYS B 1 35 ? -12.234 23.391 -4.5 1 85.75 35 CYS B N 1
ATOM 2669 C CA . CYS B 1 35 ? -10.883 22.906 -4.238 1 85.75 35 CYS B CA 1
ATOM 2670 C C . CYS B 1 35 ? -9.836 23.891 -4.734 1 85.75 35 CYS B C 1
ATOM 2672 O O . CYS B 1 35 ? -9.984 24.469 -5.816 1 85.75 35 CYS B O 1
ATOM 2674 N N . SER B 1 36 ? -8.828 24.156 -3.9 1 85.38 36 SER B N 1
ATOM 2675 C CA . SER B 1 36 ? -7.754 25.078 -4.293 1 85.38 36 SER B CA 1
ATOM 2676 C C . SER B 1 36 ? -6.406 24.359 -4.324 1 85.38 36 SER B C 1
ATOM 2678 O O . SER B 1 36 ? -5.355 25 -4.34 1 85.38 36 SER B O 1
ATOM 2680 N N . ASN B 1 37 ? -6.441 23.047 -4.16 1 81.38 37 ASN B N 1
ATOM 2681 C CA . ASN B 1 37 ? -5.23 22.281 -4.41 1 81.38 37 ASN B CA 1
ATOM 2682 C C . ASN B 1 37 ? -4.926 22.188 -5.902 1 81.38 37 ASN B C 1
ATOM 2684 O O . ASN B 1 37 ? -5.578 21.438 -6.625 1 81.38 37 ASN B O 1
ATOM 2688 N N . TYR B 1 38 ? -3.91 22.891 -6.312 1 81.25 38 TYR B N 1
ATOM 2689 C CA . TYR B 1 38 ? -3.689 23.016 -7.75 1 81.25 38 TYR B CA 1
ATOM 2690 C C . TYR B 1 38 ? -3.156 21.719 -8.344 1 81.25 38 TYR B C 1
ATOM 2692 O O . TYR B 1 38 ? -3.193 21.531 -9.555 1 81.25 38 TYR B O 1
ATOM 2700 N N . HIS B 1 39 ? -2.662 20.812 -7.5 1 73.75 39 HIS B N 1
ATOM 2701 C CA . HIS B 1 39 ? -2.27 19.484 -7.988 1 73.75 39 HIS B CA 1
ATOM 2702 C C . HIS B 1 39 ? -3.486 18.672 -8.398 1 73.75 39 HIS B C 1
ATOM 2704 O O . HIS B 1 39 ? -3.383 17.781 -9.242 1 73.75 39 HIS B O 1
ATOM 2710 N N . SER B 1 40 ? -4.555 19 -7.828 1 73.5 40 SER B N 1
ATOM 2711 C CA . SER B 1 40 ? -5.785 18.25 -8.062 1 73.5 40 SER B CA 1
ATOM 2712 C C . SER B 1 40 ? -6.617 18.875 -9.172 1 73.5 40 SER B C 1
ATOM 2714 O O . SER B 1 40 ? -7.199 18.172 -9.992 1 73.5 40 SER B O 1
ATOM 2716 N N . VAL B 1 41 ? -6.695 20.234 -9.227 1 79.62 41 VAL B N 1
ATOM 2717 C CA . VAL B 1 41 ? -7.691 20.859 -10.086 1 79.62 41 VAL B CA 1
ATOM 2718 C C . VAL B 1 41 ? -7 21.75 -11.102 1 79.62 41 VAL B C 1
ATOM 2720 O O . VAL B 1 41 ? -7.652 22.312 -11.992 1 79.62 41 VAL B O 1
ATOM 2723 N N . GLY B 1 42 ? -5.738 21.953 -11.031 1 85.62 42 GLY B N 1
ATOM 2724 C CA . GLY B 1 42 ? -5.012 22.859 -11.898 1 85.62 42 GLY B CA 1
ATOM 2725 C C . GLY B 1 42 ? -4.852 24.25 -11.312 1 85.62 42 GLY B C 1
ATOM 2726 O O . GLY B 1 42 ? -5.59 24.625 -10.398 1 85.62 42 GLY B O 1
ATOM 2727 N N . GLU B 1 43 ? -3.943 25 -11.852 1 90.19 43 GLU B N 1
ATOM 2728 C CA . GLU B 1 43 ? -3.576 26.312 -11.312 1 90.19 43 GLU B CA 1
ATOM 2729 C C . GLU B 1 43 ? -4.719 27.312 -11.453 1 90.19 43 GLU B C 1
ATOM 2731 O O . GLU B 1 43 ? -5.035 28.031 -10.508 1 90.19 43 GLU B O 1
ATOM 2736 N N . ASP B 1 44 ? -5.355 27.281 -12.586 1 92.38 44 ASP B N 1
ATOM 2737 C CA . ASP B 1 44 ? -6.379 28.281 -12.867 1 92.38 44 ASP B CA 1
ATOM 2738 C C . ASP B 1 44 ? -7.562 28.141 -11.914 1 92.38 44 ASP B C 1
ATOM 2740 O O . ASP B 1 44 ? -8.016 29.125 -11.32 1 92.38 44 ASP B O 1
ATOM 2744 N N . LEU B 1 45 ? -7.965 26.938 -11.758 1 91.94 45 LEU B N 1
ATOM 2745 C CA . LEU B 1 45 ? -9.117 26.688 -10.891 1 91.94 45 LEU B CA 1
ATOM 2746 C C . LEU B 1 45 ? -8.766 26.938 -9.43 1 91.94 45 LEU B C 1
ATOM 2748 O O . LEU B 1 45 ? -9.578 27.469 -8.672 1 91.94 45 LEU B O 1
ATOM 2752 N N . ALA B 1 46 ? -7.637 26.547 -9.102 1 92.5 46 ALA B N 1
ATOM 2753 C CA . ALA B 1 46 ? -7.184 26.781 -7.734 1 92.5 46 ALA B CA 1
ATOM 2754 C C . ALA B 1 46 ? -7.086 28.266 -7.438 1 92.5 46 ALA B C 1
ATOM 2756 O O . ALA B 1 46 ? -7.566 28.734 -6.398 1 92.5 46 ALA B O 1
ATOM 2757 N N . LYS B 1 47 ? -6.535 29 -8.336 1 93.88 47 LYS B N 1
ATOM 2758 C CA . LYS B 1 47 ? -6.422 30.453 -8.203 1 93.88 47 LYS B CA 1
ATOM 2759 C C . LYS B 1 47 ? -7.797 31.094 -8.102 1 93.88 47 LYS B C 1
ATOM 2761 O O . LYS B 1 47 ? -8.008 31.984 -7.273 1 93.88 47 LYS B O 1
ATOM 2766 N N . ALA B 1 48 ? -8.633 30.641 -8.938 1 94.56 48 ALA B N 1
ATOM 2767 C CA . ALA B 1 48 ? -9.984 31.203 -8.953 1 94.56 48 ALA B CA 1
ATOM 2768 C C . ALA B 1 48 ? -10.68 30.984 -7.613 1 94.56 48 ALA B C 1
ATOM 2770 O O . ALA B 1 48 ? -11.398 31.859 -7.129 1 94.56 48 ALA B O 1
ATOM 2771 N N . ALA B 1 49 ? -10.484 29.875 -7.086 1 94.56 49 ALA B N 1
ATOM 2772 C CA . ALA B 1 49 ? -11.102 29.547 -5.805 1 94.56 49 ALA B CA 1
ATOM 2773 C C . ALA B 1 49 ? -10.594 30.469 -4.699 1 94.56 49 ALA B C 1
ATOM 2775 O O . ALA B 1 49 ? -11.375 30.953 -3.883 1 94.56 49 ALA B O 1
ATOM 2776 N N . ILE B 1 50 ? -9.344 30.688 -4.703 1 94.75 50 ILE B N 1
ATOM 2777 C CA . ILE B 1 50 ? -8.711 31.547 -3.709 1 94.75 50 ILE B CA 1
ATOM 2778 C C . ILE B 1 50 ? -9.203 33 -3.893 1 94.75 50 ILE B C 1
ATOM 2780 O O . ILE B 1 50 ? -9.594 33.656 -2.928 1 94.75 50 ILE B O 1
ATOM 2784 N N . ASN B 1 51 ? -9.227 33.438 -5.137 1 95.62 51 ASN B N 1
ATOM 2785 C CA . ASN B 1 51 ? -9.664 34.781 -5.453 1 95.62 51 ASN B CA 1
ATOM 2786 C C . ASN B 1 51 ? -11.117 35 -5.055 1 95.62 51 ASN B C 1
ATOM 2788 O O . ASN B 1 51 ? -11.453 36.062 -4.508 1 95.62 51 ASN B O 1
ATOM 2792 N N . GLU B 1 52 ? -11.836 34 -5.375 1 96.06 52 GLU B N 1
ATOM 2793 C CA . GLU B 1 52 ? -13.25 34.094 -5.039 1 96.06 52 GLU B CA 1
ATOM 2794 C C . GLU B 1 52 ? -13.445 34.281 -3.537 1 96.06 52 GLU B C 1
ATOM 2796 O O . GLU B 1 52 ? -14.227 35.156 -3.115 1 96.06 52 GLU B O 1
ATOM 2801 N N . GLY B 1 53 ? -12.781 33.531 -2.793 1 96.62 53 GLY B N 1
ATOM 2802 C CA . GLY B 1 53 ? -12.891 33.625 -1.346 1 96.62 53 GLY B CA 1
ATOM 2803 C C . GLY B 1 53 ? -12.461 34.969 -0.808 1 96.62 53 GLY B C 1
ATOM 2804 O O . GLY B 1 53 ? -13.172 35.594 -0.011 1 96.62 53 GLY B O 1
ATOM 2805 N N . ILE B 1 54 ? -11.352 35.469 -1.284 1 96.19 54 ILE B N 1
ATOM 2806 C CA . ILE B 1 54 ? -10.797 36.75 -0.815 1 96.19 54 ILE B CA 1
ATOM 2807 C C . ILE B 1 54 ? -11.734 37.906 -1.181 1 96.19 54 ILE B C 1
ATOM 2809 O O . ILE B 1 54 ? -12.086 38.719 -0.329 1 96.19 54 ILE B O 1
ATOM 2813 N N . LYS B 1 55 ? -12.172 37.906 -2.412 1 96 55 LYS B N 1
ATOM 2814 C CA . LYS B 1 55 ? -13.055 38.969 -2.883 1 96 55 LYS B CA 1
ATOM 2815 C C . LYS B 1 55 ? -14.367 38.969 -2.109 1 96 55 LYS B C 1
ATOM 2817 O O . LYS B 1 55 ? -14.891 40.031 -1.763 1 96 55 LYS B O 1
ATOM 2822 N N . TYR B 1 56 ? -14.797 37.781 -1.887 1 96.44 56 TYR B N 1
ATOM 2823 C CA . TYR B 1 56 ? -16.078 37.656 -1.196 1 96.44 56 TYR B CA 1
ATOM 2824 C C . TYR B 1 56 ? -15.992 38.25 0.21 1 96.44 56 TYR B C 1
ATOM 2826 O O . TYR B 1 56 ? -16.844 39.031 0.608 1 96.44 56 TYR B O 1
ATOM 2834 N N . VAL B 1 57 ? -15.016 37.844 0.952 1 96.38 57 VAL B N 1
ATOM 2835 C CA . VAL B 1 57 ? -14.969 38.25 2.35 1 96.38 57 VAL B CA 1
ATOM 2836 C C . VAL B 1 57 ? -14.711 39.75 2.438 1 96.38 57 VAL B C 1
ATOM 2838 O O . VAL B 1 57 ? -15.227 40.438 3.332 1 96.38 57 VAL B O 1
ATOM 2841 N N . ILE B 1 58 ? -13.938 40.312 1.559 1 94 58 ILE B N 1
ATOM 2842 C CA . ILE B 1 58 ? -13.695 41.75 1.534 1 94 58 ILE B CA 1
ATOM 2843 C C . ILE B 1 58 ? -14.992 42.5 1.237 1 94 58 ILE B C 1
ATOM 2845 O O . ILE B 1 58 ? -15.336 43.469 1.922 1 94 58 ILE B O 1
ATOM 2849 N N . ARG B 1 59 ? -15.68 41.969 0.228 1 93.62 59 ARG B N 1
ATOM 2850 C CA . ARG B 1 59 ? -16.953 42.594 -0.151 1 93.62 59 ARG B CA 1
ATOM 2851 C C . ARG B 1 59 ? -17.938 42.562 1.002 1 93.62 59 ARG B C 1
ATOM 2853 O O . ARG B 1 59 ? -18.625 43.531 1.277 1 93.62 59 ARG B O 1
ATOM 2860 N N . LYS B 1 60 ? -18.031 41.469 1.632 1 94.12 60 LYS B N 1
ATOM 2861 C CA . LYS B 1 60 ? -18.984 41.312 2.727 1 94.12 60 LYS B CA 1
ATOM 2862 C C . LYS B 1 60 ? -18.672 42.25 3.877 1 94.12 60 LYS B C 1
ATOM 2864 O O . LYS B 1 60 ? -19.594 42.812 4.492 1 94.12 60 LYS B O 1
ATOM 2869 N N . VAL B 1 61 ? -17.453 42.406 4.188 1 93.38 61 VAL B N 1
ATOM 2870 C CA . VAL B 1 61 ? -17.047 43.312 5.262 1 93.38 61 VAL B CA 1
ATOM 2871 C C . VAL B 1 61 ? -17.375 44.75 4.863 1 93.38 61 VAL B C 1
ATOM 2873 O O . VAL B 1 61 ? -17.844 45.531 5.688 1 93.38 61 VAL B O 1
ATOM 2876 N N . LYS B 1 62 ? -17.109 45.062 3.596 1 90.12 62 LYS B N 1
ATOM 2877 C CA . LYS B 1 62 ? -17.422 46.406 3.094 1 90.12 62 LYS B CA 1
ATOM 2878 C C . LYS B 1 62 ? -18.906 46.688 3.213 1 90.12 62 LYS B C 1
ATOM 2880 O O . LYS B 1 62 ? -19.297 47.812 3.539 1 90.12 62 LYS B O 1
ATOM 2885 N N . GLU B 1 63 ? -19.703 45.719 2.908 1 88.81 63 GLU B N 1
ATOM 2886 C CA . GLU B 1 63 ? -21.156 45.875 2.963 1 88.81 63 GLU B CA 1
ATOM 2887 C C . GLU B 1 63 ? -21.625 46.125 4.391 1 88.81 63 GLU B C 1
ATOM 2889 O O . GLU B 1 63 ? -22.625 46.812 4.598 1 88.81 63 GLU B O 1
ATOM 2894 N N . THR B 1 64 ? -21 45.594 5.258 1 83.12 64 THR B N 1
ATOM 2895 C CA . THR B 1 64 ? -21.406 45.719 6.652 1 83.12 64 THR B CA 1
ATOM 2896 C C . THR B 1 64 ? -21 47.062 7.223 1 83.12 64 THR B C 1
ATOM 2898 O O . THR B 1 64 ? -21.609 47.562 8.172 1 83.12 64 THR B O 1
ATOM 2901 N N . ILE B 1 65 ? -19.922 47.656 6.703 1 77.31 65 ILE B N 1
ATOM 2902 C CA . ILE B 1 65 ? -19.422 48.906 7.23 1 77.31 65 ILE B CA 1
ATOM 2903 C C . ILE B 1 65 ? -20.062 50.094 6.496 1 77.31 65 ILE B C 1
ATOM 2905 O O . ILE B 1 65 ? -19.953 51.25 6.922 1 77.31 65 ILE B O 1
ATOM 2909 N N . THR B 1 66 ? -20.422 49.938 5.188 1 64.69 66 THR B N 1
ATOM 2910 C CA . THR B 1 66 ? -20.922 51.031 4.348 1 64.69 66 THR B CA 1
ATOM 2911 C C . THR B 1 66 ? -22 51.812 5.078 1 64.69 66 THR B C 1
ATOM 2913 O O . THR B 1 66 ? -22.391 52.906 4.648 1 64.69 66 THR B O 1
ATOM 2916 N N . ASP B 1 67 ? -22.812 51.25 6 1 54.22 67 ASP B N 1
ATOM 2917 C CA . ASP B 1 67 ? -23.688 52.281 6.531 1 54.22 67 ASP B CA 1
ATOM 2918 C C . ASP B 1 67 ? -22.875 53.531 6.949 1 54.22 67 ASP B C 1
ATOM 2920 O O . ASP B 1 67 ? -23.438 54.562 7.258 1 54.22 67 ASP B O 1
ATOM 2924 N N . ASP B 1 68 ? -21.656 53.344 7.395 1 50.56 68 ASP B N 1
ATOM 2925 C CA . ASP B 1 68 ? -20.875 54.531 7.762 1 50.56 68 ASP B CA 1
ATOM 2926 C C . ASP B 1 68 ? -19.969 54.969 6.609 1 50.56 68 ASP B C 1
ATOM 2928 O O . ASP B 1 68 ? -19.25 54.156 6.027 1 50.56 68 ASP B O 1
ATOM 2932 N N . ASP B 1 69 ? -20.297 56.031 5.781 1 51.22 69 ASP B N 1
ATOM 2933 C CA . ASP B 1 69 ? -19.938 56.656 4.5 1 51.22 69 ASP B CA 1
ATOM 2934 C C . ASP B 1 69 ? -18.5 56.344 4.129 1 51.22 69 ASP B C 1
ATOM 2936 O O . ASP B 1 69 ? -18.141 56.312 2.949 1 51.22 69 ASP B O 1
ATOM 2940 N N . ASN B 1 70 ? -17.406 56.719 4.969 1 53 70 ASN B N 1
ATOM 2941 C CA . ASN B 1 70 ? -16.031 57 4.562 1 53 70 ASN B CA 1
ATOM 2942 C C . ASN B 1 70 ? -15.094 55.875 4.957 1 53 70 ASN B C 1
ATOM 2944 O O . ASN B 1 70 ? -13.875 56.062 5.039 1 53 70 ASN B O 1
ATOM 2948 N N . LYS B 1 71 ? -15.617 54.594 5.254 1 64.94 71 LYS B N 1
ATOM 2949 C CA . LYS B 1 71 ? -14.602 53.656 5.742 1 64.94 71 LYS B CA 1
ATOM 2950 C C . LYS B 1 71 ? -14.18 52.688 4.652 1 64.94 71 LYS B C 1
ATOM 2952 O O . LYS B 1 71 ? -15.023 52.188 3.908 1 64.94 71 LYS B O 1
ATOM 2957 N N . GLU B 1 72 ? -12.922 52.594 4.312 1 81.62 72 GLU B N 1
ATOM 2958 C CA . GLU B 1 72 ? -12.281 51.656 3.414 1 81.62 72 GLU B CA 1
ATOM 2959 C C . GLU B 1 72 ? -11.82 50.406 4.164 1 81.62 72 GLU B C 1
ATOM 2961 O O . GLU B 1 72 ? -11.539 50.469 5.363 1 81.62 72 GLU B O 1
ATOM 2966 N N . VAL B 1 73 ? -12.055 49.281 3.613 1 89.31 73 VAL B N 1
ATOM 2967 C CA . VAL B 1 73 ? -11.531 48.031 4.164 1 89.31 73 VAL B CA 1
ATOM 2968 C C . VAL B 1 73 ? -10.102 47.812 3.666 1 89.31 73 VAL B C 1
ATOM 2970 O O . VAL B 1 73 ? -9.836 47.906 2.469 1 89.31 73 VAL B O 1
ATOM 2973 N N . THR B 1 74 ? -9.25 47.656 4.59 1 91.06 74 THR B N 1
ATOM 2974 C CA . THR B 1 74 ? -7.867 47.344 4.25 1 91.06 74 THR B CA 1
ATOM 2975 C C . THR B 1 74 ? -7.48 45.969 4.77 1 91.06 74 THR B C 1
ATOM 2977 O O . THR B 1 74 ? -7.805 45.594 5.902 1 91.06 74 THR B O 1
ATOM 2980 N N . VAL B 1 75 ? -6.832 45.219 3.951 1 93.94 75 VAL B N 1
ATOM 2981 C CA . VAL B 1 75 ? -6.324 43.906 4.367 1 93.94 75 VAL B CA 1
ATOM 2982 C C . VAL B 1 75 ? -4.949 44.094 5.02 1 93.94 75 VAL B C 1
ATOM 2984 O O . VAL B 1 75 ? -3.994 44.5 4.363 1 93.94 75 VAL B O 1
ATOM 2987 N N . GLY B 1 76 ? -4.852 43.812 6.281 1 93.75 76 GLY B N 1
ATOM 2988 C CA . GLY B 1 76 ? -3.588 43.906 6.988 1 93.75 76 GLY B CA 1
ATOM 2989 C C . GLY B 1 76 ? -2.6 42.812 6.617 1 93.75 76 GLY B C 1
ATOM 2990 O O . GLY B 1 76 ? -1.421 43.094 6.387 1 93.75 76 GLY B O 1
ATOM 2991 N N . SER B 1 77 ? -3.08 41.594 6.668 1 95.25 77 SER B N 1
ATOM 2992 C CA . SER B 1 77 ? -2.281 40.438 6.277 1 95.25 77 SER B CA 1
ATOM 2993 C C . SER B 1 77 ? -3.168 39.281 5.883 1 95.25 77 SER B C 1
ATOM 2995 O O . SER B 1 77 ? -4.363 39.281 6.18 1 95.25 77 SER B O 1
ATOM 2997 N N . ILE B 1 78 ? -2.605 38.375 5.18 1 95.62 78 ILE B N 1
ATOM 2998 C CA . ILE B 1 78 ? -3.314 37.188 4.754 1 95.62 78 ILE B CA 1
ATOM 2999 C C . ILE B 1 78 ? -2.451 35.969 5.02 1 95.62 78 ILE B C 1
ATOM 3001 O O . ILE B 1 78 ? -1.231 36 4.84 1 95.62 78 ILE B O 1
ATOM 3005 N N . CYS B 1 79 ? -3.078 34.938 5.551 1 94.38 79 CYS B N 1
ATOM 3006 C CA . CYS B 1 79 ? -2.414 33.656 5.762 1 94.38 79 CYS B CA 1
ATOM 3007 C C . CYS B 1 79 ? -3.137 32.531 5.02 1 94.38 79 CYS B C 1
ATOM 3009 O O . CYS B 1 79 ? -4.352 32.406 5.141 1 94.38 79 CYS B O 1
ATOM 3011 N N . LEU B 1 80 ? -2.367 31.812 4.242 1 93.19 80 LEU B N 1
ATOM 3012 C CA . LEU B 1 80 ? -2.934 30.703 3.486 1 93.19 80 LEU B CA 1
ATOM 3013 C C . LEU B 1 80 ? -2.369 29.375 3.969 1 93.19 80 LEU B C 1
ATOM 3015 O O . LEU B 1 80 ? -1.151 29.188 4.008 1 93.19 80 LEU B O 1
ATOM 3019 N N . GLY B 1 81 ? -3.234 28.5 4.5 1 90 81 GLY B N 1
ATOM 3020 C CA . GLY B 1 81 ? -2.912 27.094 4.715 1 90 81 GLY B CA 1
ATOM 3021 C C . GLY B 1 81 ? -3.408 26.188 3.604 1 90 81 GLY B C 1
ATOM 3022 O O . GLY B 1 81 ? -4.609 25.953 3.484 1 90 81 GLY B O 1
ATOM 3023 N N . MET B 1 82 ? -2.486 25.688 2.85 1 86.38 82 MET B N 1
ATOM 3024 C CA . MET B 1 82 ? -2.906 25.016 1.629 1 86.38 82 MET B CA 1
ATOM 3025 C C . MET B 1 82 ? -2.371 23.578 1.592 1 86.38 82 MET B C 1
ATOM 3027 O O . MET B 1 82 ? -1.186 23.359 1.842 1 86.38 82 MET B O 1
ATOM 3031 N N . SER B 1 83 ? -3.295 22.688 1.283 1 77.88 83 SER B N 1
ATOM 3032 C CA . SER B 1 83 ? -2.846 21.328 1.007 1 77.88 83 SER B CA 1
ATOM 3033 C C . SER B 1 83 ? -1.967 21.281 -0.239 1 77.88 83 SER B C 1
ATOM 3035 O O . SER B 1 83 ? -2.229 21.984 -1.217 1 77.88 83 SE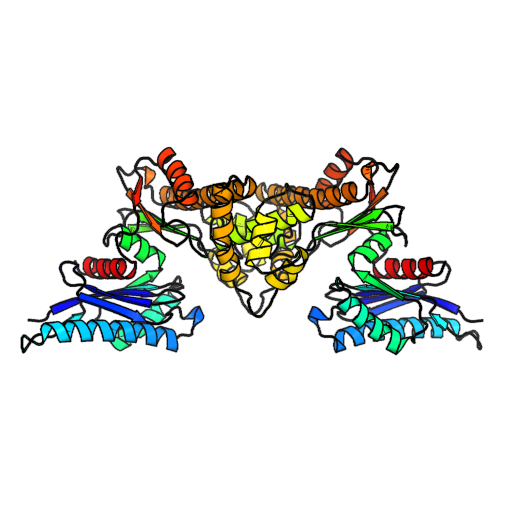R B O 1
ATOM 3037 N N . GLY B 1 84 ? -0.951 20.531 -0.185 1 72.69 84 GLY B N 1
ATOM 3038 C CA . GLY B 1 84 ? -0.108 20.328 -1.354 1 72.69 84 GLY B CA 1
ATOM 3039 C C . GLY B 1 84 ? 0.958 21.406 -1.504 1 72.69 84 GLY B C 1
ATOM 3040 O O . GLY B 1 84 ? 1.714 21.406 -2.479 1 72.69 84 GLY B O 1
ATOM 3041 N N . VAL B 1 85 ? 0.964 22.391 -0.629 1 77.69 85 VAL B N 1
ATOM 3042 C CA . VAL B 1 85 ? 1.963 23.453 -0.673 1 77.69 85 VAL B CA 1
ATOM 3043 C C . VAL B 1 85 ? 3.098 23.141 0.298 1 77.69 85 VAL B C 1
ATOM 3045 O O . VAL B 1 85 ? 3.059 23.547 1.464 1 77.69 85 VAL B O 1
ATOM 3048 N N . ASP B 1 86 ? 4.023 22.312 -0.179 1 69.81 86 ASP B N 1
ATOM 3049 C CA . ASP B 1 86 ? 5.117 21.844 0.667 1 69.81 86 ASP B CA 1
ATOM 3050 C C . ASP B 1 86 ? 6.453 22.422 0.199 1 69.81 86 ASP B C 1
ATOM 3052 O O . ASP B 1 86 ? 7.352 22.656 1.011 1 69.81 86 ASP B O 1
ATOM 3056 N N . ARG B 1 87 ? 6.547 22.688 -1.132 1 72.5 87 ARG B N 1
ATOM 3057 C CA . ARG B 1 87 ? 7.809 23.125 -1.722 1 72.5 87 ARG B CA 1
ATOM 3058 C C . ARG B 1 87 ? 7.805 24.641 -1.94 1 72.5 87 ARG B C 1
ATOM 3060 O O . ARG B 1 87 ? 6.746 25.25 -2.047 1 72.5 87 ARG B O 1
ATOM 3067 N N . GLU B 1 88 ? 8.961 25.172 -1.946 1 76.75 88 GLU B N 1
ATOM 3068 C CA . GLU B 1 88 ? 9.109 26.609 -2.166 1 76.75 88 GLU B CA 1
ATOM 3069 C C . GLU B 1 88 ? 8.453 27.031 -3.479 1 76.75 88 GLU B C 1
ATOM 3071 O O . GLU B 1 88 ? 7.848 28.109 -3.559 1 76.75 88 GLU B O 1
ATOM 3076 N N . LYS B 1 89 ? 8.617 26.156 -4.41 1 79.81 89 LYS B N 1
ATOM 3077 C CA . LYS B 1 89 ? 8.023 26.484 -5.703 1 79.81 89 LYS B CA 1
ATOM 3078 C C . LYS B 1 89 ? 6.512 26.625 -5.59 1 79.81 89 LYS B C 1
ATOM 3080 O O . LYS B 1 89 ? 5.914 27.469 -6.262 1 79.81 89 LYS B O 1
ATOM 3085 N N . ASP B 1 90 ? 5.879 25.859 -4.773 1 83.62 90 ASP B N 1
ATOM 3086 C CA . ASP B 1 90 ? 4.438 25.938 -4.551 1 83.62 90 ASP B CA 1
ATOM 3087 C C . ASP B 1 90 ? 4.059 27.25 -3.877 1 83.62 90 ASP B C 1
ATOM 3089 O O . ASP B 1 90 ? 3.074 27.891 -4.254 1 83.62 90 ASP B O 1
ATOM 3093 N N . LYS B 1 91 ? 4.895 27.656 -2.949 1 86.75 91 LYS B N 1
ATOM 3094 C CA . LYS B 1 91 ? 4.633 28.875 -2.209 1 86.75 91 LYS B CA 1
ATOM 3095 C C . LYS B 1 91 ? 4.727 30.109 -3.121 1 86.75 91 LYS B C 1
ATOM 3097 O O . LYS B 1 91 ? 3.906 31.016 -3.031 1 86.75 91 LYS B O 1
ATOM 3102 N N . LEU B 1 92 ? 5.711 30.031 -4.016 1 87.5 92 LEU B N 1
ATOM 3103 C CA . LEU B 1 92 ? 5.906 31.141 -4.93 1 87.5 92 LEU B CA 1
ATOM 3104 C C . LEU B 1 92 ? 4.723 31.281 -5.883 1 87.5 92 LEU B C 1
ATOM 3106 O O . LEU B 1 92 ? 4.301 32.406 -6.199 1 87.5 92 LEU B O 1
ATOM 3110 N N . LEU B 1 93 ? 4.238 30.203 -6.254 1 90.25 93 LEU B N 1
ATOM 3111 C CA . LEU B 1 93 ? 3.09 30.203 -7.156 1 90.25 93 LEU B CA 1
ATOM 3112 C C . LEU B 1 93 ? 1.862 30.797 -6.473 1 90.25 93 LEU B C 1
ATOM 3114 O O . LEU B 1 93 ? 1.212 31.688 -7.023 1 90.25 93 LEU B O 1
ATOM 3118 N N . VAL B 1 94 ? 1.584 30.375 -5.316 1 90.75 94 VAL B N 1
ATOM 3119 C CA . VAL B 1 94 ? 0.42 30.844 -4.582 1 90.75 94 VAL B CA 1
ATOM 3120 C C . VAL B 1 94 ? 0.601 32.312 -4.238 1 90.75 94 VAL B C 1
ATOM 3122 O O . VAL B 1 94 ? -0.356 33.094 -4.281 1 90.75 94 VAL B O 1
ATOM 3125 N N . LYS B 1 95 ? 1.807 32.656 -3.91 1 90.19 95 LYS B N 1
ATOM 3126 C CA . LYS B 1 95 ? 2.125 34.031 -3.637 1 90.19 95 LYS B CA 1
ATOM 3127 C C . LYS B 1 95 ? 1.78 34.938 -4.828 1 90.19 95 LYS B C 1
ATOM 3129 O O . LYS B 1 95 ? 1.244 36.031 -4.66 1 90.19 95 LYS B O 1
ATOM 3134 N N . SER B 1 96 ? 2.129 34.438 -5.98 1 92.44 96 SER B N 1
ATOM 3135 C CA . SER B 1 96 ? 1.851 35.219 -7.184 1 92.44 96 SER B CA 1
ATOM 3136 C C . SER B 1 96 ? 0.353 35.469 -7.355 1 92.44 96 SER B C 1
ATOM 3138 O O . SER B 1 96 ? -0.065 36.531 -7.82 1 92.44 96 SER B O 1
ATOM 3140 N N . TRP B 1 97 ? -0.459 34.469 -6.992 1 92.88 97 TRP B N 1
ATOM 3141 C CA . TRP B 1 97 ? -1.91 34.625 -7.078 1 92.88 97 TRP B CA 1
ATOM 3142 C C . TRP B 1 97 ? -2.412 35.719 -6.16 1 92.88 97 TRP B C 1
ATOM 3144 O O . TRP B 1 97 ? -3.215 36.562 -6.57 1 92.88 97 TRP B O 1
ATOM 3154 N N . VAL B 1 98 ? -1.911 35.719 -4.949 1 92.25 98 VAL B N 1
ATOM 3155 C CA . VAL B 1 98 ? -2.371 36.656 -3.92 1 92.25 98 VAL B CA 1
ATOM 3156 C C . VAL B 1 98 ? -1.887 38.062 -4.242 1 92.25 98 VAL B C 1
ATOM 3158 O O . VAL B 1 98 ? -2.627 39.031 -4.074 1 92.25 98 VAL B O 1
ATOM 3161 N N . THR B 1 99 ? -0.647 38.125 -4.73 1 92.44 99 THR B N 1
ATOM 3162 C CA . THR B 1 99 ? -0.057 39.438 -5.062 1 92.44 99 THR B CA 1
ATOM 3163 C C . THR B 1 99 ? -0.8 40.062 -6.223 1 92.44 99 THR B C 1
ATOM 3165 O O . THR B 1 99 ? -0.951 41.312 -6.262 1 92.44 99 THR B O 1
ATOM 3168 N N . GLU B 1 100 ? -1.139 39.281 -7.125 1 92.44 100 GLU B N 1
ATOM 3169 C CA . GLU B 1 100 ? -1.913 39.781 -8.258 1 92.44 100 GLU B CA 1
ATOM 3170 C C . GLU B 1 100 ? -3.236 40.375 -7.793 1 92.44 100 GLU B C 1
ATOM 3172 O O . GLU B 1 100 ? -3.707 41.375 -8.359 1 92.44 100 GLU B O 1
ATOM 3177 N N . LEU B 1 101 ? -3.775 39.844 -6.82 1 89.5 101 LEU B N 1
ATOM 3178 C CA . LEU B 1 101 ? -5.105 40.219 -6.371 1 89.5 101 LEU B CA 1
ATOM 3179 C C . LEU B 1 101 ? -5.02 41.375 -5.367 1 89.5 101 LEU B C 1
ATOM 3181 O O . LEU B 1 101 ? -5.812 42.312 -5.426 1 89.5 101 LEU B O 1
ATOM 3185 N N . LEU B 1 102 ? -4.082 41.312 -4.406 1 91.25 102 LEU B N 1
ATOM 3186 C CA . LEU B 1 102 ? -4.082 42.219 -3.271 1 91.25 102 LEU B CA 1
ATOM 3187 C C . LEU B 1 102 ? -2.93 43.219 -3.375 1 91.25 102 LEU B C 1
ATOM 3189 O O . LEU B 1 102 ? -2.855 44.188 -2.598 1 91.25 102 LEU B O 1
ATOM 3193 N N . GLY B 1 103 ? -2.082 43 -4.324 1 90.75 103 GLY B N 1
ATOM 3194 C CA . GLY B 1 103 ? -0.964 43.906 -4.504 1 90.75 103 GLY B CA 1
ATOM 3195 C C . GLY B 1 103 ? 0.338 43.375 -3.936 1 90.75 103 GLY B C 1
ATOM 3196 O O . GLY B 1 103 ? 0.333 42.438 -3.113 1 90.75 103 GLY B O 1
ATOM 3197 N N . GLU B 1 104 ? 1.466 43.969 -4.254 1 88.69 104 GLU B N 1
ATOM 3198 C CA . GLU B 1 104 ? 2.807 43.5 -3.906 1 88.69 104 GLU B CA 1
ATOM 3199 C C . GLU B 1 104 ? 3.141 43.812 -2.451 1 88.69 104 GLU B C 1
ATOM 3201 O O . GLU B 1 104 ? 3.992 43.156 -1.847 1 88.69 104 GLU B O 1
ATOM 3206 N N . SER B 1 105 ? 2.465 44.719 -1.915 1 88.94 105 SER B N 1
ATOM 3207 C CA . SER B 1 105 ? 2.828 45.219 -0.59 1 88.94 105 SER B CA 1
ATOM 3208 C C . SER B 1 105 ? 2.107 44.438 0.505 1 88.94 105 SER B C 1
ATOM 3210 O O . SER B 1 105 ? 2.385 44.625 1.691 1 88.94 105 SER B O 1
ATOM 3212 N N . ILE B 1 106 ? 1.262 43.531 0.162 1 89.88 106 ILE B N 1
ATOM 3213 C CA . ILE B 1 106 ? 0.469 42.812 1.155 1 89.88 106 ILE B CA 1
ATOM 3214 C C . ILE B 1 106 ? 1.366 41.875 1.941 1 89.88 106 ILE B C 1
ATOM 3216 O O . ILE B 1 106 ? 2.262 41.25 1.374 1 89.88 106 ILE B O 1
ATOM 3220 N N . ASN B 1 107 ? 1.189 41.938 3.275 1 91.75 107 ASN B N 1
ATOM 3221 C CA . ASN B 1 107 ? 1.846 40.969 4.121 1 91.75 107 ASN B CA 1
ATOM 3222 C C . ASN B 1 107 ? 1.157 39.594 4.023 1 91.75 107 ASN B C 1
ATOM 3224 O O . ASN B 1 107 ? -0.062 39.5 4.172 1 91.75 107 ASN B O 1
ATOM 3228 N N . TYR B 1 108 ? 1.854 38.625 3.682 1 91 108 TYR B N 1
ATOM 3229 C CA . TYR B 1 108 ? 1.216 37.344 3.541 1 91 108 TYR B CA 1
ATOM 3230 C C . TYR B 1 108 ? 2.119 36.219 4.07 1 91 108 TYR B C 1
ATOM 3232 O O . TYR B 1 108 ? 3.33 36.406 4.203 1 91 108 TYR B O 1
ATOM 3240 N N . SER B 1 109 ? 1.54 35.125 4.469 1 90.62 109 SER B N 1
ATOM 3241 C CA . SER B 1 109 ? 2.223 33.875 4.812 1 90.62 109 SER B CA 1
ATOM 3242 C C . SER B 1 109 ? 1.518 32.688 4.203 1 90.62 109 SER B C 1
ATOM 3244 O O . SER B 1 109 ? 0.29 32.656 4.094 1 90.62 109 SER B O 1
ATOM 3246 N N . ILE B 1 110 ? 2.316 31.812 3.723 1 90 110 ILE B N 1
ATOM 3247 C CA . ILE B 1 110 ? 1.81 30.578 3.115 1 90 110 ILE B CA 1
ATOM 3248 C C . ILE B 1 110 ? 2.379 29.375 3.848 1 90 110 ILE B C 1
ATOM 3250 O O . ILE B 1 110 ? 3.596 29.234 3.998 1 90 110 ILE B O 1
ATOM 3254 N N . HIS B 1 111 ? 1.434 28.609 4.312 1 85.5 111 HIS B N 1
ATOM 3255 C CA . HIS B 1 111 ? 1.814 27.422 5.066 1 85.5 111 HIS B CA 1
ATOM 3256 C C . HIS B 1 111 ? 1.119 26.172 4.52 1 85.5 111 HIS B C 1
ATOM 3258 O O . HIS B 1 111 ? 0.197 26.281 3.707 1 85.5 111 HIS B O 1
ATOM 3264 N N . ASN B 1 112 ? 1.616 25.031 4.922 1 81.62 112 ASN B N 1
ATOM 3265 C CA . ASN B 1 112 ? 0.869 23.812 4.68 1 81.62 112 ASN B CA 1
ATOM 3266 C C . ASN B 1 112 ? -0.354 23.703 5.59 1 81.62 112 ASN B C 1
ATOM 3268 O O . ASN B 1 112 ? -0.436 24.406 6.605 1 81.62 112 ASN B O 1
ATOM 3272 N N . ASP B 1 113 ? -1.236 22.859 5.195 1 79.12 113 ASP B N 1
ATOM 3273 C CA . ASP B 1 113 ? -2.498 22.734 5.918 1 79.12 113 ASP B CA 1
ATOM 3274 C C . ASP B 1 113 ? -2.262 22.297 7.363 1 79.12 113 ASP B C 1
ATOM 3276 O O . ASP B 1 113 ? -3.029 22.656 8.258 1 79.12 113 ASP B O 1
ATOM 3280 N N . ALA B 1 114 ? -1.155 21.656 7.621 1 81.5 114 ALA B N 1
ATOM 3281 C CA . ALA B 1 114 ? -0.872 21.188 8.969 1 81.5 114 ALA B CA 1
ATOM 3282 C C . ALA B 1 114 ? -0.561 22.344 9.914 1 81.5 114 ALA B C 1
ATOM 3284 O O . ALA B 1 114 ? -0.965 22.328 11.078 1 81.5 114 ALA B O 1
ATOM 3285 N N . ILE B 1 115 ? 0.01 23.359 9.422 1 82.69 115 ILE B N 1
ATOM 3286 C CA . ILE B 1 115 ? 0.403 24.516 10.234 1 82.69 115 ILE B CA 1
ATOM 3287 C C . ILE B 1 115 ? -0.838 25.297 10.648 1 82.69 115 ILE B C 1
ATOM 3289 O O . ILE B 1 115 ? -0.974 25.688 11.812 1 82.69 115 ILE B O 1
ATOM 3293 N N . VAL B 1 116 ? -1.749 25.391 9.711 1 84 116 VAL B N 1
ATOM 3294 C CA . VAL B 1 116 ? -2.949 26.156 10.023 1 84 116 VAL B CA 1
ATOM 3295 C C . VAL B 1 116 ? -3.846 25.359 10.961 1 84 116 VAL B C 1
ATOM 3297 O O . VAL B 1 116 ? -4.539 25.922 11.812 1 84 116 VAL B O 1
ATOM 3300 N N . ALA B 1 117 ? -3.729 24.094 10.859 1 82.38 117 ALA B N 1
ATOM 3301 C CA . ALA B 1 117 ? -4.449 23.234 11.797 1 82.38 117 ALA B CA 1
ATOM 3302 C C . ALA B 1 117 ? -3.924 23.406 13.219 1 82.38 117 ALA B C 1
ATOM 3304 O O . ALA B 1 117 ? -4.707 23.531 14.172 1 82.38 117 ALA B O 1
ATOM 3305 N N . LEU B 1 118 ? -2.67 23.469 13.383 1 87.56 118 LEU B N 1
ATOM 3306 C CA . LEU B 1 118 ? -2.082 23.719 14.695 1 87.56 118 LEU B CA 1
ATOM 3307 C C . LEU B 1 118 ? -2.557 25.062 15.25 1 87.56 118 LEU B C 1
ATOM 3309 O O . LEU B 1 118 ? -2.979 25.141 16.406 1 87.56 118 LEU B O 1
ATOM 3313 N N . SER B 1 119 ? -2.541 26 14.375 1 85.94 119 SER B N 1
ATOM 3314 C CA . SER B 1 119 ? -2.953 27.328 14.773 1 85.94 119 SER B CA 1
ATOM 3315 C C . SER B 1 119 ? -4.414 27.359 15.211 1 85.94 119 SER B C 1
ATOM 3317 O O . SER B 1 119 ? -4.785 28.094 16.125 1 85.94 119 SER B O 1
ATOM 3319 N N . SER B 1 120 ? -5.227 26.562 14.516 1 83.19 120 SER B N 1
ATOM 3320 C CA . SER B 1 120 ? -6.648 26.484 14.836 1 83.19 120 SER B CA 1
ATOM 3321 C C . SER B 1 120 ? -6.871 25.969 16.25 1 83.19 120 SER B C 1
ATOM 3323 O O . SER B 1 120 ? -7.836 26.344 16.922 1 83.19 120 SER B O 1
ATOM 3325 N N . GLY B 1 121 ? -6.004 25.172 16.703 1 81 121 GLY B N 1
ATOM 3326 C CA . GLY B 1 121 ? -6.117 24.625 18.047 1 81 121 GLY B CA 1
ATOM 3327 C C . GLY B 1 121 ? -5.469 25.5 19.109 1 81 121 GLY B C 1
ATOM 3328 O O . GLY B 1 121 ? -5.801 25.406 20.281 1 81 121 GLY B O 1
ATOM 3329 N N . THR B 1 122 ? -4.559 26.406 18.672 1 84.69 122 THR B N 1
ATOM 3330 C CA . THR B 1 122 ? -3.781 27.203 19.609 1 84.69 122 THR B CA 1
ATOM 3331 C C . THR B 1 122 ? -4.168 28.688 19.516 1 84.69 122 THR B C 1
ATOM 3333 O O . THR B 1 122 ? -3.451 29.547 20.016 1 84.69 122 THR B O 1
ATOM 3336 N N . GLN B 1 123 ? -5.199 28.922 18.828 1 81.38 123 GLN B N 1
ATOM 3337 C CA . GLN B 1 123 ? -5.738 30.266 18.688 1 81.38 123 GLN B CA 1
ATOM 3338 C C . GLN B 1 123 ? -4.703 31.219 18.094 1 81.38 123 GLN B C 1
ATOM 3340 O O . GLN B 1 123 ? -4.457 32.312 18.641 1 81.38 123 GLN B O 1
ATOM 3345 N N . GLY B 1 124 ? -3.994 30.703 17.109 1 83.12 124 GLY B N 1
ATOM 3346 C CA . GLY B 1 124 ? -3.111 31.562 16.328 1 83.12 124 GLY B CA 1
ATOM 3347 C C . GLY B 1 124 ? -1.667 31.5 16.797 1 83.12 124 GLY B C 1
ATOM 3348 O O . GLY B 1 124 ? -0.854 32.344 16.422 1 83.12 124 GLY B O 1
ATOM 3349 N N . LYS B 1 125 ? -1.348 30.672 17.609 1 84.56 125 LYS B N 1
ATOM 3350 C CA . LYS B 1 125 ? 0.029 30.5 18.062 1 84.56 125 LYS B CA 1
ATOM 3351 C C . LYS B 1 125 ? 0.673 29.266 17.438 1 84.56 125 LYS B C 1
ATOM 3353 O O . LYS B 1 125 ? 0.033 28.234 17.297 1 84.56 125 LYS B O 1
ATOM 3358 N N . LEU B 1 126 ? 1.879 29.547 17.016 1 88.75 126 LEU B N 1
ATOM 3359 C CA . LEU B 1 126 ? 2.635 28.422 16.469 1 88.75 126 LEU B CA 1
ATOM 3360 C C . LEU B 1 126 ? 3.508 27.781 17.531 1 88.75 126 LEU B C 1
ATOM 3362 O O . LEU B 1 126 ? 4.703 28.062 17.625 1 88.75 126 LEU B O 1
ATOM 3366 N N . PHE B 1 127 ? 2.881 27.031 18.391 1 92.06 127 PHE B N 1
ATOM 3367 C CA . PHE B 1 127 ? 3.518 26.281 19.469 1 92.06 127 PHE B CA 1
ATOM 3368 C C . PHE B 1 127 ? 2.748 25 19.781 1 92.06 127 PHE B C 1
ATOM 3370 O O . PHE B 1 127 ? 1.523 25.031 19.922 1 92.06 127 PHE B O 1
ATOM 3377 N N . GLY B 1 128 ? 3.582 24 19.797 1 95.5 128 GLY B N 1
ATOM 3378 C CA . GLY B 1 128 ? 2.955 22.719 20.078 1 95.5 128 GLY B CA 1
ATOM 3379 C C . GLY B 1 128 ? 3.004 21.75 18.922 1 95.5 128 GLY B C 1
ATOM 3380 O O . GLY B 1 128 ? 3.881 21.859 18.047 1 95.5 128 GLY B O 1
ATOM 3381 N N . VAL B 1 129 ? 2.16 20.688 19 1 96.25 129 VAL B N 1
ATOM 3382 C CA . VAL B 1 129 ? 2.15 19.625 18 1 96.25 129 VAL B CA 1
ATOM 3383 C C . VAL B 1 129 ? 0.734 19.438 17.469 1 96.25 129 VAL B C 1
ATOM 3385 O O . VAL B 1 129 ? -0.243 19.594 18.203 1 96.25 129 VAL B O 1
ATOM 3388 N N . VAL B 1 130 ? 0.634 19.203 16.188 1 94 130 VAL B N 1
ATOM 3389 C CA . VAL B 1 130 ? -0.638 18.797 15.594 1 94 130 VAL B CA 1
ATOM 3390 C C . VAL B 1 130 ? -0.493 17.438 14.922 1 94 130 VAL B C 1
ATOM 3392 O O . VAL B 1 130 ? 0.556 17.141 14.352 1 94 130 VAL B O 1
ATOM 3395 N N . ILE B 1 131 ? -1.464 16.562 15.062 1 94.44 131 ILE B N 1
ATOM 3396 C CA . ILE B 1 131 ? -1.613 15.352 14.273 1 94.44 131 ILE B CA 1
ATOM 3397 C C . ILE B 1 131 ? -2.867 15.453 13.406 1 94.44 131 ILE B C 1
ATOM 3399 O O . ILE B 1 131 ? -3.969 15.664 13.914 1 94.44 131 ILE B O 1
ATOM 3403 N N . ILE B 1 132 ? -2.672 15.383 12.156 1 88.75 132 ILE B N 1
ATOM 3404 C CA . ILE B 1 132 ? -3.779 15.312 11.211 1 88.75 132 ILE B CA 1
ATOM 3405 C C . ILE B 1 132 ? -3.967 13.867 10.742 1 88.75 132 ILE B C 1
ATOM 3407 O O . ILE B 1 132 ? -3.023 13.242 10.258 1 88.75 132 ILE B O 1
ATOM 3411 N N . CYS B 1 133 ? -5.148 13.352 10.898 1 91.62 133 CYS B N 1
ATOM 3412 C CA . CYS B 1 133 ? -5.426 11.984 10.492 1 91.62 133 CYS B CA 1
ATOM 3413 C C . CYS B 1 133 ? -6.754 11.891 9.75 1 91.62 133 CYS B C 1
ATOM 3415 O O . CYS B 1 133 ? -7.82 11.93 10.367 1 91.62 133 CYS B O 1
ATOM 3417 N N . GLY B 1 134 ? -6.75 11.789 8.5 1 88.12 134 GLY B N 1
ATOM 3418 C CA . GLY B 1 134 ? -7.863 11.531 7.602 1 88.12 134 GLY B CA 1
ATOM 3419 C C . GLY B 1 134 ? -7.566 10.453 6.582 1 88.12 134 GLY B C 1
ATOM 3420 O O . GLY B 1 134 ? -7.168 9.344 6.941 1 88.12 134 GLY B O 1
ATOM 3421 N N . THR B 1 135 ? -7.652 10.922 5.242 1 86.12 135 THR B N 1
ATOM 3422 C CA . THR B 1 135 ? -7.207 9.977 4.223 1 86.12 135 THR B CA 1
ATOM 3423 C C . THR B 1 135 ? -5.738 9.617 4.426 1 86.12 135 THR B C 1
ATOM 3425 O O . THR B 1 135 ? -5.367 8.445 4.344 1 86.12 135 THR B O 1
ATOM 3428 N N . GLY B 1 136 ? -4.941 10.586 4.691 1 89.88 136 GLY B N 1
ATOM 3429 C CA . GLY B 1 136 ? -3.557 10.43 5.102 1 89.88 136 GLY B CA 1
ATOM 3430 C C . GLY B 1 136 ? -3.299 10.883 6.523 1 89.88 136 GLY B C 1
ATOM 3431 O O . GLY B 1 136 ? -4.238 11.078 7.301 1 89.88 136 GLY B O 1
ATOM 3432 N N . CYS B 1 137 ? -2.01 10.906 6.895 1 92.44 137 CYS B N 1
ATOM 3433 C CA . CYS B 1 137 ? -1.708 11.406 8.234 1 92.44 137 CYS B CA 1
ATOM 3434 C C . CYS B 1 137 ? -0.33 12.055 8.273 1 92.44 137 CYS B C 1
ATOM 3436 O O . CYS B 1 137 ? 0.563 11.672 7.512 1 92.44 137 CYS B O 1
ATOM 3438 N N . ILE B 1 138 ? -0.235 13.07 9.148 1 92.19 138 ILE B N 1
ATOM 3439 C CA . ILE B 1 138 ? 0.997 13.836 9.297 1 92.19 138 ILE B CA 1
ATOM 3440 C C . ILE B 1 138 ? 1.021 14.5 10.672 1 92.19 138 ILE B C 1
ATOM 3442 O O . ILE B 1 138 ? -0.025 14.883 11.211 1 92.19 138 ILE B O 1
ATOM 3446 N N . SER B 1 139 ? 2.141 14.531 11.281 1 95.38 139 SER B N 1
ATOM 3447 C CA . SER B 1 139 ? 2.346 15.312 12.5 1 95.38 139 SER B CA 1
ATOM 3448 C C . SER B 1 139 ? 3.34 16.438 12.266 1 95.38 139 SER B C 1
ATOM 3450 O O . SER B 1 139 ? 4.336 16.266 11.562 1 95.38 139 SER B O 1
ATOM 3452 N N . LEU B 1 140 ? 2.996 17.562 12.766 1 93.31 140 LEU B N 1
ATOM 3453 C CA . LEU B 1 140 ? 3.824 18.766 12.672 1 93.31 140 LEU B CA 1
ATOM 3454 C C . LEU B 1 140 ? 3.824 19.531 13.992 1 93.31 140 LEU B C 1
ATOM 3456 O O . LEU B 1 140 ? 2.883 19.422 14.781 1 93.31 140 LEU B O 1
ATOM 3460 N N . GLY B 1 141 ? 4.922 20.328 14.203 1 94.5 141 GLY B N 1
ATOM 3461 C CA . GLY B 1 141 ? 4.953 21.109 15.43 1 94.5 141 GLY B CA 1
ATOM 3462 C C . GLY B 1 141 ? 5.961 22.234 15.391 1 94.5 141 GLY B C 1
ATOM 3463 O O . GLY B 1 141 ? 6.688 22.391 14.406 1 94.5 141 GLY B O 1
ATOM 3464 N N . PHE B 1 142 ? 5.82 23.062 16.406 1 93.75 142 PHE B N 1
ATOM 3465 C CA . PHE B 1 142 ? 6.734 24.172 16.656 1 93.75 142 PHE B CA 1
ATOM 3466 C C . PHE B 1 142 ? 7.105 24.266 18.125 1 93.75 142 PHE B C 1
ATOM 3468 O O . PHE B 1 142 ? 6.258 24.062 19 1 93.75 142 PHE B O 1
ATOM 3475 N N . ASN B 1 143 ? 8.398 24.547 18.328 1 95.75 143 ASN B N 1
ATOM 3476 C CA . ASN B 1 143 ? 8.773 24.875 19.703 1 95.75 143 ASN B CA 1
ATOM 3477 C C . ASN B 1 143 ? 8.766 26.391 19.938 1 95.75 143 ASN B C 1
ATOM 3479 O O . ASN B 1 143 ? 8.375 27.156 19.062 1 95.75 143 ASN B O 1
ATOM 3483 N N . ARG B 1 144 ? 9.133 26.797 21.109 1 92.69 144 ARG B N 1
ATOM 3484 C CA . ARG B 1 144 ? 9.047 28.203 21.484 1 92.69 144 ARG B CA 1
ATOM 3485 C C . ARG B 1 144 ? 10.055 29.047 20.719 1 92.69 144 ARG B C 1
ATOM 3487 O O . ARG B 1 144 ? 9.852 30.234 20.531 1 92.69 144 ARG B O 1
ATOM 3494 N N . GLU B 1 145 ? 11.078 28.453 20.219 1 93.44 145 GLU B N 1
ATOM 3495 C CA . GLU B 1 145 ? 12.117 29.156 19.469 1 93.44 145 GLU B CA 1
ATOM 3496 C C . GLU B 1 145 ? 11.742 29.297 18 1 93.44 145 GLU B C 1
ATOM 3498 O O . GLU B 1 145 ? 12.469 29.922 17.234 1 93.44 145 GLU B O 1
ATOM 3503 N N . GLY B 1 146 ? 10.625 28.719 17.656 1 89.5 146 GLY B N 1
ATOM 3504 C CA . GLY B 1 146 ? 10.164 28.844 16.281 1 89.5 146 GLY B CA 1
ATOM 3505 C C . GLY B 1 146 ? 10.68 27.75 15.375 1 89.5 146 GLY B C 1
ATOM 3506 O O . GLY B 1 146 ? 10.453 27.781 14.164 1 89.5 146 GLY B O 1
ATOM 3507 N N . VAL B 1 147 ? 11.375 26.812 15.969 1 93.12 147 VAL B N 1
ATOM 3508 C CA . VAL B 1 147 ? 11.859 25.672 15.195 1 93.12 147 VAL B CA 1
ATOM 3509 C C . VAL B 1 147 ? 10.703 24.719 14.898 1 93.12 147 VAL B C 1
ATOM 3511 O O . VAL B 1 147 ? 9.867 24.453 15.773 1 93.12 147 VAL B O 1
ATOM 3514 N N . SER B 1 148 ? 10.68 24.219 13.703 1 92.31 148 SER B N 1
ATOM 3515 C CA . SER B 1 148 ? 9.602 23.312 13.312 1 92.31 148 SER B CA 1
ATOM 3516 C C . SER B 1 148 ? 10.109 21.891 13.125 1 92.31 148 SER B C 1
ATOM 3518 O O . SER B 1 148 ? 11.305 21.672 12.93 1 92.31 148 SER B O 1
ATOM 3520 N N . GLY B 1 149 ? 9.234 20.938 13.305 1 93.56 149 GLY B N 1
ATOM 3521 C CA . GLY B 1 149 ? 9.461 19.531 13.023 1 93.56 149 GLY B CA 1
ATOM 3522 C C . GLY B 1 149 ? 8.266 18.844 12.406 1 93.56 149 GLY B C 1
ATOM 3523 O O . GLY B 1 149 ? 7.125 19.25 12.617 1 93.56 149 GLY B O 1
ATOM 3524 N N . ARG B 1 150 ? 8.594 17.859 11.664 1 92.25 150 ARG B N 1
ATOM 3525 C CA . ARG B 1 150 ? 7.531 17.125 10.977 1 92.25 150 ARG B CA 1
ATOM 3526 C C . ARG B 1 150 ? 7.816 15.633 10.945 1 92.25 150 ARG B C 1
ATOM 3528 O O . ARG B 1 150 ? 8.977 15.211 11.016 1 92.25 150 ARG B O 1
ATOM 3535 N N . SER B 1 151 ? 6.809 14.844 10.898 1 95.56 151 SER B N 1
ATOM 3536 C CA . SER B 1 151 ? 6.859 13.391 10.742 1 95.56 151 SER B CA 1
ATOM 3537 C C . SER B 1 151 ? 5.637 12.875 9.992 1 95.56 151 SER B C 1
ATOM 3539 O O . SER B 1 151 ? 4.52 13.344 10.219 1 95.56 151 SER B O 1
ATOM 3541 N N . GLY B 1 152 ? 5.891 11.93 9.086 1 94.31 152 GLY B N 1
ATOM 3542 C CA . GLY B 1 152 ? 4.801 11.406 8.273 1 94.31 152 GLY B CA 1
ATOM 3543 C C . GLY B 1 152 ? 4.449 12.297 7.098 1 94.31 152 GLY B C 1
ATOM 3544 O O . GLY B 1 152 ? 5.281 13.086 6.641 1 94.31 152 GLY B O 1
ATOM 3545 N N . GLY B 1 153 ? 3.279 12.094 6.48 1 90.5 153 GLY B N 1
ATOM 3546 C CA . GLY B 1 153 ? 2.818 12.859 5.34 1 90.5 153 GLY B CA 1
ATOM 3547 C C . GLY B 1 153 ? 3.443 12.422 4.027 1 90.5 153 GLY B C 1
ATOM 3548 O O . GLY B 1 153 ? 3.588 13.219 3.102 1 90.5 153 GLY B O 1
ATOM 3549 N N . TRP B 1 154 ? 3.867 11.211 4.004 1 92.19 154 TRP B N 1
ATOM 3550 C CA . TRP B 1 154 ? 4.574 10.734 2.818 1 92.19 154 TRP B CA 1
ATOM 3551 C C . TRP B 1 154 ? 3.594 10.203 1.776 1 92.19 154 TRP B C 1
ATOM 3553 O O . TRP B 1 154 ? 3.938 10.078 0.599 1 92.19 154 TRP B O 1
ATOM 3563 N N . GLY B 1 155 ? 2.404 9.883 2.225 1 90.88 155 GLY B N 1
ATOM 3564 C CA . GLY B 1 155 ? 1.395 9.328 1.339 1 90.88 155 GLY B CA 1
ATOM 3565 C C . GLY B 1 155 ? 1.315 7.812 1.406 1 90.88 155 GLY B C 1
ATOM 3566 O O . GLY B 1 155 ? 2.211 7.16 1.948 1 90.88 155 GLY B O 1
ATOM 3567 N N . PRO B 1 156 ? 0.264 7.25 0.83 1 92.12 156 PRO B N 1
ATOM 3568 C CA . PRO B 1 156 ? -0.016 5.816 0.952 1 92.12 156 PRO B CA 1
ATOM 3569 C C . PRO B 1 156 ? 1.064 4.949 0.313 1 92.12 156 PRO B C 1
ATOM 3571 O O . PRO B 1 156 ? 1.391 3.879 0.835 1 92.12 156 PRO B O 1
ATOM 3574 N N . LEU B 1 157 ? 1.704 5.383 -0.779 1 93 157 LEU B N 1
ATOM 3575 C CA . LEU B 1 157 ? 2.695 4.574 -1.479 1 93 157 LEU B CA 1
ATOM 3576 C C . LEU B 1 157 ? 4.016 4.555 -0.718 1 93 157 LEU B C 1
ATOM 3578 O O . LEU B 1 157 ? 4.91 3.764 -1.031 1 93 157 LEU B O 1
ATOM 3582 N N . LEU B 1 158 ? 4.086 5.406 0.358 1 94.56 158 LEU B N 1
ATOM 3583 C CA . LEU B 1 158 ? 5.324 5.516 1.119 1 94.56 158 LEU B CA 1
ATOM 3584 C C . LEU B 1 158 ? 5.082 5.23 2.598 1 94.56 158 LEU B C 1
ATOM 3586 O O . LEU B 1 158 ? 5.984 5.398 3.422 1 94.56 158 LEU B O 1
ATOM 3590 N N . GLY B 1 159 ? 3.9 4.828 2.896 1 90.56 159 GLY B N 1
ATOM 3591 C CA . GLY B 1 159 ? 3.627 4.34 4.238 1 90.56 159 GLY B CA 1
ATOM 3592 C C . GLY B 1 159 ? 2.926 5.363 5.113 1 90.56 159 GLY B C 1
ATOM 3593 O O . GLY B 1 159 ? 3.537 5.938 6.02 1 90.56 159 GLY B O 1
ATOM 3594 N N . ASP B 1 160 ? 1.637 5.535 5.008 1 92.5 160 ASP B N 1
ATOM 3595 C CA . ASP B 1 160 ? 0.806 6.355 5.887 1 92.5 160 ASP B CA 1
ATOM 3596 C C . ASP B 1 160 ? 0.117 5.5 6.945 1 92.5 160 ASP B C 1
ATOM 3598 O O . ASP B 1 160 ? -1.109 5.527 7.07 1 92.5 160 ASP B O 1
ATOM 3602 N N . TYR B 1 161 ? 1.012 4.93 7.801 1 92.88 161 TYR B N 1
ATOM 3603 C CA . TYR B 1 161 ? 0.45 4.059 8.828 1 92.88 161 TYR B CA 1
ATOM 3604 C C . TYR B 1 161 ? -0.394 4.855 9.82 1 92.88 161 TYR B C 1
ATOM 3606 O O . TYR B 1 161 ? -0.017 5.957 10.219 1 92.88 161 TYR B O 1
ATOM 3614 N N . GLY B 1 162 ? -1.523 4.348 10.07 1 94.88 162 GLY B N 1
ATOM 3615 C CA . GLY B 1 162 ? -2.441 4.996 10.992 1 94.88 162 GLY B CA 1
ATOM 3616 C C . GLY B 1 162 ? -3.486 5.848 10.297 1 94.88 162 GLY B C 1
ATOM 3617 O O . GLY B 1 162 ? -4.445 6.301 10.93 1 94.88 162 GLY B O 1
ATOM 3618 N N . SER B 1 163 ? -3.314 6.094 9.031 1 95.44 163 SER B N 1
ATOM 3619 C CA . SER B 1 163 ? -4.242 6.914 8.258 1 95.44 163 SER B CA 1
ATOM 3620 C C . SER B 1 163 ? -5.523 6.152 7.945 1 95.44 163 SER B C 1
ATOM 3622 O O . SER B 1 163 ? -5.602 4.941 8.156 1 95.44 163 SER B O 1
ATOM 3624 N N . GLY B 1 164 ? -6.484 6.945 7.469 1 95.06 164 GLY B N 1
ATOM 3625 C CA . GLY B 1 164 ? -7.699 6.309 6.98 1 95.06 164 GLY B CA 1
ATOM 3626 C C . GLY B 1 164 ? -7.449 5.328 5.852 1 95.06 164 GLY B C 1
ATOM 3627 O O . GLY B 1 164 ? -8.07 4.262 5.801 1 95.06 164 GLY B O 1
ATOM 3628 N N . TYR B 1 165 ? -6.578 5.695 4.965 1 95.12 165 TYR B N 1
ATOM 3629 C CA . TYR B 1 165 ? -6.207 4.777 3.896 1 95.12 165 TYR B CA 1
ATOM 3630 C C . TYR B 1 165 ? -5.695 3.459 4.461 1 95.12 165 TYR B C 1
ATOM 3632 O O . TYR B 1 165 ? -6.117 2.385 4.027 1 95.12 165 TYR B O 1
ATOM 3640 N N . GLN B 1 166 ? -4.742 3.545 5.402 1 97.5 166 GLN B N 1
ATOM 3641 C CA . GLN B 1 166 ? -4.117 2.346 5.953 1 97.5 166 GLN B CA 1
ATOM 3642 C C . GLN B 1 166 ? -5.148 1.465 6.656 1 97.5 166 GLN B C 1
ATOM 3644 O O . GLN B 1 166 ? -5.105 0.238 6.543 1 97.5 166 GLN B O 1
ATOM 3649 N N . ILE B 1 167 ? -6 2.084 7.391 1 97.81 167 ILE B N 1
ATOM 3650 C CA . ILE B 1 167 ? -7.039 1.326 8.078 1 97.81 167 ILE B CA 1
ATOM 3651 C C . ILE B 1 167 ? -7.895 0.573 7.062 1 97.81 167 ILE B C 1
ATOM 3653 O O . ILE B 1 167 ? -8.156 -0.622 7.223 1 97.81 167 ILE B O 1
ATOM 3657 N N . GLY B 1 168 ? -8.352 1.294 6.039 1 97.69 168 GLY B N 1
ATOM 3658 C CA . GLY B 1 168 ? -9.102 0.646 4.977 1 97.69 168 GLY B CA 1
ATOM 3659 C C . GLY B 1 168 ? -8.344 -0.487 4.312 1 97.69 168 GLY B C 1
ATOM 3660 O O . GLY B 1 168 ? -8.898 -1.559 4.074 1 97.69 168 GLY B O 1
ATOM 3661 N N . TYR B 1 169 ? -7.082 -0.248 4.027 1 97.56 169 TYR B N 1
ATOM 3662 C CA . TYR B 1 169 ? -6.203 -1.251 3.439 1 97.56 169 TYR B CA 1
ATOM 3663 C C . TYR B 1 169 ? -6.117 -2.488 4.324 1 97.56 169 TYR B C 1
ATOM 3665 O O . TYR B 1 169 ? -6.199 -3.617 3.836 1 97.56 169 TYR B O 1
ATOM 3673 N N . ASP B 1 170 ? -5.941 -2.268 5.629 1 98.12 170 ASP B N 1
ATOM 3674 C CA . ASP B 1 170 ? -5.816 -3.373 6.574 1 98.12 170 ASP B CA 1
ATOM 3675 C C . ASP B 1 170 ? -7.109 -4.184 6.645 1 98.12 170 ASP B C 1
ATOM 3677 O O . ASP B 1 170 ? -7.074 -5.402 6.812 1 98.12 170 ASP B O 1
ATOM 3681 N N . ILE B 1 171 ? -8.242 -3.5 6.551 1 98.5 171 ILE B N 1
ATOM 3682 C CA . ILE B 1 171 ? -9.516 -4.203 6.516 1 98.5 171 ILE B CA 1
ATOM 3683 C C . ILE B 1 171 ? -9.531 -5.195 5.355 1 98.5 171 ILE B C 1
ATOM 3685 O O . ILE B 1 171 ? -9.82 -6.379 5.547 1 98.5 171 ILE B O 1
ATOM 3689 N N . LEU B 1 172 ? -9.188 -4.738 4.191 1 98.25 172 LEU B N 1
ATOM 3690 C CA . LEU B 1 172 ? -9.188 -5.578 2.998 1 98.25 172 LEU B CA 1
ATOM 3691 C C . LEU B 1 172 ? -8.227 -6.754 3.164 1 98.25 172 LEU B C 1
ATOM 3693 O O . LEU B 1 172 ? -8.578 -7.895 2.854 1 98.25 172 LEU B O 1
ATOM 3697 N N . ARG B 1 173 ? -7.098 -6.445 3.672 1 97.31 173 ARG B N 1
ATOM 3698 C CA . ARG B 1 173 ? -6.062 -7.461 3.852 1 97.31 173 ARG B CA 1
ATOM 3699 C C . ARG B 1 173 ? -6.531 -8.555 4.801 1 97.31 173 ARG B C 1
ATOM 3701 O O . ARG B 1 173 ? -6.359 -9.742 4.52 1 97.31 173 ARG B O 1
ATOM 3708 N N . HIS B 1 174 ? -7.066 -8.164 5.91 1 98.25 174 HIS B N 1
ATOM 3709 C CA . HIS B 1 174 ? -7.48 -9.156 6.898 1 98.25 174 HIS B CA 1
ATOM 3710 C C . HIS B 1 174 ? -8.648 -9.984 6.387 1 98.25 174 HIS B C 1
ATOM 3712 O O . HIS B 1 174 ? -8.766 -11.172 6.703 1 98.25 174 HIS B O 1
ATOM 3718 N N . VAL B 1 175 ? -9.547 -9.383 5.637 1 98.38 175 VAL B N 1
ATOM 3719 C CA . VAL B 1 175 ? -10.648 -10.117 5.016 1 98.38 175 VAL B CA 1
ATOM 3720 C C . VAL B 1 175 ? -10.094 -11.18 4.074 1 98.38 175 VAL B C 1
ATOM 3722 O O . VAL B 1 175 ? -10.539 -12.328 4.098 1 98.38 175 VAL B O 1
ATOM 3725 N N . LEU B 1 176 ? -9.086 -10.828 3.336 1 97.81 176 LEU B N 1
ATOM 3726 C CA . LEU B 1 176 ? -8.539 -11.758 2.357 1 97.81 176 LEU B CA 1
ATOM 3727 C C . LEU B 1 176 ? -7.645 -12.797 3.035 1 97.81 176 LEU B C 1
ATOM 3729 O O . LEU B 1 176 ? -7.559 -13.938 2.58 1 97.81 176 LEU B O 1
ATOM 3733 N N . LYS B 1 177 ? -6.98 -12.375 4.121 1 97.5 177 LYS B N 1
ATOM 3734 C CA . LYS B 1 177 ? -6.258 -13.359 4.922 1 97.5 177 LYS B CA 1
ATOM 3735 C C . LYS B 1 177 ? -7.203 -14.438 5.449 1 97.5 177 LYS B C 1
ATOM 3737 O O . LYS B 1 177 ? -6.848 -15.617 5.496 1 97.5 177 LYS B O 1
ATOM 3742 N N . ALA B 1 178 ? -8.359 -13.992 5.891 1 97.56 178 ALA B N 1
ATOM 3743 C CA . ALA B 1 178 ? -9.367 -14.945 6.34 1 97.56 178 ALA B CA 1
ATOM 3744 C C . ALA B 1 178 ? -9.797 -15.867 5.203 1 97.56 178 ALA B C 1
ATOM 3746 O O . ALA B 1 178 ? -9.906 -17.078 5.383 1 97.56 178 ALA B O 1
ATOM 3747 N N . LYS B 1 179 ? -10.031 -15.297 4.039 1 96.44 179 LYS B N 1
ATOM 3748 C CA . LYS B 1 179 ? -10.414 -16.062 2.855 1 96.44 179 LYS B CA 1
ATOM 3749 C C . LYS B 1 179 ? -9.367 -17.125 2.521 1 96.44 179 LYS B C 1
ATOM 3751 O O . LYS B 1 179 ? -9.703 -18.266 2.193 1 96.44 179 LYS B O 1
ATOM 3756 N N . ASP B 1 180 ? -8.086 -16.734 2.627 1 96.44 180 ASP B N 1
ATOM 3757 C CA . ASP B 1 180 ? -6.953 -17.594 2.293 1 96.44 180 ASP B CA 1
ATOM 3758 C C . ASP B 1 180 ? -6.637 -18.547 3.441 1 96.44 180 ASP B C 1
ATOM 3760 O O . ASP B 1 180 ? -5.758 -19.406 3.318 1 96.44 180 ASP B O 1
ATOM 3764 N N . GLN B 1 181 ? -7.289 -18.344 4.574 1 95.56 181 GLN B N 1
ATOM 3765 C CA . GLN B 1 181 ? -7.07 -19.156 5.77 1 95.56 181 GLN B CA 1
ATOM 3766 C C . GLN B 1 181 ? -5.641 -19.016 6.281 1 95.56 181 GLN B C 1
ATOM 3768 O O . GLN B 1 181 ? -4.996 -20 6.645 1 95.56 181 GLN B O 1
ATOM 3773 N N . VAL B 1 182 ? -5.121 -17.828 6.137 1 95.56 182 VAL B N 1
ATOM 3774 C CA . VAL B 1 182 ? -3.811 -17.5 6.695 1 95.56 182 VAL B CA 1
ATOM 3775 C C . VAL B 1 182 ? -3.975 -16.609 7.922 1 95.56 182 VAL B C 1
ATOM 3777 O O . VAL B 1 182 ? -2.986 -16.219 8.547 1 95.56 182 VAL B O 1
ATOM 3780 N N . GLY B 1 183 ? -5.137 -16.203 8.234 1 93.94 183 GLY B N 1
ATOM 3781 C CA . GLY B 1 183 ? -5.516 -15.438 9.406 1 93.94 183 GLY B CA 1
ATOM 3782 C C . GLY B 1 183 ? -6.902 -15.773 9.922 1 93.94 183 GLY B C 1
ATOM 3783 O O . GLY B 1 183 ? -7.629 -16.547 9.297 1 93.94 183 GLY B O 1
ATOM 3784 N N . PRO B 1 184 ? -7.266 -15.258 11.016 1 96.19 184 PRO B N 1
ATOM 3785 C CA . PRO B 1 184 ? -8.547 -15.594 11.633 1 96.19 184 PRO B CA 1
ATOM 3786 C C . PRO B 1 184 ? -9.734 -14.992 10.883 1 96.19 184 PRO B C 1
ATOM 3788 O O . PRO B 1 184 ? -9.586 -13.984 10.188 1 96.19 184 PRO B O 1
ATOM 3791 N N . LYS B 1 185 ? -10.875 -15.672 11.023 1 97.19 185 LYS B N 1
ATOM 3792 C CA . LYS B 1 185 ? -12.117 -15.094 10.531 1 97.19 185 LYS B CA 1
ATOM 3793 C C . LYS B 1 185 ? -12.43 -13.781 11.234 1 97.19 185 LYS B C 1
ATOM 3795 O O . LYS B 1 185 ? -11.93 -13.523 12.336 1 97.19 185 LYS B O 1
ATOM 3800 N N . THR B 1 186 ? -13.188 -12.945 10.625 1 98.19 186 THR B N 1
ATOM 3801 C CA . THR B 1 186 ? -13.555 -11.633 11.156 1 98.19 186 THR B CA 1
ATOM 3802 C C . THR B 1 186 ? -14.93 -11.211 10.648 1 98.19 186 THR B C 1
ATOM 3804 O O . THR B 1 186 ? -15.32 -11.547 9.531 1 98.19 186 THR B O 1
ATOM 3807 N N . SER B 1 187 ? -15.625 -10.492 11.469 1 98.31 187 SER B N 1
ATOM 3808 C CA . SER B 1 187 ? -16.938 -9.969 11.078 1 98.31 187 SER B CA 1
ATOM 3809 C C . SER B 1 187 ? -16.797 -8.938 9.961 1 98.31 187 SER B C 1
ATOM 3811 O O . SER B 1 187 ? -17.781 -8.625 9.281 1 98.31 187 SER B O 1
ATOM 3813 N N . LEU B 1 188 ? -15.633 -8.469 9.727 1 98.69 188 LEU B N 1
ATOM 3814 C CA . LEU B 1 188 ? -15.367 -7.473 8.688 1 98.69 188 LEU B CA 1
ATOM 3815 C C . LEU B 1 188 ? -15.703 -8.023 7.309 1 98.69 188 LEU B C 1
ATOM 3817 O O . LEU B 1 188 ? -16.047 -7.27 6.402 1 98.69 188 LEU B O 1
ATOM 3821 N N . THR B 1 189 ? -15.562 -9.359 7.141 1 98.5 189 THR B N 1
ATOM 3822 C CA . THR B 1 189 ? -15.797 -9.961 5.832 1 98.5 189 THR B CA 1
ATOM 3823 C C . THR B 1 189 ? -17.219 -9.664 5.352 1 98.5 189 THR B C 1
ATOM 3825 O O . THR B 1 189 ? -17.406 -9.102 4.273 1 98.5 189 THR B O 1
ATOM 3828 N N . GLN B 1 190 ? -18.156 -9.922 6.156 1 98.06 190 GLN B N 1
ATOM 3829 C CA . GLN B 1 190 ? -19.562 -9.773 5.773 1 98.06 190 GLN B CA 1
ATOM 3830 C C . GLN B 1 190 ? -19.922 -8.305 5.582 1 98.06 190 GLN B C 1
ATOM 3832 O O . GLN B 1 190 ? -20.531 -7.934 4.578 1 98.06 190 GLN B O 1
ATOM 3837 N N . VAL B 1 191 ? -19.531 -7.457 6.504 1 98.38 191 VAL B N 1
ATOM 3838 C CA . VAL B 1 191 ? -19.953 -6.059 6.461 1 98.38 191 VAL B CA 1
ATOM 3839 C C . VAL B 1 191 ? -19.25 -5.348 5.297 1 98.38 191 VAL B C 1
ATOM 3841 O O . VAL B 1 191 ? -19.828 -4.445 4.684 1 98.38 191 VAL B O 1
ATOM 3844 N N . LEU B 1 192 ? -18.031 -5.711 5.02 1 98.56 192 LEU B N 1
ATOM 3845 C CA . LEU B 1 192 ? -17.312 -5.141 3.885 1 98.56 192 LEU B CA 1
ATOM 3846 C C . LEU B 1 192 ? -18.016 -5.484 2.574 1 98.56 192 LEU B C 1
ATOM 3848 O O . LEU B 1 192 ? -18.234 -4.605 1.737 1 98.56 192 LEU B O 1
ATOM 3852 N N . LEU B 1 193 ? -18.312 -6.801 2.393 1 98.25 193 LEU B N 1
ATOM 3853 C CA . LEU B 1 193 ? -18.969 -7.242 1.167 1 98.25 193 LEU B CA 1
ATOM 3854 C C . LEU B 1 193 ? -20.328 -6.566 1.005 1 98.25 193 LEU B C 1
ATOM 3856 O O . LEU B 1 193 ? -20.688 -6.156 -0.1 1 98.25 193 LEU B O 1
ATOM 3860 N N . GLU B 1 194 ? -21.047 -6.414 2.076 1 98 194 GLU B N 1
ATOM 3861 C CA . GLU B 1 194 ? -22.344 -5.73 2.049 1 98 194 GLU B CA 1
ATOM 3862 C C . GLU B 1 194 ? -22.172 -4.266 1.656 1 98 194 GLU B C 1
ATOM 3864 O O . GLU B 1 194 ? -22.891 -3.764 0.791 1 98 194 GLU B O 1
ATOM 3869 N N . LYS B 1 195 ? -21.234 -3.59 2.289 1 97.38 195 LYS B N 1
ATOM 3870 C CA . LYS B 1 195 ? -21.016 -2.174 2.02 1 97.38 195 LYS B CA 1
ATOM 3871 C C . LYS B 1 195 ? -20.688 -1.941 0.546 1 97.38 195 LYS B C 1
ATOM 3873 O O . LYS B 1 195 ? -21.141 -0.964 -0.049 1 97.38 195 LYS B O 1
ATOM 3878 N N . LEU B 1 196 ? -19.906 -2.854 0.02 1 97.19 196 LEU B N 1
ATOM 3879 C CA . LEU B 1 196 ? -19.438 -2.68 -1.349 1 97.19 196 LEU B CA 1
ATOM 3880 C C . LEU B 1 196 ? -20.375 -3.359 -2.34 1 97.19 196 LEU B C 1
ATOM 3882 O O . LEU B 1 196 ? -20.109 -3.355 -3.547 1 97.19 196 LEU B O 1
ATOM 3886 N N . GLN B 1 197 ? -21.406 -4.008 -1.847 1 97.38 197 GLN B N 1
ATOM 3887 C CA . GLN B 1 197 ? -22.375 -4.723 -2.664 1 97.38 197 GLN B CA 1
ATOM 3888 C C . GLN B 1 197 ? -21.703 -5.789 -3.521 1 97.38 197 GLN B C 1
ATOM 3890 O O . GLN B 1 197 ? -21.938 -5.852 -4.73 1 97.38 197 GLN B O 1
ATOM 3895 N N . LEU B 1 198 ? -20.844 -6.52 -2.873 1 96.75 198 LEU B N 1
ATOM 3896 C CA . LEU B 1 198 ? -20.156 -7.645 -3.502 1 96.75 198 LEU B CA 1
ATOM 3897 C C . LEU B 1 198 ? -20.688 -8.969 -2.957 1 96.75 198 LEU B C 1
ATOM 3899 O O . LEU B 1 198 ? -21.234 -9.023 -1.854 1 96.75 198 LEU B O 1
ATOM 3903 N N . THR B 1 199 ? -20.5 -10.031 -3.695 1 94.75 199 THR B N 1
ATOM 3904 C CA . THR B 1 199 ? -21.062 -11.328 -3.324 1 94.75 199 THR B CA 1
ATOM 3905 C C . THR B 1 199 ? -19.984 -12.227 -2.727 1 94.75 199 THR B C 1
ATOM 3907 O O . THR B 1 199 ? -20.266 -13.062 -1.865 1 94.75 199 THR B O 1
ATOM 3910 N N . LYS B 1 200 ? -18.781 -12.125 -3.229 1 95 200 LYS B N 1
ATOM 3911 C CA . LYS B 1 200 ? -17.688 -12.961 -2.752 1 95 200 LYS B CA 1
ATOM 3912 C C . LYS B 1 200 ? -16.375 -12.164 -2.666 1 95 200 LYS B C 1
ATOM 3914 O O . LYS B 1 200 ? -16.25 -11.109 -3.293 1 95 200 LYS B O 1
ATOM 3919 N N . GLU B 1 201 ? -15.422 -12.602 -1.876 1 95.75 201 GLU B N 1
ATOM 3920 C CA . GLU B 1 201 ? -14.164 -11.914 -1.608 1 95.75 201 GLU B CA 1
ATOM 3921 C C . GLU B 1 201 ? -13.359 -11.703 -2.893 1 95.75 201 GLU B C 1
ATOM 3923 O O . GLU B 1 201 ? -12.68 -10.695 -3.047 1 95.75 201 GLU B O 1
ATOM 3928 N N . GLU B 1 202 ? -13.492 -12.609 -3.867 1 90.44 202 GLU B N 1
ATOM 3929 C CA . GLU B 1 202 ? -12.758 -12.523 -5.125 1 90.44 202 GLU B CA 1
ATOM 3930 C C . GLU B 1 202 ? -13.125 -11.266 -5.898 1 90.44 202 GLU B C 1
ATOM 3932 O O . GLU B 1 202 ? -12.32 -10.742 -6.668 1 90.44 202 GLU B O 1
ATOM 3937 N N . ASP B 1 203 ? -14.281 -10.781 -5.621 1 92.88 203 ASP B N 1
ATOM 3938 C CA . ASP B 1 203 ? -14.773 -9.586 -6.305 1 92.88 203 ASP B CA 1
ATOM 3939 C C . ASP B 1 203 ? -14.016 -8.344 -5.859 1 92.88 203 ASP B C 1
ATOM 3941 O O . ASP B 1 203 ? -14.086 -7.297 -6.512 1 92.88 203 ASP B O 1
ATOM 3945 N N . LEU B 1 204 ? -13.281 -8.43 -4.785 1 95 204 LEU B N 1
ATOM 3946 C CA . LEU B 1 204 ? -12.508 -7.297 -4.27 1 95 204 LEU B CA 1
ATOM 3947 C C . LEU B 1 204 ? -11.414 -6.895 -5.254 1 95 204 LEU B C 1
ATOM 3949 O O . LEU B 1 204 ? -11 -5.734 -5.285 1 95 204 LEU B O 1
ATOM 3953 N N . ILE B 1 205 ? -10.906 -7.867 -6.066 1 89.62 205 ILE B N 1
ATOM 3954 C CA . ILE B 1 205 ? -9.875 -7.566 -7.043 1 89.62 205 ILE B CA 1
ATOM 3955 C C . ILE B 1 205 ? -10.391 -6.539 -8.047 1 89.62 205 ILE B C 1
ATOM 3957 O O . ILE B 1 205 ? -9.742 -5.516 -8.289 1 89.62 205 ILE B O 1
ATOM 3961 N N . SER B 1 206 ? -11.594 -6.824 -8.539 1 87.25 206 SER B N 1
ATOM 3962 C CA . SER B 1 206 ? -12.18 -5.902 -9.508 1 87.25 206 SER B CA 1
ATOM 3963 C C . SER B 1 206 ? -12.445 -4.535 -8.883 1 87.25 206 SER B C 1
ATOM 3965 O O . SER B 1 206 ? -12.281 -3.506 -9.539 1 87.25 206 SER B O 1
ATOM 3967 N N . TRP B 1 207 ? -12.852 -4.57 -7.656 1 93.12 207 TRP B N 1
ATOM 3968 C CA . TRP B 1 207 ? -13.117 -3.318 -6.953 1 93.12 207 TRP B CA 1
ATOM 3969 C C . TRP B 1 207 ? -11.828 -2.523 -6.754 1 93.12 207 TRP B C 1
ATOM 3971 O O . TRP B 1 207 ? -11.773 -1.332 -7.07 1 93.12 207 TRP B O 1
ATOM 3981 N N . ALA B 1 208 ? -10.797 -3.176 -6.27 1 93.69 208 ALA B N 1
ATOM 3982 C CA . ALA B 1 208 ? -9.562 -2.506 -5.879 1 93.69 208 ALA B CA 1
ATOM 3983 C C . ALA B 1 208 ? -8.828 -1.957 -7.098 1 93.69 208 ALA B C 1
ATOM 3985 O O . ALA B 1 208 ? -8.219 -0.887 -7.035 1 93.69 208 ALA B O 1
ATOM 3986 N N . TYR B 1 209 ? -8.922 -2.629 -8.172 1 87.88 209 TYR B N 1
ATOM 3987 C CA . TYR B 1 209 ? -8.07 -2.291 -9.305 1 87.88 209 TYR B CA 1
ATOM 3988 C C . TYR B 1 209 ? -8.883 -1.659 -10.43 1 87.88 209 TYR B C 1
ATOM 3990 O O . TYR B 1 209 ? -8.422 -1.573 -11.562 1 87.88 209 TYR B O 1
ATOM 3998 N N . ASP B 1 210 ? -10.102 -1.276 -10.117 1 86.44 210 ASP B N 1
ATOM 3999 C CA . ASP B 1 210 ? -10.922 -0.561 -11.094 1 86.44 210 ASP B CA 1
ATOM 4000 C C . ASP B 1 210 ? -10.289 0.779 -11.461 1 86.44 210 ASP B C 1
ATOM 4002 O O . ASP B 1 210 ? -10.18 1.674 -10.617 1 86.44 210 ASP B O 1
ATOM 4006 N N . PRO B 1 211 ? -9.867 0.977 -12.672 1 77.38 211 PRO B N 1
ATOM 4007 C CA . PRO B 1 211 ? -9.18 2.207 -13.078 1 77.38 211 PRO B CA 1
ATOM 4008 C C . PRO B 1 211 ? -10.062 3.445 -12.938 1 77.38 211 PRO B C 1
ATOM 4010 O O . PRO B 1 211 ? -9.547 4.559 -12.805 1 77.38 211 PRO B O 1
ATOM 4013 N N . LYS B 1 212 ? -11.414 3.275 -13.008 1 78.75 212 LYS B N 1
ATOM 4014 C CA . LYS B 1 212 ? -12.352 4.398 -12.977 1 78.75 212 LYS B CA 1
ATOM 4015 C C . LYS B 1 212 ? -12.453 4.988 -11.578 1 78.75 212 LYS B C 1
ATOM 4017 O O . LYS B 1 212 ? -12.852 6.141 -11.406 1 78.75 212 LYS B O 1
ATOM 4022 N N . THR B 1 213 ? -12.094 4.219 -10.586 1 77.12 213 THR B N 1
ATOM 4023 C CA . THR B 1 213 ? -12.312 4.664 -9.211 1 77.12 213 THR B CA 1
ATOM 4024 C C . THR B 1 213 ? -11.023 4.574 -8.398 1 77.12 213 THR B C 1
ATOM 4026 O O . THR B 1 213 ? -11.062 4.52 -7.172 1 77.12 213 THR B O 1
ATOM 4029 N N . GLN B 1 214 ? -9.977 4.48 -9.156 1 69.88 214 GLN B N 1
ATOM 4030 C CA . GLN B 1 214 ? -8.711 4.312 -8.453 1 69.88 214 GLN B CA 1
ATOM 4031 C C . GLN B 1 214 ? -8.336 5.582 -7.691 1 69.88 214 GLN B C 1
ATOM 4033 O O . GLN B 1 214 ? -8.086 6.625 -8.297 1 69.88 214 GLN B O 1
ATOM 4038 N N . SER B 1 215 ? -8.523 5.559 -6.402 1 81.94 215 SER B N 1
ATOM 4039 C CA . SER B 1 215 ? -8.195 6.664 -5.512 1 81.94 215 SER B CA 1
ATOM 4040 C C . SER B 1 215 ? -7.898 6.168 -4.102 1 81.94 215 SER B C 1
ATOM 4042 O O . SER B 1 215 ? -8.422 5.133 -3.678 1 81.94 215 SER B O 1
ATOM 4044 N N . TRP B 1 216 ? -7.055 6.922 -3.391 1 86.56 216 TRP B N 1
ATOM 4045 C CA . TRP B 1 216 ? -6.766 6.613 -1.993 1 86.56 216 TRP B CA 1
ATOM 4046 C C . TRP B 1 216 ? -8.008 6.816 -1.126 1 86.56 216 TRP B C 1
ATOM 4048 O O . TRP B 1 216 ? -8.172 6.145 -0.105 1 86.56 216 TRP B O 1
ATOM 4058 N N . GLN B 1 217 ? -8.875 7.625 -1.619 1 85.56 217 GLN B N 1
ATOM 4059 C CA . GLN B 1 217 ? -10.086 7.977 -0.882 1 85.56 217 GLN B CA 1
ATOM 4060 C C . GLN B 1 217 ? -11.023 6.781 -0.758 1 85.56 217 GLN B C 1
ATOM 4062 O O . GLN B 1 217 ? -11.688 6.609 0.267 1 85.56 217 GLN B O 1
ATOM 4067 N N . LYS B 1 218 ? -11.102 5.977 -1.781 1 92.5 218 LYS B N 1
ATOM 4068 C CA . LYS B 1 218 ? -12.031 4.852 -1.723 1 92.5 218 LYS B CA 1
ATOM 4069 C C . LYS B 1 218 ? -11.609 3.85 -0.65 1 92.5 218 LYS B C 1
ATOM 4071 O O . LYS B 1 218 ? -12.461 3.238 -0 1 92.5 218 LYS B O 1
ATOM 4076 N N . PHE B 1 219 ? -10.305 3.691 -0.435 1 95.06 219 PHE B N 1
ATOM 4077 C CA . PHE B 1 219 ? -9.82 2.836 0.643 1 95.06 219 PHE B CA 1
ATOM 4078 C C . PHE B 1 219 ? -10.117 3.457 2.002 1 95.06 219 PHE B C 1
ATOM 4080 O O . PHE B 1 219 ? -10.594 2.771 2.912 1 95.06 219 PHE B O 1
ATOM 4087 N N . ALA B 1 220 ? -9.875 4.77 2.082 1 93.5 220 ALA B N 1
ATOM 4088 C CA . ALA B 1 220 ? -10.094 5.48 3.338 1 93.5 220 ALA B CA 1
ATOM 4089 C C . ALA B 1 220 ? -11.562 5.426 3.748 1 93.5 220 ALA B C 1
ATOM 4091 O O . ALA B 1 220 ? -11.883 5.391 4.938 1 93.5 220 ALA B O 1
ATOM 4092 N N . GLN B 1 221 ? -12.43 5.355 2.816 1 93.5 221 GLN B N 1
ATOM 4093 C CA . GLN B 1 221 ? -13.867 5.34 3.062 1 93.5 221 GLN B CA 1
ATOM 4094 C C . GLN B 1 221 ? -14.297 4.035 3.727 1 93.5 221 GLN B C 1
ATOM 4096 O O . GLN B 1 221 ? -15.406 3.936 4.25 1 93.5 221 GLN B O 1
ATOM 4101 N N . LEU B 1 222 ? -13.438 3.066 3.76 1 97.06 222 LEU B N 1
ATOM 4102 C CA . LEU B 1 222 ? -13.742 1.797 4.41 1 97.06 222 LEU B CA 1
ATOM 4103 C C . LEU B 1 222 ? -13.438 1.864 5.902 1 97.06 222 LEU B C 1
ATOM 4105 O O . LEU B 1 222 ? -13.867 0.996 6.668 1 97.06 222 LEU B O 1
ATOM 4109 N N . SER B 1 223 ? -12.719 2.887 6.348 1 96.19 223 SER B N 1
ATOM 4110 C CA . SER B 1 223 ? -12.164 2.973 7.695 1 96.19 223 SER B CA 1
ATOM 4111 C C . SER B 1 223 ? -13.266 2.904 8.75 1 96.19 223 SER B C 1
ATOM 4113 O O . SER B 1 223 ? -13.102 2.27 9.789 1 96.19 223 SER B O 1
ATOM 4115 N N . PRO B 1 224 ? -14.453 3.49 8.492 1 95.94 224 PRO B N 1
ATOM 4116 C CA . PRO B 1 224 ? -15.492 3.451 9.523 1 95.94 224 PRO B CA 1
ATOM 4117 C C . PRO B 1 224 ? -15.898 2.027 9.898 1 95.94 224 PRO B C 1
ATOM 4119 O O . PRO B 1 224 ? -16.312 1.778 11.031 1 95.94 224 PRO B O 1
ATOM 4122 N N . LEU B 1 225 ? -15.734 1.077 8.992 1 98 225 LEU B N 1
ATOM 4123 C CA . LEU B 1 225 ? -16.094 -0.309 9.266 1 98 225 LEU B CA 1
ATOM 4124 C C . LEU B 1 225 ? -15.297 -0.865 10.438 1 98 225 LEU B C 1
ATOM 4126 O O . LEU B 1 225 ? -15.82 -1.641 11.242 1 98 225 LEU B O 1
ATOM 4130 N N . ALA B 1 226 ? -14 -0.506 10.539 1 97.81 226 ALA B N 1
ATOM 4131 C CA . ALA B 1 226 ? -13.172 -0.985 11.633 1 97.81 226 ALA B CA 1
ATOM 4132 C C . ALA B 1 226 ? -13.664 -0.448 12.977 1 97.81 226 ALA B C 1
ATOM 4134 O O . ALA B 1 226 ? -13.664 -1.165 13.977 1 97.81 226 ALA B O 1
ATOM 4135 N N . PHE B 1 227 ? -14.086 0.798 12.984 1 96.75 227 PHE B N 1
ATOM 4136 C CA . PHE B 1 227 ? -14.594 1.413 14.203 1 96.75 227 PHE B CA 1
ATOM 4137 C C . PHE B 1 227 ? -15.883 0.741 14.656 1 96.75 227 PHE B C 1
ATOM 4139 O O . PHE B 1 227 ? -16.031 0.394 15.828 1 96.75 227 PHE B O 1
ATOM 4146 N N . GLU B 1 228 ? -16.766 0.539 13.695 1 97.19 228 GLU B N 1
ATOM 4147 C CA . GLU B 1 228 ? -18.047 -0.072 13.984 1 97.19 228 GLU B CA 1
ATOM 4148 C C . GLU B 1 228 ? -17.891 -1.498 14.508 1 97.19 228 GLU B C 1
ATOM 4150 O O . GLU B 1 228 ? -18.484 -1.868 15.523 1 97.19 228 GLU B O 1
ATOM 4155 N N . GLN B 1 229 ? -17.078 -2.256 13.867 1 98.19 229 GLN B N 1
ATOM 4156 C CA . GLN B 1 229 ? -16.922 -3.66 14.227 1 98.19 229 GLN B CA 1
ATOM 4157 C C . GLN B 1 229 ? -16.125 -3.811 15.516 1 98.19 229 GLN B C 1
ATOM 4159 O O . GLN B 1 229 ? -16.359 -4.73 16.297 1 98.19 229 GLN B O 1
ATOM 4164 N N . ALA B 1 230 ? -15.188 -2.922 15.742 1 97.62 230 ALA B N 1
ATOM 4165 C CA . ALA B 1 230 ? -14.469 -2.93 17.016 1 97.62 230 ALA B CA 1
ATOM 4166 C C . ALA B 1 230 ? -15.422 -2.715 18.188 1 97.62 230 ALA B C 1
ATOM 4168 O O . ALA B 1 230 ? -15.312 -3.379 19.219 1 97.62 230 ALA B O 1
ATOM 4169 N N . GLN B 1 231 ? -16.328 -1.8 17.984 1 96.62 231 GLN B N 1
ATOM 4170 C CA . GLN B 1 231 ? -17.328 -1.531 19.016 1 96.62 231 GLN B CA 1
ATOM 4171 C C . GLN B 1 231 ? -18.188 -2.768 19.297 1 96.62 231 GLN B C 1
ATOM 4173 O O . GLN B 1 231 ? -18.641 -2.975 20.422 1 96.62 231 GLN B O 1
ATOM 4178 N N . LEU B 1 232 ? -18.328 -3.6 18.297 1 97.69 232 LEU B N 1
ATOM 4179 C CA . LEU B 1 232 ? -19.141 -4.809 18.422 1 97.69 232 LEU B CA 1
ATOM 4180 C C . LEU B 1 232 ? -18.297 -5.988 18.875 1 97.69 232 LEU B C 1
ATOM 4182 O O . LEU B 1 232 ? -18.781 -7.113 18.969 1 97.69 232 LEU B O 1
ATOM 4186 N N . GLY B 1 233 ? -16.969 -5.777 19.078 1 97.38 233 GLY B N 1
ATOM 4187 C CA . GLY B 1 233 ? -16.141 -6.781 19.734 1 97.38 233 GLY B CA 1
ATOM 4188 C C . GLY B 1 233 ? -15.289 -7.57 18.75 1 97.38 233 GLY B C 1
ATOM 4189 O O . GLY B 1 233 ? -14.688 -8.586 19.109 1 97.38 233 GLY B O 1
ATOM 4190 N N . ASP B 1 234 ? -15.203 -7.125 17.562 1 98.31 234 ASP B N 1
ATOM 4191 C CA . ASP B 1 234 ? -14.367 -7.832 16.594 1 98.31 234 ASP B CA 1
ATOM 4192 C C . ASP B 1 234 ? -12.883 -7.652 16.906 1 98.31 234 ASP B C 1
ATOM 4194 O O . ASP B 1 234 ? -12.375 -6.531 16.906 1 98.31 234 ASP B O 1
ATOM 4198 N N . GLU B 1 235 ? -12.203 -8.695 17.047 1 98.38 235 GLU B N 1
ATOM 4199 C CA . GLU B 1 235 ? -10.812 -8.672 17.5 1 98.38 235 GLU B CA 1
ATOM 4200 C C . GLU B 1 235 ? -9.891 -8.109 16.422 1 98.38 235 GLU B C 1
ATOM 4202 O O . GLU B 1 235 ? -8.93 -7.398 16.734 1 98.38 235 GLU B O 1
ATOM 4207 N N . ILE B 1 236 ? -10.195 -8.453 15.195 1 98.5 236 ILE B N 1
ATOM 4208 C CA . ILE B 1 236 ? -9.352 -7.977 14.102 1 98.5 236 ILE B CA 1
ATOM 4209 C C . ILE B 1 236 ? -9.508 -6.465 13.953 1 98.5 236 ILE B C 1
ATOM 4211 O O . ILE B 1 236 ? -8.523 -5.754 13.75 1 98.5 236 ILE B O 1
ATOM 4215 N N . SER B 1 237 ? -10.734 -5.984 14.055 1 98.5 237 SER B N 1
ATOM 4216 C CA . SER B 1 237 ? -10.969 -4.543 14.008 1 98.5 237 SER B CA 1
ATOM 4217 C C . SER B 1 237 ? -10.227 -3.828 15.133 1 98.5 237 SER B C 1
ATOM 4219 O O . SER B 1 237 ? -9.625 -2.775 14.914 1 98.5 237 SER B O 1
ATOM 4221 N N . ASN B 1 238 ? -10.266 -4.375 16.281 1 98.38 238 ASN B N 1
ATOM 4222 C CA . ASN B 1 238 ? -9.531 -3.807 17.406 1 98.38 238 ASN B CA 1
ATOM 4223 C C . ASN B 1 238 ? -8.031 -3.766 17.141 1 98.38 238 ASN B C 1
ATOM 4225 O O . ASN B 1 238 ? -7.363 -2.773 17.438 1 98.38 238 ASN B O 1
ATOM 4229 N N . LEU B 1 239 ? -7.535 -4.84 16.641 1 98.44 239 LEU B N 1
ATOM 4230 C CA . LEU B 1 239 ? -6.117 -4.918 16.297 1 98.44 239 LEU B CA 1
ATOM 4231 C C . LEU B 1 239 ? -5.738 -3.832 15.297 1 98.44 239 LEU B C 1
ATOM 4233 O O . LEU B 1 239 ? -4.703 -3.176 15.445 1 98.44 239 LEU B O 1
ATOM 4237 N N . ILE B 1 240 ? -6.574 -3.648 14.289 1 98.44 240 ILE B N 1
ATOM 4238 C CA . ILE B 1 240 ? -6.328 -2.65 13.258 1 98.44 240 ILE B CA 1
ATOM 4239 C C . ILE B 1 240 ? -6.25 -1.262 13.891 1 98.44 240 ILE B C 1
ATOM 4241 O O . ILE B 1 240 ? -5.344 -0.484 13.586 1 98.44 240 ILE B O 1
ATOM 4245 N N . LEU B 1 241 ? -7.137 -0.968 14.805 1 98.31 241 LEU B N 1
ATOM 4246 C CA . LEU B 1 241 ? -7.211 0.358 15.414 1 98.31 241 LEU B CA 1
ATOM 4247 C C . LEU B 1 241 ? -6.074 0.562 16.406 1 98.31 241 LEU B C 1
ATOM 4249 O O . LEU B 1 241 ? -5.551 1.67 16.547 1 98.31 241 LEU B O 1
ATOM 4253 N N . VAL B 1 242 ? -5.672 -0.452 17.125 1 98.56 242 VAL B N 1
ATOM 4254 C CA . VAL B 1 242 ? -4.527 -0.376 18.016 1 98.56 242 VAL B CA 1
ATOM 4255 C C . VAL B 1 242 ? -3.256 -0.097 17.219 1 98.56 242 VAL B C 1
ATOM 4257 O O . VAL B 1 242 ? -2.443 0.744 17.609 1 98.56 242 VAL B O 1
ATOM 4260 N N . ASP B 1 243 ? -3.131 -0.814 16.125 1 98.25 243 ASP B N 1
ATOM 4261 C CA . ASP B 1 243 ? -1.973 -0.595 15.266 1 98.25 243 ASP B CA 1
ATOM 4262 C C . ASP B 1 243 ? -1.951 0.835 14.727 1 98.25 243 ASP B C 1
ATOM 4264 O O . ASP B 1 243 ? -0.887 1.451 14.633 1 98.25 243 ASP B O 1
ATOM 4268 N N . ALA B 1 244 ? -3.127 1.317 14.359 1 98.06 244 ALA B N 1
ATOM 4269 C CA . ALA B 1 244 ? -3.238 2.691 13.875 1 98.06 244 ALA B CA 1
ATOM 4270 C C . ALA B 1 244 ? -2.83 3.688 14.953 1 98.06 244 ALA B C 1
ATOM 4272 O O . ALA B 1 244 ? -2.064 4.621 14.695 1 98.06 244 ALA B O 1
ATOM 4273 N N . ALA B 1 245 ? -3.283 3.467 16.156 1 98.19 245 ALA B N 1
ATOM 4274 C CA . ALA B 1 245 ? -2.947 4.344 17.266 1 98.19 245 ALA B CA 1
ATOM 4275 C C . ALA B 1 245 ? -1.445 4.34 17.531 1 98.19 245 ALA B C 1
ATOM 4277 O O . ALA B 1 245 ? -0.853 5.391 17.797 1 98.19 245 ALA B O 1
ATOM 4278 N N . ASN B 1 246 ? -0.87 3.16 17.5 1 98.44 246 ASN B N 1
ATOM 4279 C CA . ASN B 1 246 ? 0.57 3.049 17.688 1 98.44 246 ASN B CA 1
ATOM 4280 C C . ASN B 1 246 ? 1.347 3.842 16.641 1 98.44 246 ASN B C 1
ATOM 4282 O O . ASN B 1 246 ? 2.322 4.52 16.969 1 98.44 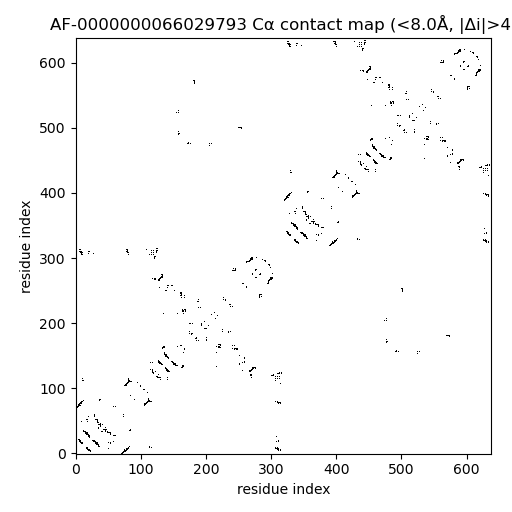246 ASN B O 1
ATOM 4286 N N . ALA B 1 247 ? 0.925 3.729 15.445 1 98.06 247 ALA B N 1
ATOM 4287 C CA . ALA B 1 247 ? 1.605 4.426 14.352 1 98.06 247 ALA B CA 1
ATOM 4288 C C . ALA B 1 247 ? 1.485 5.938 14.508 1 98.06 247 ALA B C 1
ATOM 4290 O O . ALA B 1 247 ? 2.463 6.668 14.32 1 98.06 247 ALA B O 1
ATOM 4291 N N . LEU B 1 248 ? 0.308 6.406 14.82 1 98.19 248 LEU B N 1
ATOM 4292 C CA . LEU B 1 248 ? 0.101 7.832 15.031 1 98.19 248 LEU B CA 1
ATOM 4293 C C . LEU B 1 248 ? 0.927 8.336 16.203 1 98.19 248 LEU B C 1
ATOM 4295 O O . LEU B 1 248 ? 1.496 9.43 16.156 1 98.19 248 LEU B O 1
ATOM 4299 N N . TYR B 1 249 ? 0.957 7.551 17.281 1 98.44 249 TYR B N 1
ATOM 4300 C CA . TYR B 1 249 ? 1.779 7.895 18.438 1 98.44 249 TYR B CA 1
ATOM 4301 C C . TYR B 1 249 ? 3.238 8.078 18.031 1 98.44 249 TYR B C 1
ATOM 4303 O O . TYR B 1 249 ? 3.906 9 18.5 1 98.44 249 TYR B O 1
ATOM 4311 N N . ASP B 1 250 ? 3.674 7.18 17.219 1 98.25 250 ASP B N 1
ATOM 4312 C CA . ASP B 1 250 ? 5.066 7.246 16.797 1 98.25 250 ASP B CA 1
ATOM 4313 C C . ASP B 1 250 ? 5.355 8.555 16.062 1 98.25 250 ASP B C 1
ATOM 4315 O O . ASP B 1 250 ? 6.418 9.156 16.25 1 98.25 250 ASP B O 1
ATOM 4319 N N . LEU B 1 251 ? 4.473 9 15.219 1 97.88 251 LEU B N 1
ATOM 4320 C CA . LEU B 1 251 ? 4.637 10.258 14.5 1 97.88 251 LEU B CA 1
ATOM 4321 C C . LEU B 1 251 ? 4.688 11.438 15.469 1 97.88 251 LEU B C 1
ATOM 4323 O O . LEU B 1 251 ? 5.57 12.289 15.367 1 97.88 251 LEU B O 1
ATOM 4327 N N . ILE B 1 252 ? 3.773 11.445 16.391 1 98.06 252 ILE B N 1
ATOM 4328 C CA . ILE B 1 252 ? 3.686 12.516 17.375 1 98.06 252 ILE B CA 1
ATOM 4329 C C . ILE B 1 252 ? 4.941 12.516 18.25 1 98.06 252 ILE B C 1
ATOM 4331 O O . ILE B 1 252 ? 5.551 13.562 18.469 1 98.06 252 ILE B O 1
ATOM 4335 N N . ASN B 1 253 ? 5.273 11.32 18.719 1 98.38 253 ASN B N 1
ATOM 4336 C CA . ASN B 1 253 ? 6.445 11.148 19.562 1 98.38 253 ASN B CA 1
ATOM 4337 C C . ASN B 1 253 ? 7.707 11.688 18.891 1 98.38 253 ASN B C 1
ATOM 4339 O O . ASN B 1 253 ? 8.539 12.32 19.547 1 98.38 253 ASN B O 1
ATOM 4343 N N . SER B 1 254 ? 7.836 11.422 17.672 1 98.06 254 SER B N 1
ATOM 4344 C CA . SER B 1 254 ? 8.984 11.891 16.891 1 98.06 254 SER B CA 1
ATOM 4345 C C . SER B 1 254 ? 9.07 13.414 16.906 1 98.06 254 SER B C 1
ATOM 4347 O O . SER B 1 254 ? 10.133 13.984 17.141 1 98.06 254 SER B O 1
ATOM 4349 N N . VAL B 1 255 ? 7.984 14.07 16.672 1 97.75 255 VAL B N 1
ATOM 4350 C CA . VAL B 1 255 ? 7.949 15.523 16.609 1 97.75 255 VAL B CA 1
ATOM 4351 C C . VAL B 1 255 ? 8.234 16.109 18 1 97.75 255 VAL B C 1
ATOM 4353 O O . VAL B 1 255 ? 8.984 17.078 18.125 1 97.75 255 VAL B O 1
ATOM 4356 N N . ILE B 1 256 ? 7.641 15.539 19.016 1 98.12 256 ILE B N 1
ATOM 4357 C CA . ILE B 1 256 ? 7.852 16 20.391 1 98.12 256 ILE B CA 1
ATOM 4358 C C . ILE B 1 256 ? 9.344 15.953 20.719 1 98.12 256 ILE B C 1
ATOM 4360 O O . ILE B 1 256 ? 9.898 16.922 21.25 1 98.12 256 ILE B O 1
ATOM 4364 N N . LYS B 1 257 ? 9.953 14.883 20.344 1 97.38 257 LYS B N 1
ATOM 4365 C CA . LYS B 1 257 ? 11.367 14.688 20.672 1 97.38 257 LYS B CA 1
ATOM 4366 C C . LYS B 1 257 ? 12.25 15.625 19.859 1 97.38 257 LYS B C 1
ATOM 4368 O O . LYS B 1 257 ? 13.18 16.234 20.391 1 97.38 257 LYS B O 1
ATOM 4373 N N . LYS B 1 258 ? 11.977 15.75 18.594 1 96.88 258 LYS B N 1
ATOM 4374 C CA . LYS B 1 258 ? 12.734 16.641 17.719 1 96.88 258 LYS B CA 1
ATOM 4375 C C . LYS B 1 258 ? 12.734 18.078 18.266 1 96.88 258 LYS B C 1
ATOM 4377 O O . LYS B 1 258 ? 13.734 18.781 18.156 1 96.88 258 LYS B O 1
ATOM 4382 N N . LEU B 1 259 ? 11.633 18.469 18.891 1 97.31 259 LEU B N 1
ATOM 4383 C CA . LEU B 1 259 ? 11.422 19.859 19.266 1 97.31 259 LEU B CA 1
ATOM 4384 C C . LEU B 1 259 ? 11.688 20.094 20.75 1 97.31 259 LEU B C 1
ATOM 4386 O O . LEU B 1 259 ? 11.609 21.219 21.234 1 97.31 259 LEU B O 1
ATOM 4390 N N . GLY B 1 260 ? 11.984 19 21.469 1 97.12 260 GLY B N 1
ATOM 4391 C CA . GLY B 1 260 ? 12.258 19.078 22.891 1 97.12 260 GLY B CA 1
ATOM 4392 C C . GLY B 1 260 ? 11.047 19.484 23.719 1 97.12 260 GLY B C 1
ATOM 4393 O O . GLY B 1 260 ? 11.172 20.188 24.719 1 97.12 260 GLY B O 1
ATOM 4394 N N . LEU B 1 261 ? 9.922 19.109 23.312 1 97.06 261 LEU B N 1
ATOM 4395 C CA . LEU B 1 261 ? 8.703 19.547 23.969 1 97.06 261 LEU B CA 1
ATOM 4396 C C . LEU B 1 261 ? 8.453 18.719 25.234 1 97.06 261 LEU B C 1
ATOM 4398 O O . LEU B 1 261 ? 7.668 19.125 26.094 1 97.06 261 LEU B O 1
ATOM 4402 N N . ASP B 1 262 ? 9.062 17.547 25.25 1 94.5 262 ASP B N 1
ATOM 4403 C CA . ASP B 1 262 ? 8.945 16.703 26.438 1 94.5 262 ASP B CA 1
ATOM 4404 C C . ASP B 1 262 ? 9.477 17.422 27.672 1 94.5 262 ASP B C 1
ATOM 4406 O O . ASP B 1 262 ? 9.117 17.078 28.797 1 94.5 262 ASP B O 1
ATOM 4410 N N . LYS B 1 263 ? 10.242 18.469 27.469 1 92.88 263 LYS B N 1
ATOM 4411 C CA . LYS B 1 263 ? 10.867 19.203 28.562 1 92.88 263 LYS B CA 1
ATOM 4412 C C . LYS B 1 263 ? 10.023 20.422 28.969 1 92.88 263 LYS B C 1
ATOM 4414 O O . LYS B 1 263 ? 10.305 21.078 29.969 1 92.88 263 LYS B O 1
ATOM 4419 N N . GLU B 1 264 ? 9.023 20.672 28.234 1 92 264 GLU B N 1
ATOM 4420 C CA . GLU B 1 264 ? 8.141 21.812 28.531 1 92 264 GLU B CA 1
ATOM 4421 C C . GLU B 1 264 ? 7.195 21.484 29.672 1 92 264 GLU B C 1
ATOM 4423 O O . GLU B 1 264 ? 6.895 20.328 29.938 1 92 264 GLU B O 1
ATOM 4428 N N . GLU B 1 265 ? 6.844 22.516 30.406 1 92.56 265 GLU B N 1
ATOM 4429 C CA . GLU B 1 265 ? 5.84 22.328 31.453 1 92.56 265 GLU B CA 1
ATOM 4430 C C . GLU B 1 265 ? 4.52 21.828 30.859 1 92.56 265 GLU B C 1
ATOM 4432 O O . GLU B 1 265 ? 3.916 20.891 31.375 1 92.56 265 GLU B O 1
ATOM 4437 N N . LYS B 1 266 ? 4.113 22.484 29.797 1 95.81 266 LYS B N 1
ATOM 4438 C CA . LYS B 1 266 ? 2.908 22.125 29.047 1 95.81 266 LYS B CA 1
ATOM 4439 C C . LYS B 1 266 ? 3.039 22.5 27.578 1 95.81 266 LYS B C 1
ATOM 4441 O O . LYS B 1 266 ? 3.668 23.5 27.234 1 95.81 266 LYS B O 1
ATOM 4446 N N . PHE B 1 267 ? 2.469 21.672 26.766 1 95.94 267 PHE B N 1
ATOM 4447 C CA . PHE B 1 267 ? 2.395 22.031 25.344 1 95.94 267 PHE B CA 1
ATOM 4448 C C . PHE B 1 267 ? 1.111 21.484 24.719 1 95.94 267 PHE B C 1
ATOM 4450 O O . PHE B 1 267 ? 0.633 20.422 25.094 1 95.94 267 PHE B O 1
ATOM 4457 N N . PRO B 1 268 ? 0.553 22.25 23.844 1 94.94 268 PRO B N 1
ATOM 4458 C CA . PRO B 1 268 ? -0.68 21.797 23.203 1 94.94 268 PRO B CA 1
ATOM 4459 C C . PRO B 1 268 ? -0.435 20.703 22.156 1 94.94 268 PRO B C 1
ATOM 4461 O O . PRO B 1 268 ? 0.572 20.734 21.453 1 94.94 268 PRO B O 1
ATOM 4464 N N . LEU B 1 269 ? -1.296 19.719 22.141 1 95.56 269 LEU B N 1
ATOM 4465 C CA . LEU B 1 269 ? -1.388 18.688 21.109 1 95.56 269 LEU B CA 1
ATOM 4466 C C . LEU B 1 269 ? -2.766 18.688 20.453 1 95.56 269 LEU B C 1
ATOM 4468 O O . LEU B 1 269 ? -3.752 18.281 21.078 1 95.56 269 LEU B O 1
ATOM 4472 N N . VAL B 1 270 ? -2.77 19.078 19.188 1 92.62 270 VAL B N 1
ATOM 4473 C CA . VAL B 1 270 ? -4.039 19.297 18.516 1 92.62 270 VAL B CA 1
ATOM 4474 C C . VAL B 1 270 ? -4.375 18.078 17.641 1 92.62 270 VAL B C 1
ATOM 4476 O O . VAL B 1 270 ? -3.557 17.656 16.828 1 92.62 270 VAL B O 1
ATOM 4479 N N . TYR B 1 271 ? -5.559 17.516 17.875 1 91.62 271 TYR B N 1
ATOM 4480 C CA . TYR B 1 271 ? -6.098 16.453 17.016 1 91.62 271 TYR B CA 1
ATOM 4481 C C . TYR B 1 271 ? -6.949 17.031 15.898 1 91.62 271 TYR B C 1
ATOM 4483 O O . TYR B 1 271 ? -7.859 17.828 16.141 1 91.62 271 TYR B O 1
ATOM 4491 N N . THR B 1 272 ? -6.574 16.688 14.719 1 84.94 272 THR B N 1
ATOM 4492 C CA . THR B 1 272 ? -7.391 17.109 13.586 1 84.94 272 THR B CA 1
ATOM 4493 C C . THR B 1 272 ? -7.508 15.992 12.555 1 84.94 272 THR B C 1
ATOM 4495 O O . THR B 1 272 ? -6.598 15.164 12.422 1 84.94 272 THR B O 1
ATOM 4498 N N . GLY B 1 273 ? -8.727 16.016 11.812 1 85.06 273 GLY B N 1
ATOM 4499 C CA . GLY B 1 273 ? -8.969 15.008 10.797 1 85.06 273 GLY B CA 1
ATOM 4500 C C . GLY B 1 273 ? -10.109 14.078 11.148 1 85.06 273 GLY B C 1
ATOM 4501 O O . GLY B 1 273 ? -10.328 13.758 12.32 1 85.06 273 GLY B O 1
ATOM 4502 N N . GLY B 1 274 ? -10.727 13.562 10.227 1 81.38 274 GLY B N 1
ATOM 4503 C CA . GLY B 1 274 ? -11.969 12.82 10.375 1 81.38 274 GLY B CA 1
ATOM 4504 C C . GLY B 1 274 ? -11.82 11.57 11.219 1 81.38 274 GLY B C 1
ATOM 4505 O O . GLY B 1 274 ? -12.789 11.125 11.844 1 81.38 274 GLY B O 1
ATOM 4506 N N . ASN B 1 275 ? -10.68 11.031 11.336 1 87.75 275 ASN B N 1
ATOM 4507 C CA . ASN B 1 275 ? -10.492 9.758 12.031 1 87.75 275 ASN B CA 1
ATOM 4508 C C . ASN B 1 275 ? -10.188 9.969 13.508 1 87.75 275 ASN B C 1
ATOM 4510 O O . ASN B 1 275 ? -10.289 9.031 14.305 1 87.75 275 ASN B O 1
ATOM 4514 N N . ILE B 1 276 ? -9.773 11.25 13.875 1 88.06 276 ILE B N 1
ATOM 4515 C CA . ILE B 1 276 ? -9.273 11.367 15.242 1 88.06 276 ILE B CA 1
ATOM 4516 C C . ILE B 1 276 ? -9.875 12.602 15.906 1 88.06 276 ILE B C 1
ATOM 4518 O O . ILE B 1 276 ? -9.789 12.758 17.125 1 88.06 276 ILE B O 1
ATOM 4522 N N . GLU B 1 277 ? -10.469 13.453 15.125 1 78.56 277 GLU B N 1
ATOM 4523 C CA . GLU B 1 277 ? -10.945 14.719 15.672 1 78.56 277 GLU B CA 1
ATOM 4524 C C . GLU B 1 277 ? -12.133 14.5 16.609 1 78.56 277 GLU B C 1
ATOM 4526 O O . GLU B 1 277 ? -12.336 15.281 17.547 1 78.56 277 GLU B O 1
ATOM 4531 N N . ARG B 1 278 ? -12.898 13.453 16.359 1 78.06 278 ARG B N 1
ATOM 4532 C CA . ARG B 1 278 ? -14.016 13.141 17.25 1 78.06 278 ARG B CA 1
ATOM 4533 C C . ARG B 1 278 ? -13.648 12.031 18.219 1 78.06 278 ARG B C 1
ATOM 4535 O O . ARG B 1 278 ? -12.828 11.164 17.906 1 78.06 278 ARG B O 1
ATOM 4542 N N . LYS B 1 279 ? -14.227 12.227 19.359 1 83.44 279 LYS B N 1
ATOM 4543 C CA . LYS B 1 279 ? -14.016 11.172 20.344 1 83.44 279 LYS B CA 1
ATOM 4544 C C . LYS B 1 279 ? -14.43 9.805 19.797 1 83.44 279 LYS B C 1
ATOM 4546 O O . LYS B 1 279 ? -15.453 9.688 19.125 1 83.44 279 LYS B O 1
ATOM 4551 N N . GLY B 1 280 ? -13.57 8.891 20.016 1 90.38 280 GLY B N 1
ATOM 4552 C CA . GLY B 1 280 ? -13.766 7.531 19.547 1 90.38 280 GLY B CA 1
ATOM 4553 C C . GLY B 1 280 ? -12.656 6.586 19.953 1 90.38 280 GLY B C 1
ATOM 4554 O O . GLY B 1 280 ? -11.758 6.973 20.703 1 90.38 280 GLY B O 1
ATOM 4555 N N . ILE B 1 281 ? -12.773 5.383 19.531 1 94.88 281 ILE B N 1
ATOM 4556 C CA . ILE B 1 281 ? -11.867 4.324 19.953 1 94.88 281 ILE B CA 1
ATOM 4557 C C . ILE B 1 281 ? -10.43 4.707 19.625 1 94.88 281 ILE B C 1
ATOM 4559 O O . ILE B 1 281 ? -9.539 4.621 20.469 1 94.88 281 ILE B O 1
ATOM 4563 N N . LEU B 1 282 ? -10.18 5.199 18.422 1 96.44 282 LEU B N 1
ATOM 4564 C CA . LEU B 1 282 ? -8.828 5.516 17.984 1 96.44 282 LEU B CA 1
ATOM 4565 C C . LEU B 1 282 ? -8.258 6.688 18.766 1 96.44 282 LEU B C 1
ATOM 4567 O O . LEU B 1 282 ? -7.121 6.629 19.234 1 96.44 282 LEU B O 1
ATOM 4571 N N . SER B 1 283 ? -9.047 7.785 18.875 1 95.25 283 SER B N 1
ATOM 4572 C CA . SER B 1 283 ? -8.578 8.945 19.625 1 95.25 283 SER B CA 1
ATOM 4573 C C . SER B 1 283 ? -8.328 8.586 21.094 1 95.25 283 SER B C 1
ATOM 4575 O O . SER B 1 283 ? -7.379 9.086 21.703 1 95.25 283 SER B O 1
ATOM 4577 N N . ASP B 1 284 ? -9.188 7.719 21.641 1 96.44 284 ASP B N 1
ATOM 4578 C CA . ASP B 1 284 ? -9.016 7.289 23.016 1 96.44 284 ASP B CA 1
ATOM 4579 C C . ASP B 1 284 ? -7.727 6.484 23.188 1 96.44 284 ASP B C 1
ATOM 4581 O O . ASP B 1 284 ? -6.973 6.703 24.141 1 96.44 284 ASP B O 1
ATOM 4585 N N . LEU B 1 285 ? -7.539 5.535 22.312 1 97.31 285 LEU B N 1
ATOM 4586 C CA . LEU B 1 285 ? -6.32 4.734 22.344 1 97.31 285 LEU B CA 1
ATOM 4587 C C . LEU B 1 285 ? -5.082 5.617 22.219 1 97.31 285 LEU B C 1
ATOM 4589 O O . LEU B 1 285 ? -4.121 5.445 22.969 1 97.31 285 LEU B O 1
ATOM 4593 N N . LEU B 1 286 ? -5.141 6.535 21.328 1 97.62 286 LEU B N 1
ATOM 4594 C CA . LEU B 1 286 ? -4.023 7.438 21.094 1 97.62 286 LEU B CA 1
ATOM 4595 C C . LEU B 1 286 ? -3.775 8.32 22.312 1 97.62 286 LEU B C 1
ATOM 4597 O O . LEU B 1 286 ? -2.633 8.484 22.75 1 97.62 286 LEU B O 1
ATOM 4601 N N . SER B 1 287 ? -4.828 8.906 22.844 1 96.88 287 SER B N 1
ATOM 4602 C CA . SER B 1 287 ? -4.723 9.789 24 1 96.88 287 SER B CA 1
ATOM 4603 C C . SER B 1 287 ? -4.129 9.055 25.203 1 96.88 287 SER B C 1
ATOM 4605 O O . SER B 1 287 ? -3.32 9.617 25.938 1 96.88 287 SER B O 1
ATOM 4607 N N . LYS B 1 288 ? -4.586 7.875 25.359 1 97.56 288 LYS B N 1
ATOM 4608 C CA . LYS B 1 288 ? -4.047 7.07 26.453 1 97.56 288 LYS B CA 1
ATOM 4609 C C . LYS B 1 288 ? -2.539 6.898 26.328 1 97.56 288 LYS B C 1
ATOM 4611 O O . LYS B 1 288 ? -1.8 7.082 27.297 1 97.56 288 LYS B O 1
ATOM 4616 N N . LYS B 1 289 ? -2.072 6.59 25.188 1 97.69 289 LYS B N 1
ATOM 4617 C CA . LYS B 1 289 ? -0.646 6.402 24.938 1 97.69 289 LYS B CA 1
ATOM 4618 C C . LYS B 1 289 ? 0.123 7.703 25.141 1 97.69 289 LYS B C 1
ATOM 4620 O O . LYS B 1 289 ? 1.219 7.703 25.703 1 97.69 289 LYS B O 1
ATOM 4625 N N . ILE B 1 290 ? -0.454 8.758 24.656 1 97.88 290 ILE B N 1
ATOM 4626 C CA . ILE B 1 290 ? 0.186 10.062 24.766 1 97.88 290 ILE B CA 1
ATOM 4627 C C . ILE B 1 290 ? 0.324 10.445 26.25 1 97.88 290 ILE B C 1
ATOM 4629 O O . ILE B 1 290 ? 1.405 10.828 26.688 1 97.88 290 ILE B O 1
ATOM 4633 N N . MET B 1 291 ? -0.718 10.312 26.969 1 97.19 291 MET B N 1
ATOM 4634 C CA . MET B 1 291 ? -0.751 10.75 28.359 1 97.19 291 MET B CA 1
ATOM 4635 C C . MET B 1 291 ? 0.177 9.898 29.219 1 97.19 291 MET B C 1
ATOM 4637 O O . MET B 1 291 ? 0.757 10.391 30.188 1 97.19 291 MET B O 1
ATOM 4641 N N . GLU B 1 292 ? 0.323 8.688 28.891 1 97.75 292 GLU B N 1
ATOM 4642 C CA . GLU B 1 292 ? 1.222 7.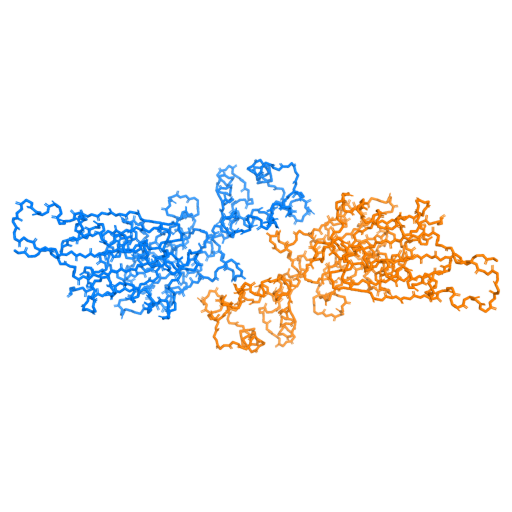793 29.609 1 97.75 292 GLU B CA 1
ATOM 4643 C C . GLU B 1 292 ? 2.678 8.219 29.453 1 97.75 292 GLU B C 1
ATOM 4645 O O . GLU B 1 292 ? 3.49 8.047 30.359 1 97.75 292 GLU B O 1
ATOM 4650 N N . ASN B 1 293 ? 3 8.797 28.359 1 97.5 293 ASN B N 1
ATOM 4651 C CA . ASN B 1 293 ? 4.395 9.117 28.078 1 97.5 293 ASN B CA 1
ATOM 4652 C C . ASN B 1 293 ? 4.664 10.609 28.188 1 97.5 293 ASN B C 1
ATOM 4654 O O . ASN B 1 293 ? 5.789 11.023 28.484 1 97.5 293 ASN B O 1
ATOM 4658 N N . TYR B 1 294 ? 3.619 11.375 27.922 1 97.94 294 TYR B N 1
ATOM 4659 C CA . TYR B 1 294 ? 3.732 12.836 27.953 1 97.94 294 TYR B CA 1
ATOM 4660 C C . TYR B 1 294 ? 2.578 13.445 28.734 1 97.94 294 TYR B C 1
ATOM 4662 O O . TYR B 1 294 ? 1.728 14.133 28.156 1 97.94 294 TYR B O 1
ATOM 4670 N N . PRO B 1 295 ? 2.654 13.391 30 1 96.62 295 PRO B N 1
ATOM 4671 C CA . PRO B 1 295 ? 1.58 13.953 30.812 1 96.62 295 PRO B CA 1
ATOM 4672 C C . PRO B 1 295 ? 1.468 15.469 30.672 1 96.62 295 PRO B C 1
ATOM 4674 O O . PRO B 1 295 ? 0.437 16.047 31.016 1 96.62 295 PRO B O 1
ATOM 4677 N N . ASN B 1 296 ? 2.5 16.125 30.172 1 96.5 296 ASN B N 1
ATOM 4678 C CA . ASN B 1 296 ? 2.516 17.562 30 1 96.5 296 ASN B CA 1
ATOM 4679 C C . ASN B 1 296 ? 1.816 17.984 28.703 1 96.5 296 ASN B C 1
ATOM 4681 O O . ASN B 1 296 ? 1.643 19.172 28.438 1 96.5 296 ASN B O 1
ATOM 4685 N N . ALA B 1 297 ? 1.36 17 27.938 1 96.88 297 ALA B N 1
ATOM 4686 C CA . ALA B 1 297 ? 0.623 17.312 26.719 1 96.88 297 ALA B CA 1
ATOM 4687 C C . ALA B 1 297 ? -0.815 17.719 27.031 1 96.88 297 ALA B C 1
ATOM 4689 O O . ALA B 1 297 ? -1.466 17.094 27.875 1 96.88 297 ALA B O 1
ATOM 4690 N N . GLU B 1 298 ? -1.24 18.75 26.453 1 95.25 298 GLU B N 1
ATOM 4691 C CA . GLU B 1 298 ? -2.639 19.172 26.516 1 95.25 298 GLU B CA 1
ATOM 4692 C C . GLU B 1 298 ? -3.365 18.859 25.219 1 95.25 298 GLU B C 1
ATOM 4694 O O . GLU B 1 298 ? -3.287 19.641 24.266 1 95.25 298 GLU B O 1
ATOM 4699 N N . ILE B 1 299 ? -4.113 17.797 25.234 1 93.25 299 ILE B N 1
ATOM 4700 C CA . ILE B 1 299 ? -4.797 17.359 24.031 1 93.25 299 ILE B CA 1
ATOM 4701 C C . ILE B 1 299 ? -5.996 18.266 23.75 1 93.25 299 ILE B C 1
ATOM 4703 O O . ILE B 1 299 ? -6.891 18.391 24.594 1 93.25 299 ILE B O 1
ATOM 4707 N N . LEU B 1 300 ? -5.922 18.844 22.609 1 87.75 300 LEU B N 1
ATOM 4708 C CA . LEU B 1 300 ? -6.957 19.812 22.234 1 87.75 300 LEU B CA 1
ATOM 4709 C C . LEU B 1 300 ? -7.625 19.391 20.922 1 87.75 300 LEU B C 1
ATOM 4711 O O . LEU B 1 300 ? -6.98 18.812 20.047 1 87.75 300 LEU B O 1
ATOM 4715 N N . ASN B 1 301 ? -8.938 19.531 20.953 1 78.44 301 ASN B N 1
ATOM 4716 C CA . ASN B 1 301 ? -9.609 19.531 19.656 1 78.44 301 ASN B CA 1
ATOM 4717 C C . ASN B 1 301 ? -9.594 20.906 19 1 78.44 301 ASN B C 1
ATOM 4719 O O . ASN B 1 301 ? -9.344 21.906 19.672 1 78.44 301 ASN B O 1
ATOM 4723 N N . THR B 1 302 ? -9.734 20.891 17.734 1 71.62 302 THR B N 1
ATOM 4724 C CA . THR B 1 302 ? -9.758 22.188 17.047 1 71.62 302 THR B CA 1
ATOM 4725 C C . THR B 1 302 ? -10.898 23.062 17.578 1 71.62 302 THR B C 1
ATOM 4727 O O . THR B 1 302 ? -12.008 22.562 17.797 1 71.62 302 THR B O 1
ATOM 4730 N N . THR B 1 303 ? -10.453 24.141 18.141 1 67.19 303 THR B N 1
ATOM 4731 C CA . THR B 1 303 ? -11.406 25.078 18.719 1 67.19 303 THR B CA 1
ATOM 4732 C C . THR B 1 303 ? -12.102 25.891 17.625 1 67.19 303 THR B C 1
ATOM 4734 O O . THR B 1 303 ? -13.172 26.453 17.859 1 67.19 303 THR B O 1
ATOM 4737 N N . CYS B 1 304 ? -11.383 26 16.547 1 71.06 304 CYS B N 1
ATOM 4738 C CA . CYS B 1 304 ? -11.938 26.656 15.375 1 71.06 304 CYS B CA 1
ATOM 4739 C C . CYS B 1 304 ? -11.484 25.969 14.094 1 71.06 304 CYS B C 1
ATOM 4741 O O . CYS B 1 304 ? -10.711 25 14.148 1 71.06 304 CYS B O 1
ATOM 4743 N N . ASP B 1 305 ? -12.07 26.344 13.016 1 81.62 305 ASP B N 1
ATOM 4744 C CA . ASP B 1 305 ? -11.672 25.688 11.773 1 81.62 305 ASP B CA 1
ATOM 4745 C C . ASP B 1 305 ? -10.344 26.234 11.266 1 81.62 305 ASP B C 1
ATOM 4747 O O . ASP B 1 305 ? -9.906 27.312 11.688 1 81.62 305 ASP B O 1
ATOM 4751 N N . PRO B 1 306 ? -9.703 25.5 10.5 1 85.88 306 PRO B N 1
ATOM 4752 C CA . PRO B 1 306 ? -8.359 25.859 10.031 1 85.88 306 PRO B CA 1
ATOM 4753 C C . PRO B 1 306 ? -8.312 27.234 9.375 1 85.88 306 PRO B C 1
ATOM 4755 O O . PRO B 1 306 ? -7.301 27.938 9.469 1 85.88 306 PRO B O 1
ATOM 4758 N N . SER B 1 307 ? -9.414 27.625 8.727 1 91.38 307 SER B N 1
ATOM 4759 C CA . SER B 1 307 ? -9.43 28.953 8.125 1 91.38 307 SER B CA 1
ATOM 4760 C C . SER B 1 307 ? -9.352 30.047 9.188 1 91.38 307 SER B C 1
ATOM 4762 O O . SER B 1 307 ? -8.656 31.047 9.008 1 91.38 307 SER B O 1
ATOM 4764 N N . MET B 1 308 ? -10.031 29.844 10.25 1 91 308 MET B N 1
ATOM 4765 C CA . MET B 1 308 ? -9.945 30.766 11.375 1 91 308 MET B CA 1
ATOM 4766 C C . MET B 1 308 ? -8.539 30.766 11.969 1 91 308 MET B C 1
ATOM 4768 O O . MET B 1 308 ? -8 31.812 12.305 1 91 308 MET B O 1
ATOM 4772 N N . GLY B 1 309 ? -7.984 29.594 12.117 1 89.31 309 GLY B N 1
ATOM 4773 C CA . GLY B 1 309 ? -6.602 29.5 12.555 1 89.31 309 GLY B CA 1
ATOM 4774 C C . GLY B 1 309 ? -5.641 30.281 11.688 1 89.31 309 GLY B C 1
ATOM 4775 O O . GLY B 1 309 ? -4.75 30.969 12.195 1 89.31 309 GLY B O 1
ATOM 4776 N N . ALA B 1 310 ? -5.867 30.188 10.461 1 92.38 310 ALA B N 1
ATOM 4777 C CA . ALA B 1 310 ? -5.051 30.938 9.508 1 92.38 310 ALA B CA 1
ATOM 4778 C C . ALA B 1 310 ? -5.242 32.438 9.68 1 92.38 310 ALA B C 1
ATOM 4780 O O . ALA B 1 310 ? -4.277 33.219 9.633 1 92.38 310 ALA B O 1
ATOM 4781 N N . ALA B 1 311 ? -6.465 32.844 9.859 1 94.19 311 ALA B N 1
ATOM 4782 C CA . ALA B 1 311 ? -6.766 34.281 10.055 1 94.19 311 ALA B CA 1
ATOM 4783 C C . ALA B 1 311 ? -6.086 34.812 11.305 1 94.19 311 ALA B C 1
ATOM 4785 O O . ALA B 1 311 ? -5.562 35.938 11.305 1 94.19 311 ALA B O 1
ATOM 4786 N N . LEU B 1 312 ? -6.113 34 12.25 1 92.38 312 LEU B N 1
ATOM 4787 C CA . LEU B 1 312 ? -5.484 34.406 13.5 1 92.38 312 LEU B CA 1
ATOM 4788 C C . LEU B 1 312 ? -3.969 34.5 13.352 1 92.38 312 LEU B C 1
ATOM 4790 O O . LEU B 1 312 ? -3.32 35.344 13.953 1 92.38 312 LEU B O 1
ATOM 4794 N N . LEU B 1 313 ? -3.439 33.625 12.625 1 91.69 313 LEU B N 1
ATOM 4795 C CA . LEU B 1 313 ? -2.016 33.719 12.32 1 91.69 313 LEU B CA 1
ATOM 4796 C C . LEU B 1 313 ? -1.691 35 11.586 1 91.69 313 LEU B C 1
ATOM 4798 O O . LEU B 1 313 ? -0.681 35.656 11.875 1 91.69 313 LEU B O 1
ATOM 4802 N N . ALA B 1 314 ? -2.523 35.312 10.633 1 93.25 314 ALA B N 1
ATOM 4803 C CA . ALA B 1 314 ? -2.369 36.562 9.906 1 93.25 314 ALA B CA 1
ATOM 4804 C C . ALA B 1 314 ? -2.406 37.75 10.859 1 93.25 314 ALA B C 1
ATOM 4806 O O . ALA B 1 314 ? -1.586 38.656 10.75 1 93.25 314 ALA B O 1
ATOM 4807 N N . LEU B 1 315 ? -3.314 37.719 11.734 1 92.75 315 LEU B N 1
ATOM 4808 C CA . LEU B 1 315 ? -3.467 38.781 12.727 1 92.75 315 LEU B CA 1
ATOM 4809 C C . LEU B 1 315 ? -2.219 38.875 13.594 1 92.75 315 LEU B C 1
ATOM 4811 O O . LEU B 1 315 ? -1.723 40 13.836 1 92.75 315 LEU B O 1
ATOM 4815 N N . ASN B 1 316 ? -1.665 37.781 13.984 1 88.75 316 ASN B N 1
ATOM 4816 C CA . ASN B 1 316 ? -0.527 37.75 14.898 1 88.75 316 ASN B CA 1
ATOM 4817 C C . ASN B 1 316 ? 0.77 38.156 14.195 1 88.75 316 ASN B C 1
ATOM 4819 O O . ASN B 1 316 ? 1.737 38.562 14.844 1 88.75 316 ASN B O 1
ATOM 4823 N N . SER B 1 317 ? 0.8 37.875 12.969 1 82.81 317 SER B N 1
ATOM 4824 C CA . SER B 1 317 ? 1.997 38.219 12.211 1 82.81 317 SER B CA 1
ATOM 4825 C C . SER B 1 317 ? 2.172 39.719 12.102 1 82.81 317 SER B C 1
ATOM 4827 O O . SER B 1 317 ? 3.268 40.219 11.82 1 82.81 317 SER B O 1
ATOM 4829 N N . LYS B 1 318 ? 1.075 40.406 12.109 1 74 318 LYS B N 1
ATOM 4830 C CA . LYS B 1 318 ? 1.112 41.844 12.062 1 74 318 LYS B CA 1
ATOM 4831 C C . LYS B 1 318 ? 1.503 42.438 13.414 1 74 318 LYS B C 1
ATOM 4833 O O . LYS B 1 318 ? 2.08 43.531 13.484 1 74 318 LYS B O 1
ATOM 4838 N N . LYS B 1 319 ? 1.196 41.781 14.523 1 66.12 319 LYS B N 1
ATOM 4839 C CA . LYS B 1 319 ? 1.525 42.281 15.852 1 66.12 319 LYS B CA 1
ATOM 4840 C C . LYS B 1 319 ? 3.021 42.188 16.125 1 66.12 319 LYS B C 1
ATOM 4842 O O . LYS B 1 319 ? 3.607 43.031 16.781 1 66.12 319 LYS B O 1
#

Nearest PDB structures (foldseek):
  2ch5-assembly2_D  TM=7.678E-01  e=1.123E-21  Homo sapiens
  2ch5-assembly2_C  TM=7.789E-01  e=2.719E-21  Homo sapiens
  2ch5-assembly1_A  TM=7.812E-01  e=4.358E-21  Homo sapiens
  2ch6-assembly1_D  TM=8.110E-01  e=3.432E-20  Homo sapiens
  1zc6-assembly1_A  TM=7.745E-01  e=3.216E-18  Chromobacterium violaceum ATCC 12472

Foldseek 3Di:
DAFEWFKFWEAEQFKIKIFIAGLVLHTQDIDIFGHLQCVRVHNVRNLVRVLVGVVVSLVSNCVVCPVPPDYHYHYAEYEYAHAPQDDPVSVVSVVVSVCVRRNPPHHYYYHHLLQLLVLLFVVQDQAFKEWAAELAIKMKGAHPVGDIDIFGPPDDVVDRALHLLQLLVLLLVQLVCCVVVVHPDWPSVVVVCVVVVHDDNVCVVCVQPVPVPPDSVVSSVSNVSLQVRVVVPTPSSLVSLLRSLVVSLVRNVVRCVVNVVLVPQATEYEYHYDVQLDDGDNVVSNVVVCCVSRVRYDYTHRPGDSRSSRSSNRSVVSD/DAFEWFKFWEAEQFKIKIFIAGLVLHTQDIDIFGHLQCVRVHNVRNLVRVLVGVVVSLVSNCVVCVVPPDYHYAYQEYEYAHAPQDDPVSVVSVVVSVCVRRNDPHHYYYHHLLQLLVLLFVVQDQAFKEWAAELAIKMKGAHPVGDIDIFGPPDDVVDRALHLLQLLVLLLVQLVCCVVVVHPDWPSVVVVCVVVVHDDNVCVVCVQPVPVPPDSVVSSVSNVSLQVRVVVPTPSSLVSLLRSLVVSLVRNVVRCVVNVVLVPQATEYEYHYDVQLDDGDNVVSNVVVCCVSRVRYDYTYRPGDSRSSRSSNGSVVSD

Sequence (638 aa):
MSKEIFIGIDGGGTKTSTVAVDSNGQELARHTSPCSNYHSVGEDLAKAAINEGIKYVIRKVKETITDDDNKEVTVGSICLGMSGVDREKDKLLVKSWVTELLGESINYSIHNDAIVALSSGTQGKLFGVVIICGTGCISLGFNREGVSGRSGGWGPLLGDYGSGYQIGYDILRHVLKAKDQVGPKTSLTQVLLEKLQLTKEEDLISWAYDPKTQSWQKFAQLSPLAFEQAQLGDEISNLILVDAANALYDLINSVIKKLGLDKEEKFPLVYTGGNIERKGILSDLLSKKIMENYPNAEILNTTCDPSMGAALLALNSKKMSKEIFIGIDGGGTKTSTVAVDSNGQELARHTSPCSNYHSVGEDLAKAAINEGIKYVIRKVKETITDDDNKEVTVGSICLGMSGVDREKDKLLVKSWVTELLGESINYSIHNDAIVALSSGTQGKLFGVVIICGTGCISLGFNREGVSGRSGGWGPLLGDYGSGYQIGYDILRHVLKAKDQVGPKTSLTQVLLEKLQLTKEEDLISWAYDPKTQSWQKFAQLSPLAFEQAQLGDEISNLILVDAANALYDLINSVIKKLGLDKEEKFPLVYTGGNIERKGILSDLLSKKIMENYPNAEILNTTCDPSMGAALLALNSKK

Solvent-accessible surface area (backbone atoms only — not comparable to full-atom values): 31290 Å² total; per-residue (Å²): 103,64,48,54,29,13,30,3,27,25,23,28,80,68,38,18,33,22,25,27,19,40,90,84,66,46,80,67,30,69,36,78,31,53,35,34,17,38,91,78,64,33,63,67,50,12,45,48,24,52,48,50,21,53,52,46,29,53,50,51,45,44,63,70,48,51,85,51,87,77,53,47,76,40,73,61,21,33,16,38,12,24,41,89,34,82,47,70,69,44,45,53,54,54,46,52,53,49,29,71,74,69,36,83,80,54,45,68,50,75,38,30,39,64,56,18,43,31,9,11,42,47,77,25,35,75,55,26,36,21,40,37,25,28,58,43,30,35,20,38,31,24,24,94,86,65,51,71,38,62,14,72,60,59,36,76,91,43,58,22,62,43,5,24,24,41,46,16,42,49,51,50,27,47,40,48,28,26,75,33,54,62,44,66,79,55,71,60,43,62,56,49,30,58,74,67,71,46,92,51,76,76,53,48,49,60,62,68,67,30,79,91,64,65,51,65,57,62,34,19,68,44,28,63,55,37,58,57,38,28,74,74,64,32,63,62,30,41,49,53,41,52,52,23,23,52,39,45,44,38,28,47,51,25,28,35,59,76,52,52,49,81,75,42,81,64,40,45,31,24,33,32,40,82,65,37,45,49,92,43,71,45,32,50,53,32,47,52,56,43,46,74,76,37,69,41,52,41,80,33,54,55,75,44,53,37,16,52,8,12,14,34,33,16,49,52,71,72,105,100,64,48,54,32,13,30,3,26,25,22,28,81,69,38,19,34,25,26,26,18,40,91,86,65,47,78,68,31,67,35,77,31,52,35,35,18,39,91,77,64,31,63,68,50,12,47,48,23,52,50,48,22,54,53,47,28,52,49,51,44,43,62,71,46,50,85,49,87,74,51,48,76,39,74,62,20,33,15,37,12,24,42,90,36,81,48,69,70,45,46,53,53,54,46,51,52,49,29,71,72,69,36,84,82,53,45,68,49,76,38,32,39,63,56,17,43,29,9,10,43,46,77,27,35,74,54,26,37,21,41,38,24,28,59,45,29,35,18,39,32,23,25,94,87,65,50,70,38,61,13,74,59,57,37,77,89,42,57,22,62,42,7,24,25,40,46,16,42,48,52,50,27,48,38,48,28,26,75,36,54,64,43,66,80,55,72,60,44,60,55,49,31,57,75,68,71,46,91,53,78,76,53,49,48,59,62,68,66,31,79,92,65,64,51,66,58,63,35,18,69,45,28,61,56,37,57,56,38,29,74,74,63,32,65,62,30,40,50,54,41,51,52,21,23,51,38,46,46,39,29,46,50,23,28,36,60,74,51,51,49,82,75,41,81,62,39,46,33,23,35,32,38,82,65,36,45,48,92,45,71,45,32,49,53,31,49,51,55,44,45,73,74,38,69,39,53,42,80,32,54,57,75,43,54,37,16,51,9,12,14,33,33,17,49,53,71,72,105

Radius of gyration: 30.26 Å; Cα contacts (8 Å, |Δi|>4): 1439; chains: 2; bounding box: 50×98×79 Å

InterPro domains:
  IPR002731 ATPase, BadF/BadG/BcrA/BcrD type [PF01869] (7-314)
  IPR043129 ATPase, nucleotide binding domain [SSF53067] (4-122)
  IPR043129 ATPase, nucleotide binding domain [SSF53067] (128-317)
  IPR052519 Eukaryotic-type N-acetylglucosamine Kinase [PTHR43190] (2-317)

Organism: Dictyostelium discoideum (NCBI:txid44689)